Protein AF-A0A7S1T2Y1-F1 (afdb_monomer_lite)

InterPro domains:
  IPR000225 Armadillo [SM00185] (466-509)
  IPR000225 Armadillo [SM00185] (510-553)
  IPR000225 Armadillo [SM00185] (555-597)
  IPR000225 Armadillo [SM00185] (598-641)
  IPR000719 Protein kinase domain [PS50011] (125-411)
  IPR001245 Serine-threonine/tyrosine-protein kinase, catalytic domain [PF07714] (129-387)
  IPR001245 Serine-threonine/tyrosine-protein kinase, catalytic domain [PR00109] (194-207)
  IPR001245 Serine-threonine/tyrosine-protein kinase, catalytic domain [PR00109] (293-303)
  IPR001245 Serine-threonine/tyrosine-protein kinase, catalytic domain [PR00109] (312-334)
  IPR003613 U-box domain [PF04564] (29-94)
  IPR003613 U-box domain [PS51698] (27-100)
  IPR003613 U-box domain [SM00504] (31-93)
  IPR008266 Tyrosine-protein kinase, active site [PS00109] (242-254)
  IPR011009 Protein kinase-like domain superfamily [SSF56112] (128-387)
  IPR011989 Armadillo-like helical [G3DSA:1.25.10.10] (403-536)
  IPR011989 Armadillo-like helical [G3DSA:1.25.10.10] (537-622)
  IPR011989 Armadillo-like helical [G3DSA:1.25.10.10] (623-693)
  IPR013083 Zinc finger, RING/FYVE/PHD-type [G3DSA:3.30.40.10] (10-105)
  IPR016024 Armadillo-type fold [SSF48371] (449-686)
  IPR020635 Tyrosine-protein kinase, catalytic domain [SM00219] (127-390)

pLDDT: mean 81.07, std 18.89, range [24.22, 98.62]

Radius of gyration: 31.11 Å; chains: 1; bounding box: 86×70×79 Å

Foldseek 3Di:
DDDDDDDDDDPVVCVVVVVQPDPPPDDDPCLQAAPQNRDGAPFWKAAPVGDIHRLVRVVVVCVVQCADPPPRHGGDNVRIGTPVVSVVVVVVVVVVVVVLVVQLPDFWDEDEPVQWALCVQVVPPPVSQFVDDDPFKTWGWTDHVNAIKIKMFGPVLDDCRQVSSLCSSQLVQQAAWHWDGWYADPVRRIITITHDQPCAFQLSLLVVVCPPPVPQFADQLLLLLLLLSVLVSLLSCQSQQKFQQDDARNQKGARARDDSHDNVRGRIHGHDSVVMDRNVVQVPDPDDPDDPGPLLQFALCCLPRVDTHLLRVLSSSLVRSVCNGRSRDPRPCPDPQQPDSVSSNVCLNVVNDDGDQRVPHDPLSNVLSVLSSDNDSVSRDGSVVSSVSSVVVVVVVVVVVVVVVVDDDDDDDDDDDDDDDDDDDADLVCLLVDLDLLSLLVNLVVCVQDLSSLLSSLQSLLVNLQDPVSLVVCLVSVVLVSLLSSLVNPVLDLSSLLSSLSSLLSSLAVHVSSLVVCLVVVVLVSLLSSLVSPVLPLSSLLSSLSNLLSSLAVHVSSLVVCLVNVVLVSLLSSLVNPVLDLSSLLSSLSSLLSSLAVHVSSLVSCVVNVCLVSLLSSCVNPLLDPSSLLSSLSSLLSSLAPDQVSLVVCVVNVVLVSLVSSCVSPVPPVSSVVSSVSNLCSSLPPHPSSVVD

Structure (mmCIF, N/CA/C/O backbone):
data_AF-A0A7S1T2Y1-F1
#
_entry.id   AF-A0A7S1T2Y1-F1
#
loop_
_atom_site.group_PDB
_atom_site.id
_atom_site.type_symbol
_atom_site.label_atom_id
_atom_site.label_alt_id
_atom_site.label_comp_id
_atom_site.label_asym_id
_atom_site.label_entity_id
_atom_site.label_seq_id
_atom_site.pdbx_PDB_ins_code
_atom_site.Cartn_x
_atom_site.Cartn_y
_atom_site.Cartn_z
_atom_site.occupancy
_atom_site.B_iso_or_equiv
_atom_site.auth_seq_id
_atom_site.auth_comp_id
_atom_site.auth_asym_id
_atom_site.auth_atom_id
_atom_site.pdbx_PDB_model_num
ATOM 1 N N . GLY A 1 1 ? -12.856 41.011 20.600 1.00 42.00 1 GLY A N 1
ATOM 2 C CA . GLY A 1 1 ? -11.513 40.885 21.184 1.00 42.00 1 GLY A CA 1
ATOM 3 C C . GLY A 1 1 ? -11.630 40.889 22.686 1.00 42.00 1 GLY A C 1
ATOM 4 O O . GLY A 1 1 ? -11.811 41.956 23.247 1.00 42.00 1 GLY A O 1
ATOM 5 N N . ALA A 1 2 ? -11.597 39.702 23.285 1.00 26.59 2 ALA A N 1
ATOM 6 C CA . ALA A 1 2 ? -11.288 39.423 24.685 1.00 26.59 2 ALA A CA 1
ATOM 7 C C . ALA A 1 2 ? -11.217 37.891 24.783 1.00 26.59 2 ALA A C 1
ATOM 9 O O . ALA A 1 2 ? -12.236 37.224 24.634 1.00 26.59 2 ALA A O 1
ATOM 10 N N . PHE A 1 3 ? -10.008 37.344 24.908 1.00 28.73 3 PHE A N 1
ATOM 11 C CA . PHE A 1 3 ? -9.798 35.946 25.284 1.00 28.73 3 PHE A CA 1
ATOM 12 C C . PHE A 1 3 ? -10.229 35.795 26.748 1.00 28.73 3 PHE A C 1
ATOM 14 O O . PHE A 1 3 ? -9.741 36.543 27.597 1.00 28.73 3 PHE A O 1
ATOM 21 N N . LEU A 1 4 ? -11.133 34.858 27.038 1.00 27.53 4 LEU A N 1
ATOM 22 C CA . LEU A 1 4 ? -11.369 34.362 28.395 1.00 27.53 4 LEU A CA 1
ATOM 23 C C . LEU A 1 4 ? -10.607 33.039 28.590 1.00 27.53 4 LEU A C 1
ATOM 25 O O . LEU A 1 4 ? -10.386 32.322 27.612 1.00 27.53 4 LEU A O 1
ATOM 29 N N . PRO A 1 5 ? -10.130 32.757 29.814 1.00 30.06 5 PRO A N 1
ATOM 30 C CA . PRO A 1 5 ? -9.150 31.713 30.079 1.00 30.06 5 PRO A CA 1
ATOM 31 C C . PRO A 1 5 ? -9.809 30.332 30.156 1.00 30.06 5 PRO A C 1
ATOM 33 O O . PRO A 1 5 ? -10.885 30.183 30.727 1.00 30.06 5 PRO A O 1
ATOM 36 N N . VAL A 1 6 ? -9.125 29.324 29.613 1.00 29.23 6 VAL A N 1
ATOM 37 C CA . VAL A 1 6 ? -9.481 27.905 29.742 1.00 29.23 6 VAL A CA 1
ATOM 38 C C . VAL A 1 6 ? -9.412 27.522 31.222 1.00 29.23 6 VAL A C 1
ATOM 40 O O . VAL A 1 6 ? -8.332 27.539 31.815 1.00 29.23 6 VAL A O 1
ATOM 43 N N . THR A 1 7 ? -10.551 27.199 31.832 1.00 34.06 7 THR A N 1
ATOM 44 C CA . THR A 1 7 ? -10.609 26.641 33.187 1.00 34.06 7 THR A CA 1
ATOM 45 C C . THR A 1 7 ? -11.253 25.263 33.177 1.00 34.06 7 THR A C 1
ATOM 47 O O . THR A 1 7 ? -12.438 25.137 32.906 1.00 34.06 7 THR A O 1
ATOM 50 N N . ASP A 1 8 ? -10.428 24.300 33.589 1.00 31.48 8 ASP A N 1
ATOM 51 C CA . ASP A 1 8 ? -10.747 23.053 34.289 1.00 31.48 8 ASP A CA 1
ATOM 52 C C . ASP A 1 8 ? -11.484 21.943 33.510 1.00 31.48 8 ASP A C 1
ATOM 54 O O . ASP A 1 8 ? -12.694 21.751 33.603 1.00 31.48 8 ASP A O 1
ATOM 58 N N . MET A 1 9 ? -10.694 21.128 32.797 1.00 34.94 9 MET A N 1
ATOM 59 C CA . MET A 1 9 ? -11.128 19.831 32.274 1.00 34.94 9 MET A CA 1
ATOM 60 C C . MET A 1 9 ? -11.419 18.838 33.407 1.00 34.94 9 MET A C 1
ATOM 62 O O . MET A 1 9 ? -10.606 18.659 34.316 1.00 34.94 9 MET A O 1
ATOM 66 N N . SER A 1 10 ? -12.544 18.126 33.295 1.00 35.44 10 SER A N 1
ATOM 67 C CA . SER A 1 10 ? -13.012 17.146 34.281 1.00 35.44 10 SER A CA 1
ATOM 68 C C . SER A 1 10 ? -11.957 16.088 34.672 1.00 35.44 10 SER A C 1
ATOM 70 O O . SER A 1 10 ? -11.180 15.585 33.856 1.00 35.44 10 SER A O 1
ATOM 72 N N . LEU A 1 11 ? -11.970 15.707 35.955 1.00 33.12 11 LEU A N 1
ATOM 73 C CA . LEU A 1 11 ? -11.031 14.785 36.618 1.00 33.12 11 LEU A CA 1
ATOM 74 C C . LEU A 1 11 ? -10.842 13.418 35.926 1.00 33.12 11 LEU A C 1
ATOM 76 O O . LEU A 1 11 ? -9.809 12.782 36.126 1.00 33.12 11 LEU A O 1
ATOM 80 N N . GLN A 1 12 ? -11.789 12.953 35.102 1.00 34.56 12 GLN A N 1
ATOM 81 C CA . GLN A 1 12 ? -11.637 11.696 34.352 1.00 34.56 12 GLN A CA 1
ATOM 82 C C . GLN A 1 12 ? -10.667 11.821 33.163 1.00 34.56 12 GLN A C 1
ATOM 84 O O . GLN A 1 12 ? -9.975 10.853 32.853 1.00 34.56 12 GLN A O 1
ATOM 89 N N . HIS A 1 13 ? -10.541 13.004 32.551 1.00 38.00 13 HIS A N 1
ATOM 90 C CA . HIS A 1 13 ? -9.596 13.255 31.452 1.00 38.00 13 HIS A CA 1
ATOM 91 C C . HIS A 1 13 ? -8.171 13.545 31.940 1.00 38.00 13 HIS A C 1
ATOM 93 O O . HIS A 1 13 ? -7.203 13.165 31.277 1.00 38.00 13 HIS A O 1
ATOM 99 N N . GLN A 1 14 ? -8.015 14.126 33.134 1.00 35.06 14 GLN A N 1
ATOM 100 C CA . GLN A 1 14 ? -6.691 14.374 33.717 1.00 35.06 14 GLN A CA 1
ATOM 101 C C . GLN A 1 14 ? -5.922 13.075 34.007 1.00 35.06 14 GLN A C 1
ATOM 103 O O . GLN A 1 14 ? -4.705 13.046 33.862 1.00 35.06 14 GLN A O 1
ATOM 108 N N . VAL A 1 15 ? -6.601 11.974 34.347 1.00 33.41 15 VAL A N 1
ATOM 109 C CA . VAL A 1 15 ? -5.939 10.689 34.655 1.00 33.41 15 VAL A CA 1
ATOM 110 C C . VAL A 1 15 ? -5.387 9.995 33.401 1.00 33.41 15 VAL A C 1
ATOM 112 O O . VAL A 1 15 ? -4.376 9.297 33.484 1.00 33.41 15 VAL A O 1
ATOM 115 N N . VAL A 1 16 ? -5.998 10.211 32.230 1.00 35.62 16 VAL A N 1
ATOM 116 C CA . VAL A 1 16 ? -5.506 9.660 30.954 1.00 35.62 16 VAL A CA 1
ATOM 117 C C . VAL A 1 16 ? -4.343 10.497 30.410 1.00 35.62 16 VAL A C 1
ATOM 119 O O . VAL A 1 16 ? -3.344 9.928 29.977 1.00 35.62 16 VAL A O 1
ATOM 122 N N . MET A 1 17 ? -4.422 11.829 30.519 1.00 34.78 17 MET A N 1
ATOM 123 C CA . MET A 1 17 ? -3.380 12.755 30.045 1.00 34.78 17 MET A CA 1
ATOM 124 C C . MET A 1 17 ? -2.164 12.859 30.986 1.00 34.78 17 MET A C 1
ATOM 126 O O . MET A 1 17 ? -1.045 13.091 30.533 1.00 34.78 17 MET A O 1
ATOM 130 N N . ALA A 1 18 ? -2.330 12.647 32.297 1.00 33.00 18 ALA A N 1
ATOM 131 C CA . ALA A 1 18 ? -1.221 12.718 33.256 1.00 33.00 18 ALA A CA 1
ATOM 132 C C . ALA A 1 18 ? -0.211 11.560 33.122 1.00 33.00 18 ALA A C 1
ATOM 134 O O . ALA A 1 18 ? 0.926 11.686 33.576 1.00 33.00 18 ALA A O 1
ATOM 135 N N . ASN A 1 19 ? -0.588 10.453 32.472 1.00 33.41 19 ASN A N 1
ATOM 136 C CA . ASN A 1 19 ? 0.294 9.299 32.261 1.00 33.41 19 ASN A CA 1
ATOM 137 C C . ASN A 1 19 ? 1.077 9.334 30.935 1.00 33.41 19 ASN A C 1
ATOM 139 O O . ASN A 1 19 ? 1.924 8.467 30.723 1.00 33.41 19 ASN A O 1
ATOM 143 N N . SER A 1 20 ? 0.842 10.317 30.058 1.00 37.12 20 SER A N 1
ATOM 144 C CA . SER A 1 20 ? 1.481 10.415 28.733 1.00 37.12 20 SER A CA 1
ATOM 145 C C . SER A 1 20 ? 2.513 11.539 28.604 1.00 37.12 20 SER A C 1
ATOM 147 O O . SER A 1 20 ? 2.890 11.863 27.488 1.00 37.12 20 SER A O 1
ATOM 149 N N . GLY A 1 21 ? 2.980 12.111 29.721 1.00 33.06 21 GLY A N 1
ATOM 150 C CA . GLY A 1 21 ? 3.899 13.257 29.817 1.00 33.06 21 GLY A CA 1
ATOM 151 C C . GLY A 1 21 ? 4.803 13.558 28.609 1.00 33.06 21 GLY A C 1
ATOM 152 O O . GLY A 1 21 ? 5.977 13.196 28.604 1.00 33.06 21 GLY A O 1
ATOM 153 N N . SER A 1 22 ? 4.257 14.294 27.644 1.00 31.72 22 SER A N 1
ATOM 154 C CA . SER A 1 22 ? 4.906 15.113 26.613 1.00 31.72 22 SER A CA 1
ATOM 155 C C . SER A 1 22 ? 3.788 15.775 25.808 1.00 31.72 22 SER A C 1
ATOM 157 O O . SER A 1 22 ? 2.775 15.122 25.601 1.00 31.72 22 SER A O 1
ATOM 159 N N . ASP A 1 23 ? 3.956 17.029 25.392 1.00 31.92 23 ASP A N 1
ATOM 160 C CA . ASP A 1 23 ? 3.007 17.846 24.616 1.00 31.92 23 ASP A CA 1
ATOM 161 C C . ASP A 1 23 ? 2.259 17.059 23.510 1.00 31.92 23 ASP A C 1
ATOM 163 O O . ASP A 1 23 ? 2.739 16.929 22.384 1.00 31.92 23 ASP A O 1
ATOM 167 N N . VAL A 1 24 ? 1.082 16.507 23.842 1.00 39.06 24 VAL A N 1
ATOM 168 C CA . VAL A 1 24 ? 0.167 15.825 22.911 1.00 39.06 24 VAL A CA 1
ATOM 169 C C . VAL A 1 24 ? -0.851 16.850 22.426 1.00 39.06 24 VAL A C 1
ATOM 171 O O . VAL A 1 24 ? -2.004 16.844 22.845 1.00 39.06 24 VAL A O 1
ATOM 174 N N . ASP A 1 25 ? -0.410 17.766 21.575 1.00 34.88 25 ASP A N 1
ATOM 175 C CA . ASP A 1 25 ? -1.278 18.748 20.925 1.00 34.88 25 ASP A CA 1
ATOM 176 C C . ASP A 1 25 ? -1.272 18.428 19.422 1.00 34.88 25 ASP A C 1
ATOM 178 O O . ASP A 1 25 ? -0.445 18.970 18.698 1.00 34.88 25 ASP A O 1
ATOM 182 N N . ASP A 1 26 ? -2.061 17.423 18.988 1.00 43.72 26 ASP A N 1
ATOM 183 C CA . ASP A 1 26 ? -2.436 17.207 17.562 1.00 43.72 26 ASP A CA 1
ATOM 184 C C . ASP A 1 26 ? -3.277 15.936 17.238 1.00 43.72 26 ASP A C 1
ATOM 186 O O . ASP A 1 26 ? -3.512 15.661 16.062 1.00 43.72 26 ASP A O 1
ATOM 190 N N . ASP A 1 27 ? -3.756 15.134 18.202 1.00 57.34 27 ASP A N 1
ATOM 191 C CA . ASP A 1 27 ? -4.475 13.873 17.877 1.00 57.34 27 ASP A CA 1
ATOM 192 C C . ASP A 1 27 ? -6.013 13.964 17.880 1.00 57.34 27 ASP A C 1
ATOM 194 O O . ASP A 1 27 ? -6.690 13.033 17.431 1.00 57.34 27 ASP A O 1
ATOM 198 N N . LEU A 1 28 ? -6.594 15.068 18.358 1.00 62.06 28 LEU A N 1
ATOM 199 C CA . LEU A 1 28 ? -8.043 15.273 18.324 1.00 62.06 28 LEU A CA 1
ATOM 200 C C . LEU A 1 28 ? -8.450 16.010 17.040 1.00 62.06 28 LEU A C 1
ATOM 202 O O . LEU A 1 28 ? -8.027 17.150 16.838 1.00 62.06 28 LEU A O 1
ATOM 206 N N . PRO A 1 29 ? -9.289 15.409 16.171 1.00 74.50 29 PRO A N 1
ATOM 207 C CA . PRO A 1 29 ? -9.804 16.097 14.996 1.00 74.50 29 PRO A CA 1
ATOM 208 C C . PRO A 1 29 ? -10.474 17.417 15.385 1.00 74.50 29 PRO A C 1
ATOM 210 O O . PRO A 1 29 ? -11.352 17.435 16.246 1.00 74.50 29 PRO A O 1
ATOM 213 N N . ALA A 1 30 ? -10.129 18.512 14.700 1.00 74.50 30 ALA A N 1
ATOM 214 C CA . ALA A 1 30 ? -10.727 19.830 14.946 1.00 74.50 30 ALA A CA 1
ATOM 215 C C . ALA A 1 30 ? -12.271 19.812 14.875 1.00 74.50 30 ALA A C 1
ATOM 217 O O . ALA A 1 30 ? -12.941 20.597 15.537 1.00 74.50 30 ALA A O 1
ATOM 218 N N . SER A 1 31 ? -12.843 18.872 14.115 1.00 79.25 31 SER A N 1
ATOM 219 C CA . SER A 1 31 ? -14.287 18.645 14.002 1.00 79.25 31 SER A CA 1
ATOM 220 C C . SER A 1 31 ? -14.965 18.153 15.284 1.00 79.25 31 SER A C 1
ATOM 222 O O . SER A 1 31 ? -16.190 18.168 15.344 1.00 79.25 31 SER A O 1
ATOM 224 N N . PHE A 1 32 ? -14.212 17.676 16.279 1.00 87.06 32 PHE A N 1
ATOM 225 C CA . PHE A 1 32 ? -14.761 17.212 17.558 1.00 87.06 32 PHE A CA 1
ATOM 226 C C . PHE A 1 32 ? -14.968 18.347 18.557 1.00 87.06 32 PHE A C 1
ATOM 228 O O . PHE A 1 32 ? -15.603 18.130 19.586 1.00 87.06 32 PHE A O 1
ATOM 235 N N . PHE A 1 33 ? -14.456 19.541 18.259 1.00 85.81 33 PHE A N 1
ATOM 236 C CA . PHE A 1 33 ? -14.552 20.689 19.143 1.00 85.81 33 PHE A CA 1
ATOM 237 C C . PHE A 1 33 ? -15.800 21.517 18.850 1.00 85.81 33 PHE A C 1
ATOM 239 O O . PHE A 1 33 ? -16.107 21.855 17.704 1.00 85.81 33 PHE A O 1
ATOM 246 N N . CYS A 1 34 ? -16.499 21.890 19.917 1.00 86.88 34 CYS A N 1
ATOM 247 C CA . CYS A 1 34 ? -17.609 22.817 19.863 1.00 86.88 34 CYS A CA 1
ATOM 248 C C . CYS A 1 34 ? -17.112 24.224 19.524 1.00 86.88 34 CYS A C 1
ATOM 250 O O . CYS A 1 34 ? -16.282 24.763 20.257 1.00 86.88 34 CYS A O 1
ATOM 252 N N . PRO A 1 35 ? -17.665 24.888 18.497 1.00 82.31 35 PRO A N 1
ATOM 253 C CA . PRO A 1 35 ? -17.206 26.222 18.125 1.00 82.31 35 PRO A CA 1
ATOM 254 C C . PRO A 1 35 ? -17.512 27.327 19.145 1.00 82.31 35 PRO A C 1
ATOM 256 O O . PRO A 1 35 ? -16.925 28.401 19.057 1.00 82.31 35 PRO A O 1
ATOM 259 N N . ILE A 1 36 ? -18.445 27.097 20.079 1.00 83.31 36 ILE A N 1
ATOM 260 C CA . ILE A 1 36 ? -18.812 28.078 21.115 1.00 83.31 36 ILE A CA 1
ATOM 261 C C . ILE A 1 36 ? -17.862 27.978 22.311 1.00 83.31 36 ILE A C 1
ATOM 263 O O . ILE A 1 36 ? -17.337 28.993 22.758 1.00 83.31 36 ILE A O 1
ATOM 267 N N . VAL A 1 37 ? -17.649 26.763 22.829 1.00 84.31 37 VAL A N 1
ATOM 268 C CA . VAL A 1 37 ? -16.871 26.542 24.064 1.00 84.31 37 VAL A CA 1
ATOM 269 C C . VAL A 1 37 ? -15.419 26.137 23.809 1.00 84.31 37 VAL A C 1
ATOM 271 O O . VAL A 1 37 ? -14.599 26.250 24.709 1.00 84.31 37 VAL A O 1
ATOM 274 N N . GLY A 1 38 ? -15.074 25.696 22.596 1.00 79.12 38 GLY A N 1
ATOM 275 C CA . GLY A 1 38 ? -13.719 25.252 22.252 1.00 79.12 38 GLY A CA 1
ATOM 276 C C . GLY A 1 38 ? -13.314 23.919 22.887 1.00 79.12 38 GLY A C 1
ATOM 277 O O . GLY A 1 38 ? -12.139 23.574 22.869 1.00 79.12 38 GLY A O 1
ATOM 278 N N . GLU A 1 39 ? -14.272 23.171 23.435 1.00 84.25 39 GLU A N 1
ATOM 279 C CA . GLU A 1 39 ? -14.078 21.864 24.070 1.00 84.25 39 GLU A CA 1
ATOM 280 C C . GLU A 1 39 ? -14.683 20.740 23.223 1.00 84.25 39 GLU A C 1
ATOM 282 O O . GLU A 1 39 ? -15.527 20.988 22.359 1.00 84.25 39 GLU A O 1
ATOM 287 N N . VAL A 1 40 ? -14.263 19.497 23.469 1.00 82.25 40 VAL A N 1
ATOM 288 C CA . VAL A 1 40 ? -14.799 18.314 22.779 1.00 82.25 40 VAL A CA 1
ATOM 289 C C . VAL A 1 40 ? -16.287 18.143 23.088 1.00 82.25 40 VAL A C 1
ATOM 291 O O . VAL A 1 40 ? -16.701 18.260 24.241 1.00 82.25 40 VAL A O 1
ATOM 294 N N . PHE A 1 41 ? -17.095 17.839 22.071 1.00 87.38 41 PHE A N 1
ATOM 295 C CA . PHE A 1 41 ? -18.528 17.621 22.259 1.00 87.38 41 PHE A CA 1
ATOM 296 C C . PHE A 1 41 ? -18.819 16.471 23.230 1.00 87.38 41 PHE A C 1
ATOM 298 O O . PHE A 1 41 ? -18.376 15.342 23.026 1.00 87.38 41 PHE A O 1
ATOM 305 N N . THR A 1 42 ? -19.659 16.743 24.226 1.00 89.06 42 THR A N 1
ATOM 306 C CA . THR A 1 42 ? -20.198 15.745 25.158 1.00 89.06 42 THR A CA 1
ATOM 307 C C . THR A 1 42 ? -21.651 15.410 24.809 1.00 89.06 42 THR A C 1
ATOM 309 O O . THR A 1 42 ? -22.028 14.238 24.729 1.00 89.06 42 THR A O 1
ATOM 312 N N . ASP A 1 43 ? -22.475 16.422 24.522 1.00 91.81 43 ASP A N 1
ATOM 313 C CA . ASP A 1 43 ? -23.862 16.266 24.067 1.00 91.81 43 ASP A CA 1
ATOM 314 C C . ASP A 1 43 ? -24.098 17.099 22.794 1.00 91.81 43 ASP A C 1
ATOM 316 O O . ASP A 1 43 ? -24.809 18.108 22.813 1.00 91.81 43 ASP A O 1
ATOM 320 N N . PRO A 1 44 ? -23.507 16.687 21.652 1.00 95.31 44 PRO A N 1
ATOM 321 C CA . PRO A 1 44 ? -23.600 17.460 20.424 1.00 95.31 44 PRO A CA 1
ATOM 322 C C . PRO A 1 44 ? -25.036 17.501 19.892 1.00 95.31 44 PRO A C 1
ATOM 324 O O . PRO A 1 44 ? -25.726 16.476 19.798 1.00 95.31 44 PRO A O 1
ATOM 327 N N . VAL A 1 45 ? -25.459 18.687 19.468 1.00 94.38 45 VAL A N 1
ATOM 328 C CA . VAL A 1 45 ? -26.705 18.961 18.746 1.00 94.38 45 VAL A CA 1
ATOM 329 C C . VAL A 1 45 ? -26.392 19.656 17.432 1.00 94.38 45 VAL A C 1
ATOM 331 O O . VAL A 1 45 ? -25.443 20.425 17.346 1.00 94.38 45 VAL A O 1
ATOM 334 N N . ILE A 1 46 ? -27.175 19.379 16.399 1.00 94.00 46 ILE A N 1
ATOM 335 C CA . ILE A 1 46 ? -27.067 20.003 15.085 1.00 94.00 46 ILE A CA 1
ATOM 336 C C . ILE A 1 46 ? -28.262 20.928 14.871 1.00 94.00 46 ILE A C 1
ATOM 338 O O . ILE A 1 46 ? -29.402 20.559 15.168 1.00 94.00 46 ILE A O 1
ATOM 342 N N . ALA A 1 47 ? -27.987 22.134 14.388 1.00 91.56 47 ALA A N 1
ATOM 343 C CA . ALA A 1 47 ? -29.007 23.096 13.993 1.00 91.56 47 ALA A CA 1
ATOM 344 C C . ALA A 1 47 ? -29.358 22.936 12.496 1.00 91.56 47 ALA A C 1
ATOM 346 O O . ALA A 1 47 ? -28.608 22.295 11.751 1.00 91.56 47 ALA A O 1
ATOM 347 N N . PRO A 1 48 ? -30.478 23.512 12.015 1.00 87.31 48 PRO A N 1
ATOM 348 C CA . PRO A 1 48 ? -30.890 23.414 10.609 1.00 87.31 48 PRO A CA 1
ATOM 349 C C . PRO A 1 48 ? -29.902 24.043 9.619 1.00 87.31 48 PRO A C 1
ATOM 351 O O . PRO A 1 48 ? -29.927 23.717 8.435 1.00 87.31 48 PRO A O 1
ATOM 354 N N . ASP A 1 49 ? -29.024 24.925 10.101 1.00 84.81 49 ASP A N 1
ATOM 355 C CA . ASP A 1 49 ? -27.929 25.526 9.335 1.00 84.81 49 ASP A CA 1
ATOM 356 C C . ASP A 1 49 ? -26.763 24.551 9.062 1.00 84.81 49 ASP A C 1
ATOM 358 O O . ASP A 1 49 ? -25.829 24.889 8.336 1.00 84.81 49 ASP A O 1
ATOM 362 N N . GLY A 1 50 ? -26.823 23.332 9.611 1.00 84.00 50 GLY A N 1
ATOM 363 C CA . GLY A 1 50 ? -25.837 22.273 9.411 1.00 84.00 50 GLY A CA 1
ATOM 364 C C . GLY A 1 50 ? -24.661 22.308 10.388 1.00 84.00 50 GLY A C 1
ATOM 365 O O . GLY A 1 50 ? -23.807 21.420 10.333 1.00 84.00 50 GLY A O 1
ATOM 366 N N . TYR A 1 51 ? -24.608 23.280 11.303 1.00 88.88 51 TYR A N 1
ATOM 367 C CA . TYR A 1 51 ? -23.547 23.377 12.302 1.00 88.88 51 TYR A CA 1
ATOM 368 C C . TYR A 1 51 ? -23.879 22.576 13.561 1.00 88.88 51 TYR A C 1
ATOM 370 O O . TYR A 1 51 ? -25.025 22.498 14.006 1.00 88.88 51 TYR A O 1
ATOM 378 N N . THR A 1 52 ? -22.843 21.967 14.142 1.00 92.56 52 THR A N 1
ATOM 379 C CA . THR A 1 52 ? -22.943 21.211 15.395 1.00 92.56 52 THR A CA 1
ATOM 380 C C . THR A 1 52 ? -22.423 22.047 16.556 1.00 92.56 52 THR A C 1
ATOM 382 O O . THR A 1 52 ? -21.370 22.675 16.457 1.00 92.56 52 THR A O 1
ATOM 385 N N . TYR A 1 53 ? -23.158 22.026 17.660 1.00 92.69 53 TYR A N 1
ATOM 386 C CA . TYR A 1 53 ? -22.871 22.768 18.878 1.00 92.69 53 TYR A CA 1
ATOM 387 C C . TYR A 1 53 ? -23.030 21.865 20.101 1.00 92.69 53 TYR A C 1
ATOM 389 O O . TYR A 1 53 ? -23.726 20.853 20.060 1.00 92.69 53 TYR A O 1
ATOM 397 N N . GLU A 1 54 ? -22.393 22.242 21.203 1.00 95.50 54 GLU A N 1
ATOM 398 C CA . GLU A 1 54 ? -22.634 21.621 22.503 1.00 95.50 54 GLU A CA 1
ATOM 399 C C . GLU A 1 54 ? -23.996 22.088 23.023 1.00 95.50 54 GLU A C 1
ATOM 401 O O . GLU A 1 54 ? -24.276 23.292 23.001 1.00 95.50 54 GLU A O 1
ATOM 406 N N . ARG A 1 55 ? -24.848 21.157 23.475 1.00 92.44 55 ARG A N 1
ATOM 407 C CA . ARG A 1 55 ? -26.243 21.458 23.825 1.00 92.44 55 ARG A CA 1
ATOM 408 C C . ARG A 1 55 ? -26.343 22.576 24.855 1.00 92.44 55 ARG A C 1
ATOM 410 O O . ARG A 1 55 ? -27.143 23.489 24.675 1.00 92.44 55 ARG A O 1
ATOM 417 N N . SER A 1 56 ? -25.561 22.512 25.928 1.00 93.12 56 SER A N 1
ATOM 418 C CA . SER A 1 56 ? -25.602 23.527 26.989 1.00 93.12 56 SER A CA 1
ATOM 419 C C . SER A 1 56 ? -25.270 24.922 26.449 1.00 93.12 56 SER A C 1
ATOM 421 O O . SER A 1 56 ? -26.001 25.875 26.710 1.00 93.12 56 SER A O 1
ATOM 423 N N . ALA A 1 57 ? -24.227 25.015 25.624 1.00 91.88 57 ALA A N 1
ATOM 424 C CA . ALA A 1 57 ? -23.720 26.270 25.084 1.00 91.88 57 ALA A CA 1
ATOM 425 C C . ALA A 1 57 ? -24.676 26.923 24.072 1.00 91.88 57 ALA A C 1
ATOM 427 O O . ALA A 1 57 ? -24.899 28.133 24.111 1.00 91.88 57 ALA A O 1
ATOM 428 N N . ILE A 1 58 ? -25.275 26.137 23.170 1.00 92.62 58 ILE A N 1
ATOM 429 C CA . ILE A 1 58 ? -26.196 26.688 22.165 1.00 92.62 58 ILE A CA 1
ATOM 430 C C . ILE A 1 58 ? -27.536 27.110 22.776 1.00 92.62 58 ILE A C 1
ATOM 432 O O . ILE A 1 58 ? -28.124 28.090 22.327 1.00 92.62 58 ILE A O 1
ATOM 436 N N . LEU A 1 59 ? -28.008 26.430 23.827 1.00 92.88 59 LEU A N 1
ATOM 437 C CA . LEU A 1 59 ? -29.230 26.826 24.532 1.00 92.88 59 LEU A CA 1
ATOM 438 C C . LEU A 1 59 ? -29.068 28.182 25.232 1.00 92.88 59 LEU A C 1
ATOM 440 O O . LEU A 1 59 ? -29.974 29.013 25.174 1.00 92.88 59 LEU A O 1
ATOM 444 N N . GLU A 1 60 ? -27.908 28.436 25.839 1.00 92.81 60 GLU A N 1
ATOM 445 C CA . GLU A 1 60 ? -27.584 29.738 26.436 1.00 92.81 60 GLU A CA 1
ATOM 446 C C . GLU A 1 60 ? -27.469 30.842 25.369 1.00 92.81 60 GLU A C 1
ATOM 448 O O . GLU A 1 60 ? -27.991 31.953 25.533 1.00 92.81 60 GLU A O 1
ATOM 453 N N . TRP A 1 61 ? -26.857 30.523 24.226 1.00 92.12 61 TRP A N 1
ATOM 454 C CA . TRP A 1 61 ? -26.753 31.446 23.098 1.00 92.12 61 TRP A CA 1
ATOM 455 C C . TRP A 1 61 ? -28.123 31.815 22.512 1.00 92.12 61 TRP A C 1
ATOM 457 O O . TRP A 1 61 ? -28.403 32.992 22.278 1.00 92.12 61 TRP A O 1
ATOM 467 N N . ILE A 1 62 ? -29.005 30.834 22.304 1.00 92.50 62 ILE A N 1
ATOM 468 C CA . ILE A 1 62 ? -30.372 31.069 21.818 1.00 92.50 62 ILE A CA 1
ATOM 469 C C . ILE A 1 62 ? -31.165 31.890 22.840 1.00 92.50 62 ILE A C 1
ATOM 471 O O . ILE A 1 62 ? -31.857 32.830 22.454 1.00 92.50 62 ILE A O 1
ATOM 475 N N . GLY A 1 63 ? -31.023 31.602 24.138 1.00 88.62 63 GLY A N 1
ATOM 476 C CA . GLY A 1 63 ? -31.702 32.349 25.201 1.00 88.62 63 GLY A CA 1
ATOM 477 C C . GLY A 1 63 ? -31.323 33.834 25.269 1.00 88.62 63 GLY A C 1
ATOM 478 O O . GLY A 1 63 ? -32.137 34.648 25.701 1.00 88.62 63 GLY A O 1
ATOM 479 N N . SER A 1 64 ? -30.118 34.199 24.821 1.00 88.75 64 SER A N 1
ATOM 480 C CA . SER A 1 64 ? -29.633 35.587 24.821 1.00 88.75 64 SER A CA 1
ATOM 481 C C . SER A 1 64 ? -29.804 36.307 23.481 1.00 88.75 64 SER A C 1
ATOM 483 O O . SER A 1 64 ? -30.083 37.506 23.467 1.00 88.75 64 SER A O 1
ATOM 485 N N . SER A 1 65 ? -29.642 35.606 22.357 1.00 88.75 65 SER A N 1
ATOM 486 C CA . SER A 1 65 ? -29.589 36.219 21.022 1.00 88.75 65 SER A CA 1
ATOM 487 C C . SER A 1 65 ? -30.741 35.832 20.092 1.00 88.75 65 SER A C 1
ATOM 489 O O . SER A 1 65 ? -31.000 36.554 19.132 1.00 88.75 65 SER A O 1
ATOM 491 N N . GLY A 1 66 ? -31.409 34.697 20.334 1.00 88.81 66 GLY A N 1
ATOM 492 C CA . GLY A 1 66 ? -32.456 34.150 19.464 1.00 88.81 66 GLY A CA 1
ATOM 493 C C . GLY A 1 66 ? -31.997 33.781 18.046 1.00 88.81 66 GLY A C 1
ATOM 494 O O . GLY A 1 66 ? -32.835 33.686 17.149 1.00 88.81 66 GLY A O 1
ATOM 495 N N . THR A 1 67 ? -30.688 33.633 17.806 1.00 90.31 67 THR A N 1
ATOM 496 C CA . THR A 1 67 ? -30.121 33.434 16.459 1.00 90.31 67 THR A CA 1
ATOM 497 C C . THR A 1 67 ? -29.003 32.392 16.422 1.00 90.31 67 THR A C 1
ATOM 499 O O . THR A 1 67 ? -28.419 32.057 17.452 1.00 90.31 67 THR A O 1
ATOM 502 N N . SER A 1 68 ? -28.677 31.893 15.226 1.00 88.38 68 SER A N 1
ATOM 503 C CA . SER A 1 68 ? -27.506 31.042 14.980 1.00 88.38 68 SER A CA 1
ATOM 504 C C . SER A 1 68 ? -26.195 31.803 15.254 1.00 88.38 68 SER A C 1
ATOM 506 O O . SER A 1 68 ? -26.025 32.915 14.742 1.00 88.38 68 SER A O 1
ATOM 508 N N . PRO A 1 69 ? -25.226 31.217 15.988 1.00 86.06 69 PRO A N 1
ATOM 509 C CA . PRO A 1 69 ? -23.906 31.816 16.203 1.00 86.06 69 PRO A CA 1
ATOM 510 C C . PRO A 1 69 ? -23.134 32.128 14.914 1.00 86.06 69 PRO A C 1
ATOM 512 O O . PRO A 1 69 ? -22.351 33.080 14.883 1.00 86.06 69 PRO A O 1
ATOM 515 N N . PHE A 1 70 ? -23.345 31.340 13.854 1.00 83.31 70 PHE A N 1
ATOM 516 C CA . PHE A 1 70 ? -22.615 31.472 12.592 1.00 83.31 70 PHE A CA 1
ATOM 517 C C . PHE A 1 70 ? -23.388 32.255 11.539 1.00 83.31 70 PHE A C 1
ATOM 519 O O . PHE A 1 70 ? -22.849 33.213 10.981 1.00 83.31 70 PHE A O 1
ATOM 526 N N . THR A 1 71 ? -24.633 31.866 11.254 1.00 83.69 71 THR A N 1
ATOM 527 C CA . THR A 1 71 ? -25.395 32.485 10.156 1.00 83.69 71 THR A CA 1
ATOM 528 C C . THR A 1 71 ? -26.140 33.739 10.596 1.00 83.69 71 THR A C 1
ATOM 530 O O . THR A 1 71 ? -26.440 34.591 9.763 1.00 83.69 71 THR A O 1
ATOM 533 N N . ARG A 1 72 ? -26.371 33.898 11.910 1.00 86.56 72 ARG A N 1
ATOM 534 C CA . ARG A 1 72 ? -27.201 34.951 12.523 1.00 86.56 72 ARG A CA 1
ATOM 535 C C . ARG A 1 72 ? -28.678 34.904 12.125 1.00 86.56 72 ARG A C 1
ATOM 537 O O . ARG A 1 72 ? -29.412 35.844 12.426 1.00 86.56 72 ARG A O 1
ATOM 544 N N . ASP A 1 73 ? -29.120 33.820 11.497 1.00 87.12 73 ASP A N 1
ATOM 545 C CA . ASP A 1 73 ? -30.536 33.597 11.212 1.00 87.12 73 ASP A CA 1
ATOM 546 C C . ASP A 1 73 ? -31.303 33.252 12.499 1.00 87.12 73 ASP A C 1
ATOM 548 O O . ASP A 1 73 ? -30.689 32.758 13.451 1.00 87.12 73 ASP A O 1
ATOM 552 N N . PRO A 1 74 ? -32.627 33.489 12.562 1.00 89.75 74 PRO A N 1
ATOM 553 C CA . PRO A 1 74 ? -33.448 33.082 13.699 1.00 89.75 74 PRO A CA 1
ATOM 554 C C . PRO A 1 74 ? -33.308 31.582 13.976 1.00 89.75 74 PRO A C 1
ATOM 556 O O . PRO A 1 74 ? -33.455 30.771 13.063 1.00 89.75 74 PRO A O 1
ATOM 559 N N . LEU A 1 75 ? -33.037 31.225 15.231 1.00 90.62 75 LEU A N 1
ATOM 560 C CA . LEU A 1 75 ? -32.857 29.838 15.655 1.00 90.62 75 LEU A CA 1
ATOM 561 C C . LEU A 1 75 ? -33.572 29.612 16.987 1.00 90.62 75 LEU A C 1
ATOM 563 O O . LEU A 1 75 ? -33.249 30.259 17.984 1.00 90.62 75 LEU A O 1
ATOM 567 N N . GLY A 1 76 ? -34.546 28.706 16.995 1.00 89.19 76 GLY A N 1
ATOM 568 C CA . GLY A 1 76 ? -35.276 28.288 18.183 1.00 89.19 76 GLY A CA 1
ATOM 569 C C . GLY A 1 76 ? -34.670 27.050 18.840 1.00 89.19 76 GLY A C 1
ATOM 570 O O . GLY A 1 76 ? -33.927 26.281 18.234 1.00 89.19 76 GLY A O 1
ATOM 571 N N . VAL A 1 77 ? -35.025 26.826 20.106 1.00 89.62 77 VAL A N 1
ATOM 572 C CA . VAL A 1 77 ? -34.614 25.621 20.849 1.00 89.62 77 VAL A CA 1
ATOM 573 C C . VAL A 1 77 ? -35.170 24.349 20.201 1.00 89.62 77 VAL A C 1
ATOM 575 O O . VAL A 1 77 ? -34.472 23.338 20.138 1.00 89.62 77 VAL A O 1
ATOM 578 N N . ASP A 1 78 ? -36.397 24.417 19.681 1.00 90.19 78 ASP A N 1
ATOM 579 C CA . ASP A 1 78 ? -37.090 23.287 19.050 1.00 90.19 78 ASP A CA 1
ATOM 580 C C . ASP A 1 78 ? -36.487 22.890 17.691 1.00 90.19 78 ASP A C 1
ATOM 582 O O . ASP A 1 78 ? -36.750 21.797 17.193 1.00 90.19 78 ASP A O 1
ATOM 586 N N . ASP A 1 79 ? -35.637 23.745 17.117 1.00 88.31 79 ASP A N 1
ATOM 587 C CA . ASP A 1 79 ? -34.957 23.496 15.844 1.00 88.31 79 ASP A CA 1
ATOM 588 C C . ASP A 1 79 ? -33.696 22.622 16.007 1.00 88.31 79 ASP A C 1
ATOM 590 O O . ASP A 1 79 ? -33.115 22.159 15.023 1.00 88.31 79 ASP A O 1
ATOM 594 N N . LEU A 1 80 ? -33.251 22.382 17.247 1.00 92.38 80 LEU A N 1
ATOM 595 C CA . LEU A 1 80 ? -32.033 21.631 17.545 1.00 92.38 80 LEU A CA 1
ATOM 596 C C . LEU A 1 80 ? -32.287 20.122 17.596 1.00 92.38 80 LEU A C 1
ATOM 598 O O . LEU A 1 80 ? -33.008 19.607 18.454 1.00 92.38 80 LEU A O 1
ATOM 602 N N . CYS A 1 81 ? -31.587 19.378 16.745 1.00 93.62 81 CYS A N 1
ATOM 603 C CA . CYS A 1 81 ? -31.634 17.919 16.728 1.00 93.62 81 CYS A CA 1
ATOM 604 C C . CYS A 1 81 ? -30.402 17.317 17.429 1.00 93.62 81 CYS A C 1
ATOM 606 O O . CYS A 1 81 ? -29.291 17.797 17.225 1.00 93.62 81 CYS A O 1
ATOM 608 N N . PRO A 1 82 ? -30.519 16.236 18.225 1.00 94.06 82 PRO A N 1
ATOM 609 C CA . PRO A 1 82 ? -29.346 15.524 18.740 1.00 94.06 82 PRO A CA 1
ATOM 610 C C . PRO A 1 82 ? -28.457 14.997 17.602 1.00 94.06 82 PRO A C 1
ATOM 612 O O . PRO A 1 82 ? -28.926 14.241 16.750 1.00 94.06 82 PRO A O 1
ATOM 615 N N . ASN A 1 83 ? -27.164 15.323 17.614 1.00 92.94 83 ASN A N 1
ATOM 616 C CA . ASN A 1 83 ? -26.209 14.825 16.626 1.00 92.94 83 ASN A CA 1
ATOM 617 C C . ASN A 1 83 ? -25.578 13.511 17.112 1.00 92.94 83 ASN A C 1
ATOM 619 O O . ASN A 1 83 ? -24.441 13.463 17.586 1.00 92.94 83 ASN A O 1
ATOM 623 N N . LYS A 1 84 ? -26.350 12.424 17.008 1.00 89.88 84 LYS A N 1
ATOM 624 C CA . LYS A 1 84 ? -25.899 11.082 17.413 1.00 89.88 84 LYS A CA 1
ATOM 625 C C . LYS A 1 84 ? -24.663 10.624 16.636 1.00 89.88 84 LYS A C 1
ATOM 627 O O . LYS A 1 84 ? -23.772 10.049 17.237 1.00 89.88 84 LYS A O 1
ATOM 632 N N . ALA A 1 85 ? -24.564 10.961 15.349 1.00 82.69 85 ALA A N 1
ATOM 633 C CA . ALA A 1 85 ? -23.418 10.593 14.520 1.00 82.69 85 ALA A CA 1
ATOM 634 C C . ALA A 1 85 ? -22.100 11.179 15.053 1.00 82.69 85 ALA A C 1
ATOM 636 O O . ALA A 1 85 ? -21.108 10.460 15.148 1.00 82.69 85 ALA A O 1
ATOM 637 N N . MET A 1 86 ? -22.090 12.458 15.449 1.00 87.75 86 MET A N 1
ATOM 638 C CA . MET A 1 86 ? -20.907 13.080 16.056 1.00 87.75 86 MET A CA 1
ATOM 639 C C . MET A 1 86 ? -20.544 12.409 17.386 1.00 87.75 86 MET A C 1
ATOM 641 O O . MET A 1 86 ? -19.381 12.091 17.616 1.00 87.75 86 MET A O 1
ATOM 645 N N . ARG A 1 87 ? -21.542 12.131 18.234 1.00 87.56 87 ARG A N 1
ATOM 646 C CA . ARG A 1 87 ? -21.336 11.448 19.520 1.00 87.56 87 ARG A CA 1
ATOM 647 C C . ARG A 1 87 ? -20.742 10.052 19.348 1.00 87.56 87 ARG A C 1
ATOM 649 O O . ARG A 1 87 ? -19.751 9.736 19.995 1.00 87.56 87 ARG A O 1
ATOM 656 N N . ASP A 1 88 ? -21.315 9.251 18.455 1.00 81.69 88 ASP A N 1
ATOM 657 C CA . ASP A 1 88 ? -20.852 7.889 18.187 1.00 81.69 88 ASP A CA 1
ATOM 658 C C . ASP A 1 88 ? -19.421 7.908 17.622 1.00 81.69 88 ASP A C 1
ATOM 660 O O . ASP A 1 88 ? -18.577 7.126 18.052 1.00 81.69 88 ASP A O 1
ATOM 664 N N . THR A 1 89 ? -19.109 8.869 16.742 1.00 79.19 89 THR A N 1
ATOM 665 C CA . THR A 1 89 ? -17.759 9.046 16.173 1.00 79.19 89 THR A CA 1
ATOM 666 C C . THR A 1 89 ? -16.717 9.370 17.253 1.00 79.19 89 THR A C 1
ATOM 668 O O . THR A 1 89 ? -15.624 8.799 17.247 1.00 79.19 89 THR A O 1
ATOM 671 N N . ILE A 1 90 ? -17.049 10.251 18.204 1.00 80.88 90 ILE A N 1
ATOM 672 C CA . ILE A 1 90 ? -16.176 10.585 19.342 1.00 80.88 90 ILE A CA 1
ATOM 673 C C . ILE A 1 90 ? -15.979 9.355 20.238 1.00 80.88 90 ILE A C 1
ATOM 675 O O . ILE A 1 90 ? -14.844 8.991 20.542 1.00 80.88 90 ILE A O 1
ATOM 679 N N . SER A 1 91 ? -17.057 8.644 20.586 1.00 79.00 91 SER A N 1
ATOM 680 C CA . SER A 1 91 ? -16.983 7.433 21.415 1.00 79.00 91 SER A CA 1
ATOM 681 C C . SER A 1 91 ? -16.184 6.295 20.762 1.00 79.00 91 SER A C 1
ATOM 683 O O . SER A 1 91 ? -15.433 5.587 21.436 1.00 79.00 91 SER A O 1
ATOM 685 N N . GLU A 1 92 ? -16.303 6.102 19.446 1.00 71.81 92 GLU A N 1
ATOM 686 C CA . GLU A 1 92 ? -15.500 5.122 18.705 1.00 71.81 92 GLU A CA 1
ATOM 687 C C . GLU A 1 92 ? -14.006 5.464 18.730 1.00 71.81 92 GLU A C 1
ATOM 689 O O . GLU A 1 92 ? -13.168 4.568 18.909 1.00 71.81 92 GLU A O 1
ATOM 694 N N . TRP A 1 93 ? -13.678 6.751 18.585 1.00 77.56 93 TRP A N 1
ATOM 695 C CA . TRP A 1 93 ? -12.313 7.262 18.667 1.00 77.56 93 TRP A CA 1
ATOM 696 C C . TRP A 1 93 ? -11.720 7.053 20.070 1.00 77.56 93 TRP A C 1
ATOM 698 O O . TRP A 1 93 ? -10.633 6.481 20.196 1.00 77.56 93 TRP A O 1
ATOM 708 N N . GLU A 1 94 ? -12.464 7.386 21.128 1.00 72.94 94 GLU A N 1
ATOM 709 C CA . GLU A 1 94 ? -12.062 7.159 22.525 1.00 72.94 94 GLU A CA 1
ATOM 710 C C . GLU A 1 94 ? -11.833 5.670 22.816 1.00 72.94 94 GLU A C 1
ATOM 712 O O . GLU A 1 94 ? -10.814 5.277 23.393 1.00 72.94 94 GLU A O 1
ATOM 717 N N . ALA A 1 95 ? -12.736 4.803 22.353 1.00 65.31 95 ALA A N 1
ATOM 718 C CA . ALA A 1 95 ? -12.597 3.361 22.514 1.00 65.31 95 ALA A CA 1
ATOM 719 C C . ALA A 1 95 ? -11.378 2.806 21.752 1.00 65.31 95 ALA A C 1
ATOM 721 O O . ALA A 1 95 ? -10.725 1.864 22.214 1.00 65.31 95 ALA A O 1
ATOM 722 N N . ALA A 1 96 ? -11.045 3.365 20.584 1.00 54.22 96 ALA A N 1
ATOM 723 C CA . ALA A 1 96 ? -9.846 2.998 19.832 1.00 54.22 96 ALA A CA 1
ATOM 724 C C . ALA A 1 96 ? -8.560 3.423 20.555 1.00 54.22 96 ALA A C 1
ATOM 726 O O . ALA A 1 96 ? -7.603 2.640 20.607 1.00 54.22 96 ALA A O 1
ATOM 727 N N . LEU A 1 97 ? -8.555 4.612 21.157 1.00 59.88 97 LEU A N 1
ATOM 728 C CA . LEU A 1 97 ? -7.457 5.104 21.983 1.00 59.88 97 LEU A CA 1
ATOM 729 C C . LEU A 1 97 ? -7.268 4.231 23.235 1.00 59.88 97 LEU A C 1
ATOM 731 O O . LEU A 1 97 ? -6.151 3.802 23.528 1.00 59.88 97 LEU A O 1
ATOM 735 N N . ALA A 1 98 ? -8.358 3.854 23.907 1.00 53.09 98 ALA A N 1
ATOM 736 C CA . ALA A 1 98 ? -8.328 2.961 25.065 1.00 53.09 98 ALA A CA 1
ATOM 737 C C . ALA A 1 98 ? -7.790 1.560 24.716 1.00 53.0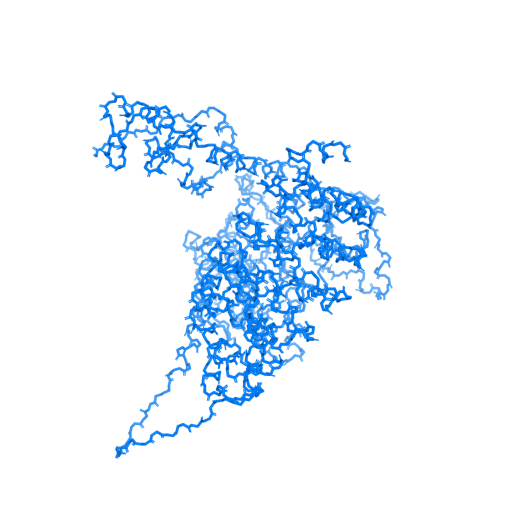9 98 ALA A C 1
ATOM 739 O O . ALA A 1 98 ? -6.967 1.005 25.447 1.00 53.09 98 ALA A O 1
ATOM 740 N N . ARG A 1 99 ? -8.187 0.991 23.566 1.00 57.28 99 ARG A N 1
ATOM 741 C CA . ARG A 1 99 ? -7.632 -0.284 23.067 1.00 57.28 99 ARG A CA 1
ATOM 742 C C . ARG A 1 99 ? -6.129 -0.188 22.802 1.00 57.28 99 ARG A C 1
ATOM 744 O O . ARG A 1 99 ? -5.395 -1.116 23.139 1.00 57.28 99 ARG A O 1
ATOM 751 N N . ARG A 1 100 ? -5.662 0.928 22.233 1.00 53.16 100 ARG A N 1
ATOM 752 C CA . ARG A 1 100 ? -4.230 1.195 22.017 1.00 53.16 100 ARG A CA 1
ATOM 753 C C . ARG A 1 100 ? -3.470 1.294 23.342 1.00 53.16 100 ARG A C 1
ATOM 755 O O . ARG A 1 100 ? -2.454 0.622 23.500 1.00 53.16 100 ARG A O 1
ATOM 762 N N . ALA A 1 101 ? -4.000 2.033 24.314 1.00 51.16 101 ALA A N 1
ATOM 763 C CA . ALA A 1 101 ? -3.414 2.156 25.649 1.00 51.16 101 ALA A CA 1
ATOM 764 C C . ALA A 1 101 ? -3.339 0.808 26.394 1.00 51.16 101 ALA A C 1
ATOM 766 O O . ALA A 1 101 ? -2.339 0.508 27.046 1.00 51.16 101 ALA A O 1
ATOM 767 N N . ALA A 1 102 ? -4.354 -0.050 26.249 1.00 56.00 102 ALA A N 1
ATOM 768 C CA . ALA A 1 102 ? -4.366 -1.381 26.857 1.00 56.00 102 ALA A CA 1
ATOM 769 C C . ALA A 1 102 ? -3.263 -2.305 26.303 1.00 56.00 102 ALA A C 1
ATOM 771 O O . ALA A 1 102 ? -2.652 -3.059 27.061 1.00 56.00 102 ALA A O 1
ATOM 772 N N . VAL A 1 103 ? -2.964 -2.230 25.000 1.00 53.84 103 VAL A N 1
ATOM 773 C CA . VAL A 1 103 ? -1.863 -2.995 24.385 1.00 53.84 103 VAL A CA 1
ATOM 774 C C . VAL A 1 103 ? -0.508 -2.508 24.901 1.00 53.84 103 VAL A C 1
ATOM 776 O O . VAL A 1 103 ? 0.335 -3.338 25.245 1.00 53.84 103 VAL A O 1
ATOM 779 N N . LEU A 1 104 ? -0.322 -1.190 25.036 1.00 51.59 104 LEU A N 1
ATOM 780 C CA . LEU A 1 104 ? 0.927 -0.586 25.521 1.00 51.59 104 LEU A CA 1
ATOM 781 C C . LEU A 1 104 ? 1.294 -1.010 26.956 1.00 51.59 104 LEU A C 1
ATOM 783 O O . LEU A 1 104 ? 2.480 -1.118 27.264 1.00 51.59 104 LEU A O 1
ATOM 787 N N . ASN A 1 105 ? 0.295 -1.309 27.793 1.00 57.59 105 ASN A N 1
ATOM 788 C CA . ASN A 1 105 ? 0.460 -1.706 29.198 1.00 57.59 105 ASN A CA 1
ATOM 789 C C . ASN A 1 105 ? 0.489 -3.229 29.434 1.00 57.59 105 ASN A C 1
ATOM 791 O O . ASN A 1 105 ? 0.561 -3.678 30.578 1.00 57.59 105 ASN A O 1
ATOM 795 N N . SER A 1 106 ? 0.407 -4.042 28.379 1.00 67.94 106 SER A N 1
ATOM 796 C CA . SER A 1 106 ? 0.361 -5.503 28.504 1.00 67.94 106 SER A CA 1
ATOM 797 C C . SER A 1 106 ? 1.756 -6.140 28.470 1.00 67.94 106 SER A C 1
ATOM 799 O O . SER A 1 106 ? 2.654 -5.671 27.771 1.00 67.94 106 SER A O 1
ATOM 801 N N . ALA A 1 107 ? 1.947 -7.224 29.229 1.00 74.19 107 ALA A N 1
ATOM 802 C CA . ALA A 1 107 ? 3.208 -7.964 29.251 1.00 74.19 107 ALA A CA 1
ATOM 803 C C . ALA A 1 107 ? 3.523 -8.604 27.878 1.00 74.19 107 ALA A C 1
ATOM 805 O O . ALA A 1 107 ? 2.589 -9.004 27.171 1.00 74.19 107 ALA A O 1
ATOM 806 N N . PRO A 1 108 ? 4.814 -8.762 27.513 1.00 80.75 108 PRO A N 1
ATOM 807 C CA . PRO A 1 108 ? 5.203 -9.412 26.268 1.00 80.75 108 PRO A CA 1
ATOM 808 C C . PRO A 1 108 ? 4.621 -10.821 26.154 1.00 80.75 108 PRO A C 1
ATOM 810 O O . PRO A 1 108 ? 4.604 -11.589 27.121 1.00 80.75 108 PRO A O 1
ATOM 813 N N . LYS A 1 109 ? 4.176 -11.186 24.948 1.00 85.12 109 LYS A N 1
ATOM 814 C CA . LYS A 1 109 ? 3.701 -12.547 24.658 1.00 85.12 109 LYS A CA 1
ATOM 815 C C . LYS A 1 109 ? 4.784 -13.582 24.974 1.00 85.12 109 LYS A C 1
ATOM 817 O O . LYS A 1 109 ? 5.966 -13.337 24.746 1.00 85.12 109 LYS A O 1
ATOM 822 N N . ARG A 1 110 ? 4.375 -14.757 25.458 1.00 90.00 110 ARG A N 1
ATOM 823 C CA . ARG A 1 110 ? 5.257 -15.906 25.715 1.00 90.00 110 ARG A CA 1
ATOM 824 C C . ARG A 1 110 ? 5.039 -16.979 24.645 1.00 90.00 110 ARG A C 1
ATOM 826 O O . ARG A 1 110 ? 3.899 -17.273 24.288 1.00 90.00 110 ARG A O 1
ATOM 833 N N . VAL A 1 111 ? 6.128 -17.563 24.158 1.00 92.88 111 VAL A N 1
ATOM 834 C CA . VAL A 1 111 ? 6.165 -18.720 23.256 1.00 92.88 111 VAL A CA 1
ATOM 835 C C . VAL A 1 111 ? 6.756 -19.886 24.043 1.00 92.88 111 VAL A C 1
ATOM 837 O O . VAL A 1 111 ? 7.750 -19.716 24.746 1.00 92.88 111 VAL A O 1
ATOM 840 N N . ARG A 1 112 ? 6.137 -21.067 23.960 1.00 92.69 112 ARG A N 1
ATOM 841 C CA . ARG A 1 112 ? 6.693 -22.269 24.593 1.00 92.69 112 ARG A CA 1
ATOM 842 C C . ARG A 1 112 ? 7.890 -22.740 23.781 1.00 92.69 112 ARG A C 1
ATOM 844 O O . ARG A 1 112 ? 7.798 -22.807 22.557 1.00 92.69 112 ARG A O 1
ATOM 851 N N . TRP A 1 113 ? 8.996 -23.056 24.445 1.00 92.56 113 TRP A N 1
ATOM 852 C CA . TRP A 1 113 ? 10.220 -23.474 23.762 1.00 92.56 113 TRP A CA 1
ATOM 853 C C . TRP A 1 113 ? 10.018 -24.750 22.945 1.00 92.56 113 TRP A C 1
ATOM 855 O O . TRP A 1 113 ? 10.555 -24.881 21.854 1.00 92.56 113 TRP A O 1
ATOM 865 N N . GLU A 1 114 ? 9.170 -25.655 23.429 1.00 90.38 114 GLU A N 1
ATOM 866 C CA . GLU A 1 114 ? 8.847 -26.922 22.774 1.00 90.38 114 GLU A CA 1
ATOM 867 C C . GLU A 1 114 ? 8.055 -26.742 21.469 1.00 90.38 114 GLU A C 1
ATOM 869 O O . GLU A 1 114 ? 8.012 -27.659 20.654 1.00 90.38 114 GLU A O 1
ATOM 874 N N . ASP A 1 115 ? 7.435 -25.573 21.257 1.00 92.69 115 ASP A N 1
ATOM 875 C CA . ASP A 1 115 ? 6.730 -25.248 20.012 1.00 92.69 115 ASP A CA 1
ATOM 876 C C . ASP A 1 115 ? 7.697 -24.769 18.901 1.00 92.69 115 ASP A C 1
ATOM 878 O O . ASP A 1 115 ? 7.257 -24.563 17.765 1.00 92.69 115 ASP A O 1
ATOM 882 N N . LEU A 1 116 ? 8.988 -24.563 19.212 1.00 90.75 116 LEU A N 1
ATOM 883 C CA . LEU A 1 116 ? 10.025 -24.150 18.262 1.00 90.75 116 LEU A CA 1
ATOM 884 C C . LEU A 1 116 ? 10.742 -25.372 17.675 1.00 90.75 116 LEU A C 1
ATOM 886 O O . LEU A 1 116 ? 11.485 -26.077 18.359 1.00 90.75 116 LEU A O 1
ATOM 890 N N . ASP A 1 117 ? 10.571 -25.587 16.374 1.00 89.56 117 ASP A N 1
ATOM 891 C CA . ASP A 1 117 ? 11.229 -26.664 15.643 1.00 89.56 117 ASP A CA 1
ATOM 892 C C . ASP A 1 117 ? 12.520 -26.180 14.958 1.00 89.56 117 ASP A C 1
ATOM 894 O O . ASP A 1 117 ? 12.498 -25.510 13.922 1.00 89.56 117 ASP A O 1
ATOM 898 N N . PHE A 1 118 ? 13.665 -26.562 15.530 1.00 84.31 118 PHE A N 1
ATOM 899 C CA . PHE A 1 118 ? 15.008 -26.317 14.985 1.00 84.31 118 PHE A CA 1
ATOM 900 C C . PHE A 1 118 ? 15.493 -27.437 14.040 1.00 84.31 118 PHE A C 1
ATOM 902 O O . PHE A 1 118 ? 16.650 -27.447 13.615 1.00 84.31 118 PHE A O 1
ATOM 909 N N . SER A 1 119 ? 14.658 -28.432 13.729 1.00 71.62 119 SER A N 1
ATOM 910 C CA . SER A 1 119 ? 14.986 -29.491 12.768 1.00 71.62 119 SER A CA 1
ATOM 911 C C . SER A 1 119 ? 14.707 -29.067 11.324 1.00 71.62 119 SER A C 1
ATOM 913 O O . SER A 1 119 ? 15.417 -29.512 10.422 1.00 71.62 119 SER A O 1
ATOM 915 N N . ALA A 1 120 ? 13.787 -28.123 11.095 1.00 57.16 120 ALA A N 1
ATOM 916 C CA . ALA A 1 120 ? 13.541 -27.512 9.783 1.00 57.16 120 ALA A CA 1
ATOM 917 C C . ALA A 1 120 ? 14.805 -26.871 9.162 1.00 57.16 120 ALA A C 1
ATOM 919 O O . ALA A 1 120 ? 14.938 -26.794 7.940 1.00 57.16 120 ALA A O 1
ATOM 920 N N . SER A 1 121 ? 15.778 -26.479 9.991 1.00 53.88 121 SER A N 1
ATOM 921 C CA . SER A 1 121 ? 17.084 -25.961 9.570 1.00 53.88 121 SER A CA 1
ATOM 922 C C . SER A 1 121 ? 18.120 -27.048 9.224 1.00 53.88 121 SER A C 1
ATOM 924 O O . SER A 1 121 ? 19.262 -26.710 8.940 1.00 53.88 121 SER A O 1
ATOM 926 N N . SER A 1 122 ? 17.755 -28.341 9.217 1.00 46.12 122 SER A N 1
ATOM 927 C CA . SER A 1 122 ? 18.641 -29.466 8.841 1.00 46.12 122 SER A CA 1
ATOM 928 C C . SER A 1 122 ? 18.704 -29.765 7.335 1.00 46.12 122 SER A C 1
ATOM 930 O O . SER A 1 122 ? 19.670 -30.370 6.876 1.00 46.12 122 SER A O 1
ATOM 932 N N . SER A 1 123 ? 17.725 -29.295 6.553 1.00 46.47 123 SER A N 1
ATOM 933 C CA . SER A 1 123 ? 17.659 -29.432 5.081 1.00 46.47 123 SER A CA 1
ATOM 934 C C . SER A 1 123 ? 18.726 -28.611 4.334 1.00 46.47 123 SER A C 1
ATOM 936 O O . SER A 1 123 ? 18.889 -28.715 3.123 1.00 46.47 123 SER A O 1
ATOM 938 N N . TYR A 1 124 ? 19.430 -27.769 5.080 1.00 44.16 124 TYR A N 1
ATOM 939 C CA . TYR A 1 124 ? 20.376 -26.746 4.677 1.00 44.16 124 TYR A CA 1
ATOM 940 C C . TYR A 1 124 ? 21.578 -26.961 5.608 1.00 44.16 124 TYR A C 1
ATOM 942 O O . TYR A 1 124 ? 21.387 -27.057 6.816 1.00 44.16 124 TYR A O 1
ATOM 950 N N . GLY A 1 125 ? 22.784 -27.199 5.082 1.00 39.28 125 GLY A N 1
ATOM 951 C CA . GLY A 1 125 ? 23.906 -27.784 5.842 1.00 39.28 125 GLY A CA 1
ATOM 952 C C . GLY A 1 125 ? 24.280 -27.053 7.153 1.00 39.28 125 GLY A C 1
ATOM 953 O O . GLY A 1 125 ? 23.799 -25.958 7.426 1.00 39.28 125 GLY A O 1
ATOM 954 N N . PRO A 1 126 ? 25.203 -27.587 7.978 1.00 43.38 126 PRO A N 1
ATOM 955 C CA . PRO A 1 126 ? 25.505 -27.080 9.330 1.00 43.38 126 PRO A CA 1
ATOM 956 C C . PRO A 1 126 ? 25.862 -25.581 9.440 1.00 43.38 126 PRO A C 1
ATOM 958 O O . PRO A 1 126 ? 25.739 -25.013 10.523 1.00 43.38 126 PRO A O 1
ATOM 961 N N . ARG A 1 127 ? 26.249 -24.918 8.338 1.00 39.94 127 ARG A N 1
ATOM 962 C CA . ARG A 1 127 ? 26.481 -23.463 8.256 1.00 39.94 127 ARG A CA 1
ATOM 963 C C . ARG A 1 127 ? 25.205 -22.604 8.165 1.00 39.94 127 ARG A C 1
ATOM 965 O O . ARG A 1 127 ? 25.298 -21.413 8.406 1.00 39.94 127 ARG A O 1
ATOM 972 N N . GLN A 1 128 ? 24.034 -23.177 7.870 1.00 48.81 128 GLN A N 1
ATOM 973 C CA . GLN A 1 128 ? 22.749 -22.463 7.721 1.00 48.81 128 GLN A CA 1
ATOM 974 C C . GLN A 1 128 ? 21.838 -22.545 8.967 1.00 48.81 128 GLN A C 1
ATOM 976 O O . GLN A 1 128 ? 20.729 -22.013 8.960 1.00 48.81 128 GLN A O 1
ATOM 981 N N . ARG A 1 129 ? 22.303 -23.173 10.060 1.00 53.19 129 ARG A N 1
ATOM 982 C CA . ARG A 1 129 ? 21.605 -23.191 11.364 1.00 53.19 129 ARG A CA 1
ATOM 983 C C . ARG A 1 129 ? 21.732 -21.877 12.141 1.00 53.19 129 ARG A C 1
ATOM 985 O O . ARG A 1 129 ? 20.792 -21.475 12.823 1.00 53.19 129 ARG A O 1
ATOM 992 N N . ILE A 1 130 ? 22.887 -21.219 12.038 1.00 56.66 130 ILE A N 1
ATOM 993 C CA . ILE A 1 130 ? 23.143 -19.890 12.602 1.00 56.66 130 ILE A CA 1
ATOM 994 C C . ILE A 1 130 ? 23.033 -18.909 11.442 1.00 56.66 130 ILE A C 1
ATOM 996 O O . ILE A 1 130 ? 23.840 -18.967 10.521 1.00 56.66 130 ILE A O 1
ATOM 1000 N N . VAL A 1 131 ? 22.016 -18.051 11.469 1.00 62.44 131 VAL A N 1
ATOM 1001 C CA . VAL A 1 131 ? 21.734 -17.125 10.358 1.00 62.44 131 VAL A CA 1
ATOM 1002 C C . VAL A 1 131 ? 22.498 -15.816 10.515 1.00 62.44 131 VAL A C 1
ATOM 1004 O O . VAL A 1 131 ? 22.858 -15.184 9.530 1.00 62.44 131 VAL A O 1
ATOM 1007 N N . GLY A 1 132 ? 22.812 -15.439 11.752 1.00 58.16 132 GLY A N 1
ATOM 1008 C CA . GLY A 1 132 ? 23.629 -14.274 12.050 1.00 58.16 132 GLY A CA 1
ATOM 1009 C C . GLY A 1 132 ? 24.379 -14.470 13.358 1.00 58.16 132 GLY A C 1
ATOM 1010 O O . GLY A 1 132 ? 23.823 -14.952 14.350 1.00 58.16 132 GLY A O 1
ATOM 1011 N N . MET A 1 133 ? 25.657 -14.104 13.350 1.00 52.69 133 MET A N 1
ATOM 1012 C CA . MET A 1 133 ? 26.517 -14.116 14.524 1.00 52.69 133 MET A CA 1
ATOM 1013 C C . MET A 1 133 ? 27.162 -12.731 14.665 1.00 52.69 133 MET A C 1
ATOM 1015 O O . MET A 1 133 ? 28.233 -12.485 14.122 1.00 52.69 133 MET A O 1
ATOM 1019 N N . GLY A 1 134 ? 26.492 -11.826 15.383 1.00 53.41 134 GLY A N 1
ATOM 1020 C CA . GLY A 1 134 ? 27.018 -10.496 15.707 1.00 53.41 134 GLY A CA 1
ATOM 1021 C C . GLY A 1 134 ? 27.836 -10.491 17.003 1.00 53.41 134 GLY A C 1
ATOM 1022 O O . GLY A 1 134 ? 27.933 -11.512 17.698 1.00 53.41 134 GLY A O 1
ATOM 1023 N N . GLY A 1 135 ? 28.398 -9.330 17.355 1.00 52.06 135 GLY A N 1
ATOM 1024 C CA . GLY A 1 135 ? 29.157 -9.134 18.601 1.00 52.06 135 GLY A CA 1
ATOM 1025 C C . GLY A 1 135 ? 28.332 -9.359 19.877 1.00 52.06 135 GLY A C 1
ATOM 1026 O O . GLY A 1 135 ? 28.874 -9.825 20.874 1.00 52.06 135 GLY A O 1
ATOM 1027 N N . PHE A 1 136 ? 27.015 -9.122 19.823 1.00 59.09 136 PHE A N 1
ATOM 1028 C CA . PHE A 1 136 ? 26.134 -9.114 21.003 1.00 59.09 136 PHE A CA 1
ATOM 1029 C C . PHE A 1 136 ? 25.047 -10.197 20.996 1.00 59.09 136 PHE A C 1
ATOM 1031 O O . PHE A 1 136 ? 24.631 -10.663 22.059 1.00 59.09 136 PHE A O 1
ATOM 1038 N N . LYS A 1 137 ? 24.612 -10.641 19.809 1.00 70.50 137 LYS A N 1
ATOM 1039 C CA . LYS A 1 137 ? 23.492 -11.577 19.644 1.00 70.50 137 LYS A CA 1
ATOM 1040 C C . LYS A 1 137 ? 23.851 -12.772 18.777 1.00 70.50 137 LYS A C 1
ATOM 1042 O O . LYS A 1 137 ? 24.623 -12.667 17.820 1.00 70.50 137 LYS A O 1
ATOM 1047 N N . GLN A 1 138 ? 23.258 -13.909 19.119 1.00 77.00 138 GLN A N 1
ATOM 1048 C CA . GLN A 1 138 ? 23.248 -15.105 18.287 1.00 77.00 138 GLN A CA 1
ATOM 1049 C C . GLN A 1 138 ? 21.835 -15.305 17.746 1.00 77.00 138 GLN A C 1
ATOM 1051 O O . GLN A 1 138 ? 20.884 -15.270 18.521 1.00 77.00 138 GLN A O 1
ATOM 1056 N N . VAL A 1 139 ? 21.703 -15.514 16.433 1.00 84.69 139 VAL A N 1
ATOM 1057 C CA . VAL A 1 139 ? 20.403 -15.705 15.776 1.00 84.69 139 VAL A CA 1
ATOM 1058 C C . VAL A 1 139 ? 20.350 -17.066 15.094 1.00 84.69 139 VAL A C 1
ATOM 1060 O O . VAL A 1 139 ? 21.228 -17.421 14.301 1.00 84.69 139 VAL A O 1
ATOM 1063 N N . GLN A 1 140 ? 19.298 -17.821 15.385 1.00 87.44 140 GLN A N 1
ATOM 1064 C CA . GLN A 1 140 ? 19.020 -19.130 14.805 1.00 87.44 140 GLN A CA 1
ATOM 1065 C C . GLN A 1 140 ? 17.667 -19.117 14.094 1.00 87.44 140 GLN A C 1
ATOM 1067 O O . GLN A 1 140 ? 16.742 -18.430 14.519 1.00 87.44 140 GLN A O 1
ATOM 1072 N N . ARG A 1 141 ? 17.535 -19.893 13.016 1.00 88.06 141 ARG A N 1
ATOM 1073 C CA . ARG A 1 141 ? 16.242 -20.107 12.351 1.00 88.06 141 ARG A CA 1
ATOM 1074 C C . ARG A 1 141 ? 15.524 -21.304 12.969 1.00 88.06 141 ARG A C 1
ATOM 1076 O O . ARG A 1 141 ? 16.127 -22.368 13.126 1.00 88.06 141 ARG A O 1
ATOM 1083 N N . ALA A 1 142 ? 14.234 -21.140 13.235 1.00 90.81 142 ALA A N 1
ATOM 1084 C CA . ALA A 1 142 ? 13.333 -22.204 13.669 1.00 90.81 142 ALA A CA 1
ATOM 1085 C C . ALA A 1 142 ? 11.988 -22.113 12.932 1.00 90.81 142 ALA A C 1
ATOM 1087 O O . ALA A 1 142 ? 11.714 -21.129 12.243 1.00 90.81 142 ALA A O 1
ATOM 1088 N N . SER A 1 143 ? 11.142 -23.132 13.088 1.00 90.88 143 SER A N 1
ATOM 1089 C CA . SER A 1 143 ? 9.738 -23.087 12.679 1.00 90.88 143 SER A CA 1
ATOM 1090 C C . SER A 1 143 ? 8.825 -23.006 13.901 1.00 90.88 143 SER A C 1
ATOM 1092 O O . SER A 1 143 ? 8.975 -23.779 14.842 1.00 90.88 143 SER A O 1
ATOM 1094 N N . LEU A 1 144 ? 7.859 -22.088 13.883 1.00 91.31 144 LEU A N 1
ATOM 1095 C CA . LEU A 1 144 ? 6.805 -21.970 14.889 1.00 91.31 144 LEU A CA 1
ATOM 1096 C C . LEU A 1 144 ? 5.457 -22.209 14.209 1.00 91.31 144 LEU A C 1
ATOM 1098 O O . LEU A 1 144 ? 4.966 -21.350 13.478 1.00 91.31 144 LEU A O 1
ATOM 1102 N N . LYS A 1 145 ? 4.844 -23.378 14.437 1.00 89.25 145 LYS A N 1
ATOM 1103 C CA . LYS A 1 145 ? 3.562 -23.774 13.810 1.00 89.25 145 LYS A CA 1
ATOM 1104 C C . LYS A 1 145 ? 3.567 -23.645 12.272 1.00 89.25 145 LYS A C 1
ATOM 1106 O O . LYS A 1 145 ? 2.577 -23.222 11.681 1.00 89.25 145 LYS A O 1
ATOM 1111 N N . GLY A 1 146 ? 4.688 -23.985 11.630 1.00 83.44 146 GLY A N 1
ATOM 1112 C CA . GLY A 1 146 ? 4.863 -23.897 10.176 1.00 83.44 146 GLY A CA 1
ATOM 1113 C C . GLY A 1 146 ? 5.306 -22.524 9.654 1.00 83.44 146 GLY A C 1
ATOM 1114 O O . GLY A 1 146 ? 5.522 -22.385 8.455 1.00 83.44 146 GLY A O 1
ATOM 1115 N N . LEU A 1 147 ? 5.470 -21.518 10.521 1.00 88.06 147 LEU A N 1
ATOM 1116 C CA . LEU A 1 147 ? 6.022 -20.209 10.159 1.00 88.06 147 LEU A CA 1
ATOM 1117 C C . LEU A 1 147 ? 7.532 -20.180 10.393 1.00 88.06 147 LEU A C 1
ATOM 1119 O O . LEU A 1 147 ? 7.988 -20.584 11.460 1.00 88.06 147 LEU A O 1
ATOM 1123 N N . ASP A 1 148 ? 8.297 -19.656 9.437 1.00 89.00 148 ASP A N 1
ATOM 1124 C CA . ASP A 1 148 ? 9.725 -19.390 9.631 1.00 89.00 148 ASP A CA 1
ATOM 1125 C C . ASP A 1 148 ? 9.932 -18.233 10.620 1.00 89.00 148 ASP A C 1
ATOM 1127 O O . ASP A 1 148 ? 9.420 -17.122 10.432 1.00 89.00 148 ASP A O 1
ATOM 1131 N N . VAL A 1 149 ? 10.712 -18.490 11.670 1.00 91.56 149 VAL A N 1
ATOM 1132 C CA . VAL A 1 149 ? 11.031 -17.521 12.724 1.00 91.56 149 VAL A CA 1
ATOM 1133 C C . VAL A 1 149 ? 12.534 -17.422 12.967 1.00 91.56 149 VAL A C 1
ATOM 1135 O O . VAL A 1 149 ? 13.288 -18.376 12.761 1.00 91.56 149 VAL A O 1
ATOM 1138 N N . ALA A 1 150 ? 12.965 -16.247 13.416 1.00 90.88 150 ALA A N 1
ATOM 1139 C CA . ALA A 1 150 ? 14.286 -16.014 13.971 1.00 90.88 150 ALA A CA 1
ATOM 1140 C C . ALA A 1 150 ? 14.197 -16.074 15.502 1.00 90.88 150 ALA A C 1
ATOM 1142 O O . ALA A 1 150 ? 13.343 -15.427 16.108 1.00 90.88 150 ALA A O 1
ATOM 1143 N N . VAL A 1 151 ? 15.071 -16.866 16.116 1.00 90.88 151 VAL A N 1
ATOM 1144 C CA . VAL A 1 151 ? 15.212 -17.011 17.566 1.00 90.88 151 VAL A CA 1
ATOM 1145 C C . VAL A 1 151 ? 16.553 -16.408 17.954 1.00 90.88 151 VAL A C 1
ATOM 1147 O O . VAL A 1 151 ? 17.589 -16.872 17.469 1.00 90.88 151 VAL A O 1
ATOM 1150 N N . SER A 1 152 ? 16.546 -15.357 18.773 1.00 88.38 152 SER A N 1
ATOM 1151 C CA . SER A 1 152 ? 17.769 -14.653 19.162 1.00 88.38 152 SER A CA 1
ATOM 1152 C C . SER A 1 152 ? 17.930 -14.496 20.668 1.00 88.38 152 SER A C 1
ATOM 1154 O O . SER A 1 152 ? 16.959 -14.292 21.391 1.00 88.38 152 SER A O 1
ATOM 1156 N N . SER A 1 153 ? 19.174 -14.561 21.139 1.00 83.62 153 SER A N 1
ATOM 1157 C CA . SER A 1 153 ? 19.543 -14.352 22.543 1.00 83.62 153 SER A CA 1
ATOM 1158 C C . SER A 1 153 ? 20.769 -13.452 22.680 1.00 83.62 153 SER A C 1
ATOM 1160 O O . SER A 1 153 ? 21.600 -13.351 21.768 1.00 83.62 153 SER A O 1
ATOM 1162 N N . CYS A 1 154 ? 20.884 -12.796 23.836 1.00 73.56 154 CYS A N 1
ATOM 1163 C CA . CYS A 1 154 ? 22.063 -12.021 24.212 1.00 73.56 154 CYS A CA 1
ATOM 1164 C C . CYS A 1 154 ? 23.180 -12.960 24.686 1.00 73.56 154 CYS A C 1
ATOM 1166 O O . CYS A 1 154 ? 22.964 -13.792 25.569 1.00 73.56 154 CYS A O 1
ATOM 1168 N N . ARG A 1 155 ? 24.400 -12.803 24.154 1.00 65.75 155 ARG A N 1
ATOM 1169 C CA . ARG A 1 155 ? 25.540 -13.681 24.495 1.00 65.75 155 ARG A CA 1
ATOM 1170 C C . ARG A 1 155 ? 25.942 -13.638 25.971 1.00 65.75 155 ARG A C 1
ATOM 1172 O O . ARG A 1 155 ? 26.441 -14.631 26.488 1.00 65.75 155 ARG A O 1
ATOM 1179 N N . ASN A 1 156 ? 25.721 -12.506 26.635 1.00 64.38 156 ASN A N 1
ATOM 1180 C CA . ASN A 1 156 ? 26.161 -12.275 28.013 1.00 64.38 156 ASN A CA 1
ATOM 1181 C C . ASN A 1 156 ? 25.082 -12.616 29.057 1.00 64.38 156 ASN A C 1
ATOM 1183 O O . ASN A 1 156 ? 25.251 -12.302 30.231 1.00 64.38 156 ASN A O 1
ATOM 1187 N N . GLY A 1 157 ? 23.959 -13.218 28.642 1.00 58.97 157 GLY A N 1
ATOM 1188 C CA . GLY A 1 157 ? 22.831 -13.500 29.538 1.00 58.97 157 GLY A CA 1
ATOM 1189 C C . GLY A 1 157 ? 22.045 -12.254 29.962 1.00 58.97 157 GLY A C 1
ATOM 1190 O O . GLY A 1 157 ? 21.269 -12.314 30.913 1.00 58.97 157 GLY A O 1
ATOM 1191 N N . GLU A 1 158 ? 22.237 -11.124 29.273 1.00 65.62 158 GLU A N 1
ATOM 1192 C CA . GLU A 1 158 ? 21.434 -9.920 29.482 1.00 65.62 158 GLU A CA 1
ATOM 1193 C C . GLU A 1 158 ? 19.964 -10.176 29.136 1.00 65.62 158 GLU A C 1
ATOM 1195 O O . GLU A 1 158 ? 19.637 -10.890 28.185 1.00 65.62 158 GLU A O 1
ATOM 1200 N N . SER A 1 159 ? 19.071 -9.582 29.928 1.00 67.88 159 SER A N 1
ATOM 1201 C CA . SER A 1 159 ? 17.630 -9.736 29.750 1.00 67.88 159 SER A CA 1
ATOM 1202 C C . SER A 1 159 ? 17.163 -9.089 28.447 1.00 67.88 159 SER A C 1
ATOM 1204 O O . SER A 1 159 ? 17.375 -7.900 28.214 1.00 67.88 159 SER A O 1
ATOM 1206 N N . VAL A 1 160 ? 16.443 -9.862 27.635 1.00 78.88 160 VAL A N 1
ATOM 1207 C CA . VAL A 1 160 ? 15.776 -9.392 26.412 1.00 78.88 160 VAL A CA 1
ATOM 1208 C C . VAL A 1 160 ? 14.388 -8.795 26.688 1.00 78.88 160 VAL A C 1
ATOM 1210 O O . VAL A 1 160 ? 13.672 -8.441 25.755 1.00 78.88 160 VAL A O 1
ATOM 1213 N N . GLU A 1 161 ? 13.968 -8.663 27.953 1.00 76.50 161 GLU A N 1
ATOM 1214 C CA . GLU A 1 161 ? 12.614 -8.196 28.292 1.00 76.50 161 GLU A CA 1
ATOM 1215 C C . GLU A 1 161 ? 12.354 -6.741 27.896 1.00 76.50 161 GLU A C 1
ATOM 1217 O O . GLU A 1 161 ? 11.236 -6.404 27.502 1.00 76.50 161 GLU A O 1
ATOM 1222 N N . VAL A 1 162 ? 13.377 -5.883 27.951 1.00 72.06 162 VAL A N 1
ATOM 1223 C CA . VAL A 1 162 ? 13.252 -4.478 27.531 1.00 72.06 162 VAL A CA 1
ATOM 1224 C C . VAL A 1 162 ? 12.981 -4.397 26.028 1.00 72.06 162 VAL A C 1
ATOM 1226 O O . VAL A 1 162 ? 12.027 -3.742 25.601 1.00 72.06 162 VAL A O 1
ATOM 1229 N N . GLU A 1 163 ? 13.774 -5.117 25.236 1.00 79.31 163 GLU A N 1
ATOM 1230 C CA . GLU A 1 163 ? 13.625 -5.218 23.784 1.00 79.31 163 GLU A CA 1
ATOM 1231 C C . GLU A 1 163 ? 12.297 -5.880 23.394 1.00 79.31 163 GLU A C 1
ATOM 1233 O O . GLU A 1 163 ? 11.568 -5.360 22.548 1.00 79.31 163 GLU A O 1
ATOM 1238 N N . ALA A 1 164 ? 11.911 -6.959 24.077 1.00 83.31 164 ALA A N 1
ATOM 1239 C CA . ALA A 1 164 ? 10.609 -7.591 23.900 1.00 83.31 164 ALA A CA 1
ATOM 1240 C C . ALA A 1 164 ? 9.454 -6.637 24.218 1.00 83.31 164 ALA A C 1
ATOM 1242 O O . ALA A 1 164 ? 8.433 -6.670 23.540 1.00 83.31 164 ALA A O 1
ATOM 1243 N N . GLY A 1 165 ? 9.603 -5.769 25.222 1.00 79.06 165 GLY A N 1
ATOM 1244 C CA . GLY A 1 165 ? 8.623 -4.738 25.547 1.00 79.06 165 GLY A CA 1
ATOM 1245 C C . GLY A 1 165 ? 8.449 -3.727 24.414 1.00 79.06 165 GLY A C 1
ATOM 1246 O O . GLY A 1 165 ? 7.318 -3.399 24.061 1.00 79.06 165 GLY A O 1
ATOM 1247 N N . VAL A 1 166 ? 9.546 -3.263 23.807 1.00 77.88 166 VAL A N 1
ATOM 1248 C CA . VAL A 1 166 ? 9.501 -2.381 22.624 1.00 77.88 166 VAL A CA 1
ATOM 1249 C C . VAL A 1 166 ? 8.800 -3.084 21.459 1.00 77.88 166 VAL A C 1
ATOM 1251 O O . VAL A 1 166 ? 7.835 -2.557 20.904 1.00 77.88 166 VAL A O 1
ATOM 1254 N N . MET A 1 167 ? 9.229 -4.304 21.138 1.00 81.81 167 MET A N 1
ATOM 1255 C CA . MET A 1 167 ? 8.668 -5.092 20.043 1.00 81.81 167 MET A CA 1
ATOM 1256 C C . MET A 1 167 ? 7.203 -5.489 20.267 1.00 81.81 167 MET A C 1
ATOM 1258 O O . MET A 1 167 ? 6.425 -5.555 19.320 1.00 81.81 167 MET A O 1
ATOM 1262 N N . HIS A 1 168 ? 6.786 -5.734 21.506 1.00 82.06 168 HIS A N 1
ATOM 1263 C CA . HIS A 1 168 ? 5.394 -6.042 21.839 1.00 82.06 168 HIS A CA 1
ATOM 1264 C C . HIS A 1 168 ? 4.474 -4.840 21.609 1.00 82.06 168 HIS A C 1
ATOM 1266 O O . HIS A 1 168 ? 3.365 -5.006 21.104 1.00 82.06 168 HIS A O 1
ATOM 1272 N N . ARG A 1 169 ? 4.955 -3.628 21.917 1.00 74.38 169 ARG A N 1
ATOM 1273 C CA . ARG A 1 169 ? 4.216 -2.377 21.691 1.00 74.38 169 ARG A CA 1
ATOM 1274 C C . ARG A 1 169 ? 4.126 -1.996 20.211 1.00 74.38 169 ARG A C 1
ATOM 1276 O O . ARG A 1 169 ? 3.104 -1.458 19.797 1.00 74.38 169 ARG A O 1
ATOM 1283 N N . LEU A 1 170 ? 5.176 -2.265 19.429 1.00 77.06 170 LEU A N 1
ATOM 1284 C CA . LEU A 1 170 ? 5.341 -1.715 18.074 1.00 77.06 170 LEU A CA 1
ATOM 1285 C C . LEU A 1 170 ? 5.361 -2.753 16.939 1.00 77.06 170 LEU A C 1
ATOM 1287 O O . LEU A 1 170 ? 5.255 -2.387 15.772 1.00 77.06 170 LEU A O 1
ATOM 1291 N N . GLY A 1 171 ? 5.440 -4.050 17.240 1.00 67.94 171 GLY A N 1
ATOM 1292 C CA . GLY A 1 171 ? 5.649 -5.135 16.267 1.00 67.94 171 GLY A CA 1
ATOM 1293 C C . GLY A 1 171 ? 4.465 -5.456 15.344 1.00 67.94 171 GLY A C 1
ATOM 1294 O O . GLY A 1 171 ? 4.487 -6.469 14.638 1.00 67.94 171 GLY A O 1
ATOM 1295 N N . CYS A 1 172 ? 3.404 -4.643 15.364 1.00 73.31 172 CYS A N 1
ATOM 1296 C CA . CYS A 1 172 ? 2.345 -4.651 14.352 1.00 73.31 172 CYS A CA 1
ATOM 1297 C C . CYS A 1 172 ? 2.584 -3.643 13.215 1.00 73.31 172 CYS A C 1
ATOM 1299 O O . CYS A 1 172 ? 1.876 -3.711 12.212 1.00 73.31 172 CYS A O 1
ATOM 1301 N N . HIS A 1 173 ? 3.563 -2.741 13.347 1.00 82.19 173 HIS A N 1
ATOM 1302 C CA . HIS A 1 173 ? 3.917 -1.786 12.301 1.00 82.19 173 HIS A CA 1
ATOM 1303 C C . HIS A 1 173 ? 4.559 -2.506 11.097 1.00 82.19 173 HIS A C 1
ATOM 1305 O O . HIS A 1 173 ? 5.411 -3.372 11.300 1.00 82.19 173 HIS A O 1
ATOM 1311 N N . PRO A 1 174 ? 4.207 -2.158 9.843 1.00 84.88 174 PRO A N 1
ATOM 1312 C CA . PRO A 1 174 ? 4.683 -2.866 8.646 1.00 84.88 174 PRO A CA 1
ATOM 1313 C C . PRO A 1 174 ? 6.208 -2.840 8.461 1.00 84.88 174 PRO A C 1
ATOM 1315 O O . PRO A 1 174 ? 6.764 -3.785 7.903 1.00 84.88 174 PRO A O 1
ATOM 1318 N N . HIS A 1 175 ? 6.877 -1.800 8.969 1.00 92.19 175 HIS A N 1
ATOM 1319 C CA . HIS A 1 175 ? 8.325 -1.576 8.839 1.00 92.19 175 HIS A CA 1
ATOM 1320 C C . HIS A 1 175 ? 9.116 -1.817 10.139 1.00 92.19 175 HIS A C 1
ATOM 1322 O O . HIS A 1 175 ? 10.263 -1.399 10.258 1.00 92.19 175 HIS A O 1
ATOM 1328 N N . ILE A 1 176 ? 8.521 -2.491 11.125 1.00 91.12 176 ILE A N 1
ATOM 1329 C CA . ILE A 1 176 ? 9.205 -2.949 12.344 1.00 91.12 176 ILE A CA 1
ATOM 1330 C C . ILE A 1 176 ? 9.146 -4.470 12.362 1.00 91.12 176 ILE A C 1
ATOM 1332 O O . ILE A 1 176 ? 8.104 -5.049 12.050 1.00 91.12 176 ILE A O 1
ATOM 1336 N N . VAL A 1 177 ? 10.255 -5.123 12.714 1.00 90.06 177 VAL A N 1
ATOM 1337 C CA . VAL A 1 177 ? 10.322 -6.584 12.716 1.00 90.06 177 VAL A CA 1
ATOM 1338 C C . VAL A 1 177 ? 9.199 -7.178 13.566 1.00 90.06 177 VAL A C 1
ATOM 1340 O O . VAL A 1 177 ? 8.989 -6.824 14.731 1.00 90.06 177 VAL A O 1
ATOM 1343 N N . ARG A 1 178 ? 8.436 -8.091 12.962 1.00 87.44 178 ARG A N 1
ATOM 1344 C CA . ARG A 1 178 ? 7.286 -8.693 13.632 1.00 87.44 178 ARG A CA 1
ATOM 1345 C C . ARG A 1 178 ? 7.744 -9.588 14.779 1.00 87.44 178 ARG A C 1
ATOM 1347 O O . ARG A 1 178 ? 8.563 -10.482 14.588 1.00 87.44 178 ARG A O 1
ATOM 1354 N N . PHE A 1 179 ? 7.143 -9.386 15.945 1.00 89.81 179 PHE A N 1
ATOM 1355 C CA . PHE A 1 179 ? 7.443 -10.121 17.169 1.00 89.81 179 PHE A CA 1
ATOM 1356 C C . PHE A 1 179 ? 6.344 -11.120 17.520 1.00 89.81 179 PHE A C 1
ATOM 1358 O O . PHE A 1 179 ? 5.154 -10.789 17.529 1.00 89.81 179 PHE A O 1
ATOM 1365 N N . TYR A 1 180 ? 6.750 -12.354 17.809 1.00 89.44 180 TYR A N 1
ATOM 1366 C CA . TYR A 1 180 ? 5.854 -13.447 18.181 1.00 89.44 180 TYR A CA 1
ATOM 1367 C C . TYR A 1 180 ? 5.829 -13.691 19.690 1.00 89.44 180 TYR A C 1
ATOM 1369 O O . TYR A 1 180 ? 4.778 -14.060 20.220 1.00 89.44 180 TYR A O 1
ATOM 1377 N N . GLY A 1 181 ? 6.938 -13.439 20.389 1.00 90.75 181 GLY A N 1
ATOM 1378 C CA . GLY A 1 181 ? 7.009 -13.513 21.845 1.00 90.75 181 GLY A CA 1
ATOM 1379 C C . GLY A 1 181 ? 8.403 -13.837 22.380 1.00 90.75 181 GLY A C 1
ATOM 1380 O O . GLY A 1 181 ? 9.366 -13.963 21.628 1.00 90.75 181 GLY A O 1
ATOM 1381 N N . LEU A 1 182 ? 8.488 -13.980 23.700 1.00 92.31 182 LEU A N 1
ATOM 1382 C CA . LEU A 1 182 ? 9.656 -14.476 24.422 1.00 92.31 182 LEU A CA 1
ATOM 1383 C C . LEU A 1 182 ? 9.550 -15.983 24.643 1.00 92.31 182 LEU A C 1
ATOM 1385 O O . LEU A 1 182 ? 8.517 -16.452 25.122 1.00 92.31 182 LEU A O 1
ATOM 1389 N N . ALA A 1 183 ? 10.626 -16.712 24.372 1.00 92.88 183 ALA A N 1
ATOM 1390 C CA . ALA A 1 183 ? 10.773 -18.122 24.719 1.00 92.88 183 ALA A CA 1
ATOM 1391 C C . ALA A 1 183 ? 11.911 -18.301 25.732 1.00 92.88 183 ALA A C 1
ATOM 1393 O O . ALA A 1 183 ? 12.872 -17.539 25.717 1.00 92.88 183 ALA A O 1
ATOM 1394 N N . SER A 1 184 ? 11.810 -19.295 26.610 1.00 92.12 184 SER A N 1
ATOM 1395 C CA . SER A 1 184 ? 12.879 -19.650 27.549 1.00 92.12 184 SER A CA 1
ATOM 1396 C C . SER A 1 184 ? 13.354 -21.057 27.248 1.00 92.12 184 SER A C 1
ATOM 1398 O O . SER A 1 184 ? 12.537 -21.973 27.254 1.00 92.12 184 SER A O 1
ATOM 1400 N N . ASP A 1 185 ? 14.644 -21.226 26.976 1.00 89.62 185 ASP A N 1
ATOM 1401 C CA . ASP A 1 185 ? 15.202 -22.551 26.713 1.00 89.62 185 ASP A CA 1
ATOM 1402 C C . ASP A 1 185 ? 15.284 -23.411 27.992 1.00 89.62 185 ASP A C 1
ATOM 1404 O O . ASP A 1 185 ? 15.058 -22.907 29.098 1.00 89.62 185 ASP A O 1
ATOM 1408 N N . PRO A 1 186 ? 15.613 -24.715 27.891 1.00 89.31 186 PRO A N 1
ATOM 1409 C CA . PRO A 1 186 ? 15.716 -25.594 29.056 1.00 89.31 186 PRO A CA 1
ATOM 1410 C C . PRO A 1 186 ? 16.785 -25.174 30.075 1.00 89.31 186 PRO A C 1
ATOM 1412 O O . PRO A 1 186 ? 16.780 -25.677 31.196 1.00 89.31 186 PRO A O 1
ATOM 1415 N N . GLN A 1 187 ? 17.710 -24.285 29.700 1.00 86.88 187 GLN A N 1
ATOM 1416 C CA . GLN A 1 187 ? 18.730 -23.720 30.586 1.00 86.88 187 GLN A CA 1
ATOM 1417 C C . GLN A 1 187 ? 18.250 -22.423 31.264 1.00 86.88 187 GLN A C 1
ATOM 1419 O O . GLN A 1 187 ? 18.957 -21.874 32.106 1.00 86.88 187 GLN A O 1
ATOM 1424 N N . GLY A 1 188 ? 17.042 -21.950 30.939 1.00 85.38 188 GLY A N 1
ATOM 1425 C CA . GLY A 1 188 ? 16.435 -20.740 31.486 1.00 85.38 188 GLY A CA 1
ATOM 1426 C C . GLY A 1 188 ? 16.847 -19.454 30.770 1.00 85.38 188 GLY A C 1
ATOM 1427 O O . GLY A 1 188 ? 16.457 -18.372 31.211 1.00 85.38 188 GLY A O 1
ATOM 1428 N N . VAL A 1 189 ? 17.601 -19.536 29.669 1.00 86.44 189 VAL A N 1
ATOM 1429 C CA . VAL A 1 189 ? 17.996 -18.355 28.890 1.00 86.44 189 VAL A CA 1
ATOM 1430 C C . VAL A 1 189 ? 16.785 -17.856 28.108 1.00 86.44 189 VAL A C 1
ATOM 1432 O O . VAL A 1 189 ? 16.057 -18.644 27.505 1.00 86.44 189 VAL A O 1
ATOM 1435 N N . GLN A 1 190 ? 16.539 -16.544 28.137 1.00 88.62 190 GLN A N 1
ATOM 1436 C CA . GLN A 1 190 ? 15.450 -15.924 27.386 1.00 88.62 190 GLN A CA 1
ATOM 1437 C C . GLN A 1 190 ? 15.871 -15.612 25.945 1.00 88.62 190 GLN A C 1
ATOM 1439 O O . GLN A 1 190 ? 16.955 -15.086 25.692 1.00 88.62 190 GLN A O 1
ATOM 1444 N N . HIS A 1 191 ? 14.964 -15.890 25.013 1.00 90.50 191 HIS A N 1
ATOM 1445 C CA . HIS A 1 191 ? 15.124 -15.693 23.579 1.00 90.50 191 HIS A CA 1
ATOM 1446 C C . HIS A 1 191 ? 13.969 -14.861 23.021 1.00 90.50 191 HIS A C 1
ATOM 1448 O O . HIS A 1 191 ? 12.808 -15.054 23.396 1.00 90.50 191 HIS A O 1
ATOM 1454 N N . LEU A 1 192 ? 14.273 -13.965 22.087 1.00 90.81 192 LEU A N 1
ATOM 1455 C CA . LEU A 1 192 ? 13.293 -13.252 21.272 1.00 90.81 192 LEU A CA 1
ATOM 1456 C C . LEU A 1 192 ? 12.899 -14.124 20.086 1.00 90.81 192 LEU A C 1
ATOM 1458 O O . LEU A 1 192 ? 13.765 -14.652 19.392 1.00 90.81 192 LEU A O 1
ATOM 1462 N N . VAL A 1 193 ? 11.598 -14.237 19.828 1.00 92.25 193 VAL A N 1
ATOM 1463 C CA . VAL A 1 193 ? 11.062 -14.925 18.650 1.00 92.25 193 VAL A CA 1
ATOM 1464 C C . VAL A 1 193 ? 10.451 -13.889 17.711 1.00 92.25 193 VAL A C 1
ATOM 1466 O O . VAL A 1 193 ? 9.417 -13.288 18.020 1.00 92.25 193 VAL A O 1
ATOM 1469 N N . THR A 1 194 ? 11.079 -13.679 16.558 1.00 91.25 194 THR A N 1
ATOM 1470 C CA . THR A 1 194 ? 10.678 -12.688 15.547 1.00 91.25 194 THR A CA 1
ATOM 1471 C C . THR A 1 194 ? 10.476 -13.322 14.171 1.00 91.25 194 THR A C 1
ATOM 1473 O O . THR A 1 194 ? 10.776 -14.495 13.950 1.00 91.25 194 THR A O 1
ATOM 1476 N N . ALA A 1 195 ? 9.909 -12.568 13.228 1.00 89.12 195 ALA A N 1
ATOM 1477 C CA . ALA A 1 195 ? 9.821 -12.987 11.834 1.00 89.12 195 ALA A CA 1
ATOM 1478 C C . ALA A 1 195 ? 11.206 -13.189 11.219 1.00 89.12 195 ALA A C 1
ATOM 1480 O O . ALA A 1 195 ? 12.111 -12.377 11.397 1.00 89.12 195 ALA A O 1
ATOM 1481 N N . PHE A 1 196 ? 11.347 -14.285 10.474 1.00 87.00 196 PHE A N 1
ATOM 1482 C CA . PHE A 1 196 ? 12.563 -14.582 9.740 1.00 87.00 196 PHE A CA 1
ATOM 1483 C C . PHE A 1 196 ? 12.636 -13.765 8.442 1.00 87.00 196 PHE A C 1
ATOM 1485 O O . PHE A 1 196 ? 11.785 -13.912 7.564 1.00 87.00 196 PHE A O 1
ATOM 1492 N N . ALA A 1 197 ? 13.670 -12.936 8.294 1.00 87.44 197 ALA A N 1
ATOM 1493 C CA . ALA A 1 197 ? 13.947 -12.219 7.053 1.00 87.44 197 ALA A CA 1
ATOM 1494 C C . ALA A 1 197 ? 14.841 -13.066 6.140 1.00 87.44 197 ALA A C 1
ATOM 1496 O O . ALA A 1 197 ? 16.048 -13.174 6.349 1.00 87.44 197 ALA A O 1
ATOM 1497 N N . ARG A 1 198 ? 14.242 -13.681 5.115 1.00 82.94 198 ARG A N 1
ATOM 1498 C CA . ARG A 1 198 ? 14.929 -14.639 4.228 1.00 82.94 198 ARG A CA 1
ATOM 1499 C C . ARG A 1 198 ? 16.104 -14.061 3.429 1.00 82.94 198 ARG A C 1
ATOM 1501 O O . ARG A 1 198 ? 16.953 -14.841 3.021 1.00 82.94 198 ARG A O 1
ATOM 1508 N N . TYR A 1 199 ? 16.117 -12.750 3.177 1.00 83.81 199 TYR A N 1
ATOM 1509 C CA . TYR A 1 199 ? 17.188 -12.063 2.443 1.00 83.81 199 TYR A CA 1
ATOM 1510 C C . TYR A 1 199 ? 18.228 -11.435 3.381 1.00 83.81 199 TYR A C 1
ATOM 1512 O O . TYR A 1 199 ? 19.194 -10.855 2.915 1.00 83.81 199 TYR A O 1
ATOM 1520 N N . GLY A 1 200 ? 18.054 -11.562 4.700 1.00 88.38 200 GLY A N 1
ATOM 1521 C CA . GLY A 1 200 ? 18.992 -11.017 5.674 1.00 88.38 200 GLY A CA 1
ATOM 1522 C C . GLY A 1 200 ? 18.897 -9.500 5.842 1.00 88.38 200 GLY A C 1
ATOM 1523 O O . GLY A 1 200 ? 17.840 -8.892 5.642 1.00 88.38 200 GLY A O 1
ATOM 1524 N N . SER A 1 201 ? 20.001 -8.917 6.302 1.00 90.38 201 SER A N 1
ATOM 1525 C CA . SER A 1 201 ? 20.166 -7.488 6.552 1.00 90.38 201 SER A CA 1
ATOM 1526 C C . SER A 1 201 ? 20.532 -6.725 5.276 1.00 90.38 201 SER A C 1
ATOM 1528 O O . SER A 1 201 ? 21.087 -7.282 4.330 1.00 90.38 201 SER A O 1
ATOM 1530 N N . LEU A 1 202 ? 20.190 -5.439 5.244 1.00 94.44 202 LEU A N 1
ATOM 1531 C CA . LEU A 1 202 ? 20.335 -4.574 4.081 1.00 94.44 202 LEU A CA 1
ATOM 1532 C C . LEU A 1 202 ? 21.799 -4.425 3.665 1.00 94.44 202 LEU A C 1
ATOM 1534 O O . LEU A 1 202 ? 22.071 -4.389 2.475 1.00 94.44 202 LEU A O 1
ATOM 1538 N N . ASP A 1 203 ? 22.733 -4.393 4.612 1.00 91.62 203 ASP A N 1
ATOM 1539 C CA . ASP A 1 203 ? 24.169 -4.359 4.320 1.00 91.62 203 ASP A CA 1
ATOM 1540 C C . ASP A 1 203 ? 24.647 -5.567 3.506 1.00 91.62 203 ASP A C 1
ATOM 1542 O O . ASP A 1 203 ? 25.324 -5.390 2.496 1.00 91.62 203 ASP A O 1
ATOM 1546 N N . ASN A 1 204 ? 24.229 -6.777 3.882 1.00 88.69 204 ASN A N 1
ATOM 1547 C CA . ASN A 1 204 ? 24.550 -7.991 3.136 1.00 88.69 204 ASN A CA 1
ATOM 1548 C C . ASN A 1 204 ? 23.919 -7.966 1.738 1.00 88.69 204 ASN A C 1
ATOM 1550 O O . ASN A 1 204 ? 24.601 -8.252 0.760 1.00 88.69 204 ASN A O 1
ATOM 1554 N N . VAL A 1 205 ? 22.649 -7.560 1.626 1.00 90.25 205 VAL A N 1
ATOM 1555 C CA . VAL A 1 205 ? 21.961 -7.469 0.326 1.00 90.25 205 VAL A CA 1
ATOM 1556 C C . VAL A 1 205 ? 22.631 -6.445 -0.596 1.00 90.25 205 VAL A C 1
ATOM 1558 O O . VAL A 1 205 ? 22.776 -6.694 -1.789 1.00 90.25 205 VAL A O 1
ATOM 1561 N N . LEU A 1 206 ? 23.051 -5.290 -0.073 1.00 90.62 206 LEU A N 1
ATOM 1562 C CA . LEU A 1 206 ? 23.748 -4.276 -0.870 1.00 90.62 206 LEU A CA 1
ATOM 1563 C C . LEU A 1 206 ? 25.155 -4.729 -1.275 1.00 90.62 206 LEU A C 1
ATOM 1565 O O . LEU A 1 206 ? 25.568 -4.449 -2.399 1.00 90.62 206 LEU A O 1
ATOM 1569 N N . ALA A 1 207 ? 25.863 -5.456 -0.408 1.00 86.25 207 ALA A N 1
ATOM 1570 C CA . ALA A 1 207 ? 27.151 -6.055 -0.746 1.00 86.25 207 ALA A CA 1
ATOM 1571 C C . ALA A 1 207 ? 27.019 -7.106 -1.864 1.00 86.25 207 ALA A C 1
ATOM 1573 O O . ALA A 1 207 ? 27.778 -7.060 -2.828 1.00 86.25 207 ALA A O 1
ATOM 1574 N N . GLU A 1 208 ? 26.016 -7.989 -1.791 1.00 86.25 208 GLU A N 1
ATOM 1575 C CA . GLU A 1 208 ? 25.732 -8.991 -2.833 1.00 86.25 208 GLU A CA 1
ATOM 1576 C C . GLU A 1 208 ? 25.420 -8.333 -4.191 1.00 86.25 208 GLU A C 1
ATOM 1578 O O . GLU A 1 208 ? 25.986 -8.715 -5.215 1.00 86.25 208 GLU A O 1
ATOM 1583 N N . LEU A 1 209 ? 24.592 -7.281 -4.208 1.00 85.75 209 LEU A N 1
ATOM 1584 C CA . LEU A 1 209 ? 24.261 -6.539 -5.434 1.00 85.75 209 LEU A CA 1
ATOM 1585 C C . LEU A 1 209 ? 25.480 -5.858 -6.078 1.00 85.75 209 LEU A C 1
ATOM 1587 O O . LEU A 1 209 ? 25.543 -5.729 -7.304 1.00 85.75 209 LEU A O 1
ATOM 1591 N N . LEU A 1 210 ? 26.443 -5.415 -5.265 1.00 82.31 210 LEU A N 1
ATOM 1592 C CA . LEU A 1 210 ? 27.685 -4.820 -5.754 1.00 82.31 210 LEU A CA 1
ATOM 1593 C C . LEU A 1 210 ? 28.585 -5.865 -6.442 1.00 82.31 210 LEU A C 1
ATOM 1595 O O . LEU A 1 210 ? 29.287 -5.525 -7.397 1.00 82.31 210 LEU A O 1
ATOM 1599 N N . GLU A 1 211 ? 28.550 -7.120 -5.983 1.00 78.50 211 GLU A N 1
ATOM 1600 C CA . GLU A 1 211 ? 29.335 -8.234 -6.531 1.00 78.50 211 GLU A CA 1
ATOM 1601 C C . GLU A 1 211 ? 28.717 -8.857 -7.799 1.00 78.50 211 GLU A C 1
ATOM 1603 O O . GLU A 1 211 ? 29.459 -9.163 -8.735 1.00 78.50 211 GLU A O 1
ATOM 1608 N N . GLU A 1 212 ? 27.391 -9.047 -7.855 1.00 67.25 212 GLU A N 1
ATOM 1609 C CA . GLU A 1 212 ? 26.723 -9.809 -8.931 1.00 67.25 212 GLU A CA 1
ATOM 1610 C C . GLU A 1 212 ? 26.526 -9.025 -10.242 1.00 67.25 212 GLU A C 1
ATOM 1612 O O . GLU A 1 212 ? 26.789 -9.561 -11.321 1.00 67.25 212 GLU A O 1
ATOM 1617 N N . ASP A 1 213 ? 26.093 -7.762 -10.176 1.00 59.19 213 ASP A N 1
ATOM 1618 C CA . ASP A 1 213 ? 25.672 -6.999 -11.365 1.00 59.19 213 ASP A CA 1
ATOM 1619 C C . ASP A 1 213 ? 26.680 -5.919 -11.798 1.00 59.19 213 ASP A C 1
ATOM 1621 O O . ASP A 1 213 ? 26.514 -5.279 -12.841 1.00 59.19 213 ASP A O 1
ATOM 1625 N N . GLY A 1 214 ? 27.715 -5.654 -10.989 1.00 56.78 214 GLY A N 1
ATOM 1626 C CA . GLY A 1 214 ? 28.638 -4.532 -11.199 1.00 56.78 214 GLY A CA 1
ATOM 1627 C C . GLY A 1 214 ? 27.939 -3.164 -11.245 1.00 56.78 214 GLY A C 1
ATOM 1628 O O . GLY A 1 214 ? 28.526 -2.190 -11.721 1.00 56.78 214 GLY A O 1
ATOM 1629 N N . VAL A 1 215 ? 26.682 -3.085 -10.790 1.00 56.41 215 VAL A N 1
ATOM 1630 C CA . VAL A 1 215 ? 25.880 -1.863 -10.728 1.00 56.41 215 VAL A CA 1
ATOM 1631 C C . VAL A 1 215 ? 26.374 -1.067 -9.525 1.00 56.41 215 VAL A C 1
ATOM 1633 O O . VAL A 1 215 ? 26.142 -1.470 -8.387 1.00 56.41 215 VAL A O 1
ATOM 1636 N N . PRO A 1 216 ? 27.052 0.074 -9.732 1.00 64.06 216 PRO A N 1
ATOM 1637 C CA . PRO A 1 216 ? 27.736 0.749 -8.638 1.00 64.06 216 PRO A CA 1
ATOM 1638 C C . PRO A 1 216 ? 26.776 1.478 -7.692 1.00 64.06 216 PRO A C 1
ATOM 1640 O O . PRO A 1 216 ? 27.227 1.939 -6.653 1.00 64.06 216 PRO A O 1
ATOM 1643 N N . ASN A 1 217 ? 25.491 1.630 -8.052 1.00 75.06 217 ASN A N 1
ATOM 1644 C CA . ASN A 1 217 ? 24.531 2.469 -7.336 1.00 75.06 217 ASN A CA 1
ATOM 1645 C C . ASN A 1 217 ? 23.077 2.000 -7.498 1.00 75.06 217 ASN A C 1
ATOM 1647 O O . ASN A 1 217 ? 22.643 1.661 -8.600 1.00 75.06 217 ASN A O 1
ATOM 1651 N N . LEU A 1 218 ? 22.287 2.121 -6.429 1.00 88.56 218 LEU A N 1
ATOM 1652 C CA . LEU A 1 218 ? 20.825 2.027 -6.493 1.00 88.56 218 LEU A CA 1
ATOM 1653 C C . LEU A 1 218 ? 20.221 3.234 -7.220 1.00 88.56 218 LEU A C 1
ATOM 1655 O O . LEU A 1 218 ? 20.675 4.369 -7.040 1.00 88.56 218 LEU A O 1
ATOM 1659 N N . ALA A 1 219 ? 19.127 3.023 -7.953 1.00 88.94 219 ALA A N 1
ATOM 1660 C CA . ALA A 1 219 ? 18.352 4.118 -8.524 1.00 88.94 219 ALA A CA 1
ATOM 1661 C C . ALA A 1 219 ? 17.859 5.082 -7.418 1.00 88.94 219 ALA A C 1
ATOM 1663 O O . ALA A 1 219 ? 17.453 4.621 -6.346 1.00 88.94 219 ALA A O 1
ATOM 1664 N N . PRO A 1 220 ? 17.807 6.409 -7.656 1.00 88.94 220 PRO A N 1
ATOM 1665 C CA . PRO A 1 220 ? 17.421 7.385 -6.630 1.00 88.94 220 PRO A CA 1
ATOM 1666 C C . PRO A 1 220 ? 16.067 7.104 -5.963 1.00 88.94 220 PRO A C 1
ATOM 1668 O O . PRO A 1 220 ? 15.905 7.309 -4.762 1.00 88.94 220 PRO A O 1
ATOM 1671 N N . LEU A 1 221 ? 15.098 6.584 -6.724 1.00 89.12 221 LEU A N 1
ATOM 1672 C CA . LEU A 1 221 ? 13.784 6.214 -6.195 1.00 89.12 221 LEU A CA 1
ATOM 1673 C C . LEU A 1 221 ? 13.833 4.978 -5.284 1.00 89.12 221 LEU A C 1
ATOM 1675 O O . LEU A 1 221 ? 13.063 4.910 -4.332 1.00 89.12 221 LEU A O 1
ATOM 1679 N N . VAL A 1 222 ? 14.749 4.032 -5.524 1.00 92.56 222 VAL A N 1
ATOM 1680 C CA . VAL A 1 222 ? 14.969 2.876 -4.636 1.00 92.56 222 VAL A CA 1
ATOM 1681 C C . VAL A 1 222 ? 15.580 3.341 -3.314 1.00 92.56 222 VAL A C 1
ATOM 1683 O O . VAL A 1 222 ? 15.094 2.959 -2.250 1.00 92.56 222 VAL A O 1
ATOM 1686 N N . GLN A 1 223 ? 16.576 4.236 -3.363 1.00 94.00 223 GLN A N 1
ATOM 1687 C CA . GLN A 1 223 ? 17.155 4.847 -2.158 1.00 94.00 223 GLN A CA 1
ATOM 1688 C C . GLN A 1 223 ? 16.081 5.585 -1.340 1.00 94.00 223 GLN A C 1
ATOM 1690 O O . GLN A 1 223 ? 16.005 5.425 -0.124 1.00 94.00 223 GLN A O 1
ATOM 1695 N N . LEU A 1 224 ? 15.203 6.346 -2.004 1.00 93.62 224 LEU A N 1
ATOM 1696 C CA . LEU A 1 224 ? 14.095 7.046 -1.346 1.00 93.62 224 LEU A CA 1
ATOM 1697 C C . LEU A 1 224 ? 13.044 6.107 -0.763 1.00 93.62 224 LEU A C 1
ATOM 1699 O O . LEU A 1 224 ? 12.564 6.368 0.335 1.00 93.62 224 LEU A O 1
ATOM 1703 N N . ALA A 1 225 ? 12.703 5.018 -1.449 1.00 94.81 225 ALA A N 1
ATOM 1704 C CA . ALA A 1 225 ? 11.765 4.034 -0.924 1.00 94.81 225 ALA A CA 1
ATOM 1705 C C . ALA A 1 225 ? 12.307 3.371 0.357 1.00 94.81 225 ALA A C 1
ATOM 1707 O O . ALA A 1 225 ? 11.559 3.201 1.320 1.00 94.81 225 ALA A O 1
ATOM 1708 N N . ILE A 1 226 ? 13.615 3.077 0.419 1.00 96.94 226 ILE A N 1
ATOM 1709 C CA . ILE A 1 226 ? 14.272 2.613 1.655 1.00 96.94 226 ILE A CA 1
ATOM 1710 C C . ILE A 1 226 ? 14.174 3.698 2.738 1.00 96.94 226 ILE A C 1
ATOM 1712 O O . ILE A 1 226 ? 13.735 3.413 3.854 1.00 96.94 226 ILE A O 1
ATOM 1716 N N . ALA A 1 227 ? 14.515 4.948 2.400 1.00 97.38 227 ALA A N 1
ATOM 1717 C CA . ALA A 1 227 ? 14.464 6.084 3.321 1.00 97.38 227 ALA A CA 1
ATOM 1718 C C . ALA A 1 227 ? 13.072 6.277 3.937 1.00 97.38 227 ALA A C 1
ATOM 1720 O O . ALA A 1 227 ? 12.951 6.474 5.144 1.00 97.38 227 ALA A O 1
ATOM 1721 N N . GLN A 1 228 ? 12.022 6.203 3.117 1.00 96.44 228 GLN A N 1
ATOM 1722 C CA . GLN A 1 228 ? 10.634 6.380 3.536 1.00 96.44 228 GLN A CA 1
ATOM 1723 C C . GLN A 1 228 ? 10.191 5.276 4.497 1.00 96.44 228 GLN A C 1
ATOM 1725 O O . GLN A 1 228 ? 9.711 5.588 5.584 1.00 96.44 228 GLN A O 1
ATOM 1730 N N . GLN A 1 229 ? 10.420 4.005 4.153 1.00 96.75 229 GLN A N 1
ATOM 1731 C CA . GLN A 1 229 ? 10.017 2.876 5.001 1.00 96.75 229 GLN A CA 1
ATOM 1732 C C . GLN A 1 229 ? 10.739 2.885 6.359 1.00 96.75 229 GLN A C 1
ATOM 1734 O O . GLN A 1 229 ? 10.118 2.656 7.400 1.00 96.75 229 GLN A O 1
ATOM 1739 N N . VAL A 1 230 ? 12.037 3.217 6.376 1.00 98.06 230 VAL A N 1
ATOM 1740 C CA . VAL A 1 230 ? 12.797 3.389 7.626 1.00 98.06 230 VAL A CA 1
ATOM 1741 C C . VAL A 1 230 ? 12.289 4.599 8.416 1.00 98.06 230 VAL A C 1
ATOM 1743 O O . VAL A 1 230 ? 12.093 4.501 9.626 1.00 98.06 230 VAL A O 1
ATOM 1746 N N . CYS A 1 231 ? 12.042 5.734 7.756 1.00 97.44 231 CYS A N 1
ATOM 1747 C CA . CYS A 1 231 ? 11.538 6.945 8.404 1.00 97.44 231 CYS A CA 1
ATOM 1748 C C . CYS A 1 231 ? 10.164 6.718 9.052 1.00 97.44 231 CYS A C 1
ATOM 1750 O O . CYS A 1 231 ? 9.932 7.194 10.159 1.00 97.44 231 CYS A O 1
ATOM 1752 N N . GLU A 1 232 ? 9.269 5.968 8.406 1.00 91.56 232 GLU A N 1
ATOM 1753 C CA . GLU A 1 232 ? 7.956 5.607 8.955 1.00 91.56 232 GLU A CA 1
ATOM 1754 C C . GLU A 1 232 ? 8.080 4.745 10.217 1.00 91.56 232 GLU A C 1
ATOM 1756 O O . GLU A 1 232 ? 7.441 5.031 11.232 1.00 91.56 232 GLU A O 1
ATOM 1761 N N . ALA A 1 233 ? 8.952 3.732 10.198 1.00 93.81 233 ALA A N 1
ATOM 1762 C CA . ALA A 1 233 ? 9.232 2.924 11.383 1.00 93.81 233 ALA A CA 1
ATOM 1763 C C . ALA A 1 233 ? 9.821 3.759 12.528 1.00 93.81 233 ALA A C 1
ATOM 1765 O O . ALA A 1 233 ? 9.371 3.651 13.669 1.00 93.81 233 ALA A O 1
ATOM 1766 N N . MET A 1 234 ? 10.792 4.625 12.233 1.00 95.25 234 MET A N 1
ATOM 1767 C CA . MET A 1 234 ? 11.421 5.482 13.239 1.00 95.25 234 MET A CA 1
ATOM 1768 C C . MET A 1 234 ? 10.476 6.555 13.787 1.00 95.25 234 MET A C 1
ATOM 1770 O O . MET A 1 234 ? 10.529 6.863 14.978 1.00 95.25 234 MET A O 1
ATOM 1774 N N . GLN A 1 235 ? 9.557 7.068 12.964 1.00 90.38 235 GLN A N 1
ATOM 1775 C CA . GLN A 1 235 ? 8.478 7.936 13.427 1.00 90.38 235 GLN A CA 1
ATOM 1776 C C . GLN A 1 235 ? 7.579 7.197 14.429 1.00 90.38 235 GLN A C 1
ATOM 1778 O O . GLN A 1 235 ? 7.236 7.761 15.465 1.00 90.38 235 GLN A O 1
ATOM 1783 N N . ALA A 1 236 ? 7.234 5.931 14.166 1.00 84.25 236 ALA A N 1
ATOM 1784 C CA . ALA A 1 236 ? 6.441 5.121 15.091 1.00 84.25 236 ALA A CA 1
ATOM 1785 C C . ALA A 1 236 ? 7.175 4.846 16.419 1.00 84.25 236 ALA A C 1
ATOM 1787 O O . ALA A 1 236 ? 6.555 4.887 17.482 1.00 84.25 236 ALA A O 1
ATOM 1788 N N . LEU A 1 237 ? 8.494 4.612 16.378 1.00 85.62 237 LEU A N 1
ATOM 1789 C CA . LEU A 1 237 ? 9.327 4.496 17.582 1.00 85.62 237 LEU A CA 1
ATOM 1790 C C . LEU A 1 237 ? 9.326 5.790 18.398 1.00 85.62 237 LEU A C 1
ATOM 1792 O O . LEU A 1 237 ? 9.058 5.759 19.601 1.00 85.62 237 LEU A O 1
ATOM 1796 N N . SER A 1 238 ? 9.596 6.914 17.733 1.00 83.94 238 SER A N 1
ATOM 1797 C CA . SER A 1 238 ? 9.627 8.241 18.345 1.00 83.94 238 SER A CA 1
ATOM 1798 C C . SER A 1 238 ? 8.287 8.594 18.990 1.00 83.94 238 SER A C 1
ATOM 1800 O O . SER A 1 238 ? 8.264 8.993 20.152 1.00 83.94 238 SER A O 1
ATOM 1802 N N . PHE A 1 239 ? 7.175 8.348 18.290 1.00 78.31 239 PHE A N 1
ATOM 1803 C CA . PHE A 1 239 ? 5.823 8.565 18.810 1.00 78.31 239 PHE A CA 1
ATOM 1804 C C . PHE A 1 239 ? 5.538 7.728 20.066 1.00 78.31 239 PHE A C 1
ATOM 1806 O O . PHE A 1 239 ? 4.851 8.172 20.979 1.00 78.31 239 PHE A O 1
ATOM 1813 N N . ALA A 1 240 ? 6.111 6.527 20.155 1.00 74.50 240 ALA A N 1
ATOM 1814 C CA . ALA A 1 240 ? 6.021 5.682 21.343 1.00 74.50 240 ALA A CA 1
ATOM 1815 C C . ALA A 1 240 ? 7.071 6.004 22.424 1.00 74.50 240 ALA A C 1
ATOM 1817 O O . ALA A 1 240 ? 7.236 5.226 23.370 1.00 74.50 240 ALA A O 1
ATOM 1818 N N . GLY A 1 241 ? 7.810 7.110 22.287 1.00 73.94 241 GLY A N 1
ATOM 1819 C CA . GLY A 1 241 ? 8.848 7.534 23.225 1.00 73.94 241 GLY A CA 1
ATOM 1820 C C . GLY A 1 241 ? 10.042 6.578 23.293 1.00 73.94 241 GLY A C 1
ATOM 1821 O O . GLY A 1 241 ? 10.696 6.487 24.336 1.00 73.94 241 GLY A O 1
ATOM 1822 N N . VAL A 1 242 ? 10.311 5.820 22.227 1.00 80.50 242 VAL A N 1
ATOM 1823 C CA . VAL A 1 242 ? 11.431 4.875 22.132 1.00 80.50 242 VAL A CA 1
ATOM 1824 C C . VAL A 1 242 ? 12.541 5.486 21.286 1.00 80.50 242 VAL A C 1
ATOM 1826 O O . VAL A 1 242 ? 12.304 5.921 20.164 1.00 80.50 242 VAL A O 1
ATOM 1829 N N . VAL A 1 243 ? 13.768 5.468 21.810 1.00 84.44 243 VAL A N 1
ATOM 1830 C CA . VAL A 1 243 ? 14.975 5.839 21.054 1.00 84.44 243 VAL A CA 1
ATOM 1831 C C . VAL A 1 243 ? 15.732 4.566 20.692 1.00 84.44 243 VAL A C 1
ATOM 1833 O O . VAL A 1 243 ? 16.025 3.767 21.586 1.00 84.44 243 VAL A O 1
ATOM 1836 N N . HIS A 1 244 ? 16.028 4.376 19.405 1.00 90.19 244 HIS A N 1
ATOM 1837 C CA . HIS A 1 244 ? 16.629 3.166 18.844 1.00 90.19 244 HIS A CA 1
ATOM 1838 C C . HIS A 1 244 ? 18.086 2.992 19.281 1.00 90.19 244 HIS A C 1
ATOM 1840 O O . HIS A 1 244 ? 18.445 1.931 19.791 1.00 90.19 244 HIS A O 1
ATOM 1846 N N . ARG A 1 245 ? 18.902 4.053 19.144 1.00 90.00 245 ARG A N 1
ATOM 1847 C CA . ARG A 1 245 ? 20.328 4.159 19.540 1.00 90.00 245 ARG A CA 1
ATOM 1848 C C . ARG A 1 245 ? 21.332 3.370 18.689 1.00 90.00 245 ARG A C 1
ATOM 1850 O O . ARG A 1 245 ? 22.523 3.652 18.782 1.00 90.00 245 ARG A O 1
ATOM 1857 N N . ASP A 1 246 ? 20.867 2.454 17.840 1.00 88.94 246 ASP A N 1
ATOM 1858 C CA . ASP A 1 246 ? 21.716 1.680 16.915 1.00 88.94 246 ASP A CA 1
ATOM 1859 C C . ASP A 1 246 ? 21.135 1.570 15.490 1.00 88.94 246 ASP A C 1
ATOM 1861 O O . ASP A 1 246 ? 21.034 0.489 14.920 1.00 88.94 246 ASP A O 1
ATOM 1865 N N . LEU A 1 247 ? 20.639 2.670 14.919 1.00 95.31 247 LEU A N 1
ATOM 1866 C CA . LEU A 1 247 ? 20.101 2.646 13.553 1.00 95.31 247 LEU A CA 1
ATOM 1867 C C . LEU A 1 247 ? 21.250 2.614 12.523 1.00 95.31 247 LEU A C 1
ATOM 1869 O O . LEU A 1 247 ? 22.055 3.541 12.475 1.00 95.31 247 LEU A O 1
ATOM 1873 N N . ALA A 1 248 ? 21.316 1.554 11.713 1.00 94.25 248 ALA A N 1
ATOM 1874 C CA . ALA A 1 248 ? 22.326 1.332 10.668 1.00 94.25 248 ALA A CA 1
ATOM 1875 C C . ALA A 1 248 ? 21.856 0.254 9.673 1.00 94.25 248 ALA A C 1
ATOM 1877 O O . ALA A 1 248 ? 20.923 -0.489 9.987 1.00 94.25 248 ALA A O 1
ATOM 1878 N N . ALA A 1 249 ? 22.502 0.119 8.507 1.00 94.38 249 ALA A N 1
ATOM 1879 C CA . ALA A 1 249 ? 22.071 -0.815 7.454 1.00 94.38 249 ALA A CA 1
ATOM 1880 C C . ALA A 1 249 ? 22.031 -2.281 7.930 1.00 94.38 249 ALA A C 1
ATOM 1882 O O . ALA A 1 249 ? 21.088 -3.009 7.624 1.00 94.38 249 ALA A O 1
ATOM 1883 N N . ARG A 1 250 ? 22.981 -2.680 8.787 1.00 91.56 250 ARG A N 1
ATOM 1884 C CA . ARG A 1 250 ? 23.012 -3.998 9.458 1.00 91.56 250 ARG A CA 1
ATOM 1885 C C . ARG A 1 250 ? 21.764 -4.325 10.291 1.00 91.56 250 ARG A C 1
ATOM 1887 O O . ARG A 1 250 ? 21.464 -5.493 10.513 1.00 91.56 250 ARG A O 1
ATOM 1894 N N . ASN A 1 251 ? 21.037 -3.298 10.739 1.00 93.00 251 ASN A N 1
ATOM 1895 C CA . ASN A 1 251 ? 19.840 -3.405 11.581 1.00 93.00 251 ASN A CA 1
ATOM 1896 C C . ASN A 1 251 ? 18.545 -3.123 10.791 1.00 93.00 251 ASN A C 1
ATOM 1898 O O . ASN A 1 251 ? 17.478 -2.909 11.370 1.00 93.00 251 ASN A O 1
ATOM 1902 N N . VAL A 1 252 ? 18.624 -3.133 9.457 1.00 95.75 252 VAL A N 1
ATOM 1903 C CA . VAL A 1 252 ? 17.479 -3.063 8.544 1.00 95.75 252 VAL A CA 1
ATOM 1904 C C . VAL A 1 252 ? 17.382 -4.396 7.808 1.00 95.75 252 VAL A C 1
ATOM 1906 O O . VAL A 1 252 ? 18.299 -4.783 7.100 1.00 95.75 252 VAL A O 1
ATOM 1909 N N . LEU A 1 253 ? 16.281 -5.121 7.969 1.00 93.69 253 LEU A N 1
ATOM 1910 C CA . LEU A 1 253 ? 16.032 -6.418 7.340 1.00 93.69 253 LEU A CA 1
ATOM 1911 C C . LEU A 1 253 ? 15.301 -6.263 6.009 1.00 93.69 253 LEU A C 1
ATOM 1913 O O . LEU A 1 253 ? 14.399 -5.434 5.893 1.00 93.69 253 LEU A O 1
ATOM 1917 N N . VAL A 1 254 ? 15.623 -7.119 5.040 1.00 92.31 254 VAL A N 1
ATOM 1918 C CA . VAL A 1 254 ? 15.011 -7.147 3.706 1.00 92.31 254 VAL A CA 1
ATOM 1919 C C . VAL A 1 254 ? 14.043 -8.334 3.592 1.00 92.31 254 VAL A C 1
ATOM 1921 O O . VAL A 1 254 ? 14.401 -9.493 3.819 1.00 92.31 254 VAL A O 1
ATOM 1924 N N . LEU A 1 255 ? 12.781 -8.058 3.249 1.00 87.06 255 LEU A N 1
ATOM 1925 C CA . LEU A 1 255 ? 11.711 -9.069 3.232 1.00 87.06 255 LEU A CA 1
ATOM 1926 C C . LEU A 1 255 ? 11.475 -9.710 1.858 1.00 87.06 255 LEU A C 1
ATOM 1928 O O . LEU A 1 255 ? 11.004 -10.846 1.768 1.00 87.06 255 LEU A O 1
ATOM 1932 N N . ARG A 1 256 ? 11.771 -8.978 0.784 1.00 87.12 256 ARG A N 1
ATOM 1933 C CA . ARG A 1 256 ? 11.587 -9.386 -0.618 1.00 87.12 256 ARG A CA 1
ATOM 1934 C C . ARG A 1 256 ? 12.869 -9.109 -1.396 1.00 87.12 256 ARG A C 1
ATOM 1936 O O . ARG A 1 256 ? 13.673 -8.306 -0.948 1.00 87.12 256 ARG A O 1
ATOM 1943 N N . GLN A 1 257 ? 13.055 -9.760 -2.544 1.00 86.81 257 GLN A N 1
ATOM 1944 C CA . GLN A 1 257 ? 14.238 -9.529 -3.374 1.00 86.81 257 GLN A CA 1
ATOM 1945 C C . GLN A 1 257 ? 14.313 -8.052 -3.755 1.00 86.81 257 GLN A C 1
ATOM 1947 O O . GLN A 1 257 ? 13.387 -7.542 -4.387 1.00 86.81 257 GLN A O 1
ATOM 1952 N N . LEU A 1 258 ? 15.388 -7.383 -3.345 1.00 89.12 258 LEU A N 1
ATOM 1953 C CA . LEU A 1 258 ? 15.622 -5.985 -3.673 1.00 89.12 258 LEU A CA 1
ATOM 1954 C C . LEU A 1 258 ? 16.090 -5.892 -5.127 1.00 89.12 258 LEU A C 1
ATOM 1956 O O . LEU A 1 258 ? 17.082 -6.511 -5.499 1.00 89.12 258 LEU A O 1
ATOM 1960 N N . SER A 1 259 ? 15.382 -5.113 -5.940 1.00 89.81 259 SER A N 1
ATOM 1961 C CA . SER A 1 259 ? 15.818 -4.743 -7.284 1.00 89.81 259 SER A CA 1
ATOM 1962 C C . SER A 1 259 ? 16.502 -3.372 -7.230 1.00 89.81 259 SER A C 1
ATOM 1964 O O . SER A 1 259 ? 15.890 -2.418 -6.740 1.00 89.81 259 SER A O 1
ATOM 1966 N N . PRO A 1 260 ? 17.725 -3.218 -7.778 1.00 87.19 260 PRO A N 1
ATOM 1967 C CA . PRO A 1 260 ? 18.444 -1.940 -7.785 1.00 87.19 260 PRO A CA 1
ATOM 1968 C C . PRO A 1 260 ? 17.726 -0.794 -8.510 1.00 87.19 260 PRO A C 1
ATOM 1970 O O . PRO A 1 260 ? 18.088 0.369 -8.328 1.00 87.19 260 PRO A O 1
ATOM 1973 N N . SER A 1 261 ? 16.729 -1.104 -9.347 1.00 84.81 261 SER A N 1
ATOM 1974 C CA . SER A 1 261 ? 16.051 -0.137 -10.222 1.00 84.81 261 SER A CA 1
ATOM 1975 C C . SER A 1 261 ? 14.546 0.010 -9.977 1.00 84.81 261 SER A C 1
ATOM 1977 O O . SER A 1 261 ? 13.952 0.980 -10.448 1.00 84.81 261 SER A O 1
ATOM 1979 N N . GLU A 1 262 ? 13.926 -0.893 -9.211 1.00 83.56 262 GLU A N 1
ATOM 1980 C CA . GLU A 1 262 ? 12.476 -0.902 -8.987 1.00 83.56 262 GLU A CA 1
ATOM 1981 C C . GLU A 1 262 ? 12.140 -0.524 -7.535 1.00 83.56 262 GLU A C 1
ATOM 1983 O O . GLU A 1 262 ? 12.318 -1.351 -6.635 1.00 83.56 262 GLU A O 1
ATOM 1988 N N . PRO A 1 263 ? 11.618 0.687 -7.260 1.00 82.44 263 PRO A N 1
ATOM 1989 C CA . PRO A 1 263 ? 11.309 1.120 -5.892 1.00 82.44 263 PRO A CA 1
ATOM 1990 C C . PRO A 1 263 ? 10.253 0.239 -5.206 1.00 82.44 263 PRO A C 1
ATOM 1992 O O . PRO A 1 263 ? 10.322 0.031 -3.999 1.00 82.44 263 PRO A O 1
ATOM 1995 N N . ASP A 1 264 ? 9.333 -0.360 -5.966 1.00 79.62 264 ASP A N 1
ATOM 1996 C CA . ASP A 1 264 ? 8.280 -1.247 -5.444 1.00 79.62 264 ASP A CA 1
ATOM 1997 C C . ASP A 1 264 ? 8.810 -2.586 -4.909 1.00 79.62 264 ASP A C 1
ATOM 1999 O O . ASP A 1 264 ? 8.116 -3.281 -4.153 1.00 79.62 264 ASP A O 1
ATOM 2003 N N . SER A 1 265 ? 10.035 -2.958 -5.295 1.00 87.00 265 SER A N 1
ATOM 2004 C CA . SER A 1 265 ? 10.720 -4.134 -4.756 1.00 87.00 265 SER A CA 1
ATOM 2005 C C . SER A 1 265 ? 11.136 -3.928 -3.294 1.00 87.00 265 SER A C 1
ATOM 2007 O O . SER A 1 265 ? 11.215 -4.897 -2.534 1.00 87.00 265 SER A O 1
ATOM 2009 N N . VAL A 1 266 ? 11.316 -2.669 -2.866 1.00 92.19 266 VAL A N 1
ATOM 2010 C CA . VAL A 1 266 ? 11.749 -2.321 -1.512 1.00 92.19 266 VAL A CA 1
ATOM 2011 C C . VAL A 1 266 ? 10.704 -2.775 -0.501 1.00 92.19 266 VAL A C 1
ATOM 2013 O O . VAL A 1 266 ? 9.527 -2.413 -0.545 1.00 92.19 266 VAL A O 1
ATOM 2016 N N . SER A 1 267 ? 11.142 -3.594 0.443 1.00 93.69 267 SER A N 1
ATOM 2017 C CA . SER A 1 267 ? 10.339 -4.018 1.580 1.00 93.69 267 SER A CA 1
ATOM 2018 C C . SER A 1 267 ? 11.280 -4.281 2.739 1.00 93.69 267 SER A C 1
ATOM 2020 O O . SER A 1 267 ? 11.925 -5.331 2.788 1.00 93.69 267 SER A O 1
ATOM 2022 N N . VAL A 1 268 ? 11.393 -3.289 3.620 1.00 95.62 268 VAL A N 1
ATOM 2023 C CA . VAL A 1 268 ? 12.352 -3.293 4.721 1.00 95.62 268 VAL A CA 1
ATOM 2024 C C . VAL A 1 268 ? 11.676 -3.185 6.082 1.00 95.62 268 VAL A C 1
ATOM 2026 O O . VAL A 1 268 ? 10.596 -2.600 6.218 1.00 95.62 268 VAL A O 1
ATOM 2029 N N . GLN A 1 269 ? 12.319 -3.767 7.092 1.00 93.94 269 GLN A N 1
ATOM 2030 C CA . GLN A 1 269 ? 11.903 -3.697 8.491 1.00 93.94 269 GLN A CA 1
ATOM 2031 C C . GLN A 1 269 ? 13.086 -3.379 9.398 1.00 93.94 269 GLN A C 1
ATOM 2033 O O . GLN A 1 269 ? 14.133 -4.002 9.282 1.00 93.94 269 GLN A O 1
ATOM 2038 N N . ILE A 1 270 ? 12.909 -2.461 10.345 1.00 94.25 270 ILE A N 1
ATOM 2039 C CA . ILE A 1 270 ? 13.909 -2.191 11.382 1.00 94.25 270 ILE A CA 1
ATOM 2040 C C . ILE A 1 270 ? 13.889 -3.322 12.413 1.00 94.25 270 ILE A C 1
ATOM 2042 O O . ILE A 1 270 ? 12.816 -3.768 12.843 1.00 94.25 270 ILE A O 1
ATOM 2046 N N . CYS A 1 271 ? 15.073 -3.774 12.814 1.00 87.69 271 CYS A N 1
ATOM 2047 C CA . CYS A 1 271 ? 15.273 -4.753 13.872 1.00 87.69 271 CYS A CA 1
ATOM 2048 C C . CYS A 1 271 ? 16.331 -4.287 14.883 1.00 87.69 271 CYS A C 1
ATOM 2050 O O . CYS A 1 271 ? 16.927 -3.231 14.730 1.00 87.69 271 CYS A O 1
ATOM 2052 N N . ASP A 1 272 ? 16.587 -5.138 15.878 1.00 77.38 272 ASP A N 1
ATOM 2053 C CA . ASP A 1 272 ? 17.614 -4.963 16.911 1.00 77.38 272 ASP A CA 1
ATOM 2054 C C . ASP A 1 272 ? 17.397 -3.749 17.834 1.00 77.38 272 ASP A C 1
ATOM 2056 O O . ASP A 1 272 ? 18.074 -2.726 17.761 1.00 77.38 272 ASP A O 1
ATOM 2060 N N . PHE A 1 273 ? 16.470 -3.909 18.787 1.00 71.44 273 PHE A N 1
ATOM 2061 C CA . PHE A 1 273 ? 16.201 -2.905 19.825 1.00 71.44 273 PHE A CA 1
ATOM 2062 C C . PHE A 1 273 ? 17.016 -3.163 21.101 1.00 71.44 273 PHE A C 1
ATOM 2064 O O . PHE A 1 273 ? 16.640 -2.700 22.180 1.00 71.44 273 PHE A O 1
ATOM 2071 N N . GLY A 1 274 ? 18.121 -3.915 21.004 1.00 60.88 274 GLY A N 1
ATOM 2072 C CA . GLY A 1 274 ? 18.924 -4.334 22.160 1.00 60.88 274 GLY A CA 1
ATOM 2073 C C . GLY A 1 274 ? 19.524 -3.163 22.944 1.00 60.88 274 GLY A C 1
ATOM 2074 O O . GLY A 1 274 ? 19.733 -3.261 24.150 1.00 60.88 274 GLY A O 1
ATOM 2075 N N . LEU A 1 275 ? 19.734 -2.022 22.281 1.00 57.12 275 LEU A N 1
ATOM 2076 C CA . LEU A 1 275 ? 20.205 -0.782 22.907 1.00 57.12 275 LEU A CA 1
ATOM 2077 C C . LEU A 1 275 ? 19.090 0.246 23.139 1.00 57.12 275 LEU A C 1
ATOM 2079 O O . LEU A 1 275 ? 19.356 1.302 23.729 1.00 57.12 275 LEU A O 1
ATOM 2083 N N . SER A 1 276 ? 17.854 -0.047 22.721 1.00 59.62 276 SER A N 1
ATOM 2084 C CA . SER A 1 276 ? 16.737 0.892 22.782 1.00 59.62 276 SER A CA 1
ATOM 2085 C C . SER A 1 276 ? 16.217 1.082 24.204 1.00 59.62 276 SER A C 1
ATOM 2087 O O . SER A 1 276 ? 16.112 0.139 24.988 1.00 59.62 276 SER A O 1
ATOM 2089 N N . LYS A 1 277 ? 15.861 2.322 24.556 1.00 58.25 277 LYS A N 1
ATOM 2090 C CA . LYS A 1 277 ? 15.338 2.664 25.890 1.00 58.25 277 LYS A CA 1
ATOM 2091 C C . LYS A 1 277 ? 14.154 3.632 25.793 1.00 58.25 277 LYS A C 1
ATOM 2093 O O . LYS A 1 277 ? 14.170 4.503 24.919 1.00 58.25 277 LYS A O 1
ATOM 2098 N N . PRO A 1 278 ? 13.148 3.528 26.688 1.00 51.91 278 PRO A N 1
ATOM 2099 C CA . PRO A 1 278 ? 12.123 4.558 26.809 1.00 51.91 278 PRO A CA 1
ATOM 2100 C C . PRO A 1 278 ? 12.748 5.897 27.211 1.00 51.91 278 PRO A C 1
ATOM 2102 O O . PRO A 1 278 ? 13.633 5.949 28.070 1.00 51.91 278 PRO A O 1
ATOM 2105 N N . GLN A 1 279 ? 12.265 6.991 26.632 1.00 43.41 279 GLN A N 1
ATOM 2106 C CA . GLN A 1 279 ? 12.840 8.326 26.800 1.00 43.41 279 GLN A CA 1
ATOM 2107 C C . GLN A 1 279 ? 12.860 8.799 28.265 1.00 43.41 279 GLN A C 1
ATOM 2109 O O . GLN A 1 279 ? 13.806 9.460 28.694 1.00 43.41 279 GLN A O 1
ATOM 2114 N N . TYR A 1 280 ? 11.874 8.404 29.076 1.00 44.88 280 TYR A N 1
ATOM 2115 C CA . TYR A 1 280 ? 11.802 8.774 30.496 1.00 44.88 280 TYR A CA 1
ATOM 2116 C C . TYR A 1 280 ? 12.843 8.058 31.378 1.00 44.88 280 TYR A C 1
ATOM 2118 O O . TYR A 1 280 ? 13.271 8.619 32.388 1.00 44.88 280 TYR A O 1
ATOM 2126 N N . TYR A 1 281 ? 13.331 6.875 30.978 1.00 43.16 281 TYR A N 1
ATOM 2127 C CA . TYR A 1 281 ? 14.418 6.167 31.674 1.00 43.16 281 TYR A CA 1
ATOM 2128 C C . TYR A 1 281 ? 15.783 6.863 31.516 1.00 43.16 281 TYR A C 1
ATOM 2130 O O . TYR A 1 281 ? 16.747 6.499 32.186 1.00 43.16 281 TYR A O 1
ATOM 2138 N N . MET A 1 282 ? 15.885 7.882 30.656 1.00 47.19 282 MET A N 1
ATOM 2139 C CA . MET A 1 282 ? 17.151 8.551 30.338 1.00 47.19 282 MET A CA 1
ATOM 2140 C C . MET A 1 282 ? 17.531 9.667 31.314 1.00 47.19 282 MET A C 1
ATOM 2142 O O . MET A 1 282 ? 18.680 10.101 31.329 1.00 47.19 282 MET A O 1
ATOM 2146 N N . ARG A 1 283 ? 16.599 10.116 32.169 1.00 42.66 283 ARG A N 1
ATOM 2147 C CA . ARG A 1 283 ? 16.892 11.121 33.208 1.00 42.66 283 ARG A CA 1
ATOM 2148 C C . ARG A 1 283 ? 17.675 10.553 34.399 1.00 42.66 283 ARG A C 1
ATOM 2150 O O . ARG A 1 283 ? 18.249 11.339 35.143 1.00 42.66 283 ARG A O 1
ATOM 2157 N N . SER A 1 284 ? 17.719 9.228 34.581 1.00 38.75 284 SER A N 1
ATOM 2158 C CA . SER A 1 284 ? 18.254 8.593 35.796 1.00 38.75 284 SER A CA 1
ATOM 2159 C C . SER A 1 284 ? 19.603 7.878 35.644 1.00 38.75 284 SER A C 1
ATOM 2161 O O . SER A 1 284 ? 20.178 7.501 36.660 1.00 38.75 284 SER A O 1
ATOM 2163 N N . GLN A 1 285 ? 20.151 7.711 34.432 1.00 44.66 285 GLN A N 1
ATOM 2164 C CA . GLN A 1 285 ? 21.441 7.028 34.229 1.00 44.66 285 GLN A CA 1
ATOM 2165 C C . GLN A 1 285 ? 22.432 7.853 33.398 1.00 44.66 285 GLN A C 1
ATOM 2167 O O . GLN A 1 285 ? 22.582 7.681 32.188 1.00 44.66 285 GLN A O 1
ATOM 2172 N N . GLN A 1 286 ? 23.158 8.736 34.083 1.00 41.03 286 GLN A N 1
ATOM 2173 C CA . GLN A 1 286 ? 24.454 9.235 33.626 1.00 41.03 286 GLN A CA 1
ATOM 2174 C C . GLN A 1 286 ? 25.530 8.234 34.066 1.00 41.03 286 GLN A C 1
ATOM 2176 O O . GLN A 1 286 ? 26.042 8.335 35.174 1.00 41.03 286 GLN A O 1
ATOM 2181 N N . GLY A 1 287 ? 25.857 7.250 33.227 1.00 41.66 287 GLY A N 1
ATOM 2182 C CA . GLY A 1 287 ? 27.031 6.401 33.455 1.00 41.66 287 GLY A CA 1
ATOM 2183 C C . GLY A 1 287 ? 26.793 4.910 33.253 1.00 41.66 287 GLY A C 1
ATOM 2184 O O . GLY A 1 287 ? 26.416 4.202 34.176 1.00 41.66 287 GLY A O 1
ATOM 2185 N N . ALA A 1 288 ? 27.118 4.431 32.058 1.00 39.06 288 ALA A N 1
ATOM 2186 C CA . ALA A 1 288 ? 27.658 3.091 31.865 1.00 39.06 288 ALA A CA 1
ATOM 2187 C C . ALA A 1 288 ? 28.719 3.211 30.764 1.00 39.06 288 ALA A C 1
ATOM 2189 O O . ALA A 1 288 ? 28.426 3.160 29.573 1.00 39.06 288 ALA A O 1
ATOM 2190 N N . ALA A 1 289 ? 29.946 3.522 31.181 1.00 37.62 289 ALA A N 1
ATOM 2191 C CA . ALA A 1 289 ? 31.126 3.481 30.332 1.00 37.62 289 ALA A CA 1
ATOM 2192 C C . ALA A 1 289 ? 31.573 2.014 30.260 1.00 37.62 289 ALA A C 1
ATOM 2194 O O . ALA A 1 289 ? 32.111 1.496 31.236 1.00 37.62 289 ALA A O 1
ATOM 2195 N N . GLY A 1 290 ? 31.282 1.330 29.154 1.00 43.34 290 GLY A N 1
ATOM 2196 C CA . GLY A 1 290 ? 31.630 -0.086 28.999 1.00 43.34 290 GLY A CA 1
ATOM 2197 C C . GLY A 1 290 ? 31.137 -0.748 27.712 1.00 43.34 290 GLY A C 1
ATOM 2198 O O . GLY A 1 290 ? 31.766 -1.698 27.259 1.00 43.34 290 GLY A O 1
ATOM 2199 N N . ASP A 1 291 ? 30.077 -0.231 27.088 1.00 50.78 291 ASP A N 1
ATOM 2200 C CA . ASP A 1 291 ? 29.526 -0.834 25.870 1.00 50.78 291 ASP A CA 1
ATOM 2201 C C . ASP A 1 291 ? 30.340 -0.416 24.634 1.00 50.78 291 ASP A C 1
ATOM 2203 O O . ASP A 1 291 ? 30.682 0.760 24.476 1.00 50.78 291 ASP A O 1
ATOM 2207 N N . CYS A 1 292 ? 30.646 -1.356 23.730 1.00 59.91 292 CYS A N 1
ATOM 2208 C CA . CYS A 1 292 ? 31.194 -1.038 22.407 1.00 59.91 292 CYS A CA 1
ATOM 2209 C C . CYS A 1 292 ? 30.107 -0.338 21.574 1.00 59.91 292 CYS A C 1
ATOM 2211 O O . CYS A 1 292 ? 29.393 -0.971 20.799 1.00 59.91 292 CYS A O 1
ATOM 2213 N N . LEU A 1 293 ? 29.939 0.965 21.798 1.00 73.50 293 LEU A N 1
ATOM 2214 C CA . LEU A 1 293 ? 28.943 1.786 21.123 1.00 73.50 293 LEU A CA 1
ATOM 2215 C C . LEU A 1 293 ? 29.324 2.013 19.647 1.00 73.50 293 LEU A C 1
ATOM 2217 O O . LEU A 1 293 ? 30.509 2.138 19.327 1.00 73.50 293 LEU A O 1
ATOM 2221 N N . PRO A 1 294 ? 28.340 2.128 18.739 1.00 86.19 294 PRO A N 1
ATOM 2222 C CA . PRO A 1 294 ? 28.566 2.306 17.307 1.00 86.19 294 PRO A CA 1
ATOM 2223 C C . PRO A 1 294 ? 28.953 3.761 16.983 1.00 86.19 294 PRO A C 1
ATOM 2225 O O . PRO A 1 294 ? 28.194 4.483 16.341 1.00 86.19 294 PRO A O 1
ATOM 2228 N N . VAL A 1 295 ? 30.137 4.212 17.417 1.00 87.88 295 VAL A N 1
ATOM 2229 C CA . VAL A 1 295 ? 30.581 5.627 17.393 1.00 87.88 295 VAL A CA 1
ATOM 2230 C C . VAL A 1 295 ? 30.357 6.325 16.046 1.00 87.88 295 VAL A C 1
ATOM 2232 O O . VAL A 1 295 ? 29.951 7.484 16.013 1.00 87.88 295 VAL A O 1
ATOM 2235 N N . ARG A 1 296 ? 30.548 5.620 14.925 1.00 91.06 296 ARG A N 1
ATOM 2236 C CA . ARG A 1 296 ? 30.356 6.157 13.563 1.00 91.06 296 ARG A CA 1
ATOM 2237 C C . ARG A 1 296 ? 28.899 6.525 13.240 1.00 91.06 296 ARG A C 1
ATOM 2239 O O . ARG A 1 296 ? 28.643 7.307 12.339 1.00 91.06 296 ARG A O 1
ATOM 2246 N N . TYR A 1 297 ? 27.931 6.018 13.985 1.00 94.31 297 TYR A N 1
ATOM 2247 C CA . TYR A 1 297 ? 26.506 6.284 13.767 1.00 94.31 297 TYR A CA 1
ATOM 2248 C C . TYR A 1 297 ? 25.946 7.285 14.777 1.00 94.31 297 TYR A C 1
ATOM 2250 O O . TYR A 1 297 ? 24.812 7.737 14.646 1.00 94.31 297 TYR A O 1
ATOM 2258 N N . MET A 1 298 ? 26.731 7.642 15.795 1.00 94.00 298 MET A N 1
ATOM 2259 C CA . MET A 1 298 ? 26.259 8.424 16.928 1.00 94.00 298 MET A CA 1
ATOM 2260 C C . MET A 1 298 ? 26.336 9.929 16.673 1.00 94.00 298 MET A C 1
ATOM 2262 O O . MET A 1 298 ? 27.291 10.446 16.094 1.00 94.00 298 MET A O 1
ATOM 2266 N N . ALA A 1 299 ? 25.337 10.640 17.191 1.00 95.50 299 ALA A N 1
ATOM 2267 C CA . ALA A 1 299 ? 25.322 12.093 17.213 1.00 95.50 299 ALA A CA 1
ATOM 2268 C C . ALA A 1 299 ? 26.343 12.670 18.218 1.00 95.50 299 ALA A C 1
ATOM 2270 O O . ALA A 1 299 ? 26.599 12.042 19.251 1.00 95.50 299 ALA A O 1
ATOM 2271 N N . PRO A 1 300 ? 26.857 13.897 17.999 1.00 94.56 300 PRO A N 1
ATOM 2272 C CA . PRO A 1 300 ? 27.803 14.561 18.900 1.00 94.56 300 PRO A CA 1
ATOM 2273 C C . PRO A 1 300 ? 27.384 14.538 20.377 1.00 94.56 300 PRO A C 1
ATOM 2275 O O . PRO A 1 300 ? 28.165 14.182 21.255 1.00 94.56 300 PRO A O 1
ATOM 2278 N N . GLU A 1 301 ? 26.123 14.862 20.670 1.00 93.31 301 GLU A N 1
ATOM 2279 C CA . GLU A 1 301 ? 25.604 14.900 22.038 1.00 93.31 301 GLU A CA 1
ATOM 2280 C C . GLU A 1 301 ? 25.450 13.513 22.682 1.00 93.31 301 GLU A C 1
ATOM 2282 O O . GLU A 1 301 ? 25.539 13.396 23.910 1.00 93.31 301 GLU A O 1
ATOM 2287 N N . ALA A 1 302 ? 25.260 12.469 21.871 1.00 91.19 302 ALA A N 1
ATOM 2288 C CA . ALA A 1 302 ? 25.229 11.085 22.329 1.00 91.19 302 ALA A CA 1
ATOM 2289 C C . ALA A 1 302 ? 26.644 10.592 22.664 1.00 91.19 302 ALA A C 1
ATOM 2291 O O . ALA A 1 302 ? 26.826 9.926 23.680 1.00 91.19 302 ALA A O 1
ATOM 2292 N N . ILE A 1 303 ? 27.647 10.984 21.869 1.00 88.56 303 ILE A N 1
ATOM 2293 C CA . ILE A 1 303 ? 29.058 10.644 22.100 1.00 88.56 303 ILE A CA 1
ATOM 2294 C C . ILE A 1 303 ? 29.617 11.376 23.329 1.00 88.56 303 ILE A C 1
ATOM 2296 O O . ILE A 1 303 ? 30.200 10.753 24.210 1.00 88.56 303 ILE A O 1
ATOM 2300 N N . GLU A 1 304 ? 29.450 12.699 23.408 1.00 86.44 304 GLU A N 1
ATOM 2301 C CA . GLU A 1 304 ? 30.091 13.516 24.452 1.00 86.44 304 GLU A CA 1
ATOM 2302 C C . GLU A 1 304 ? 29.392 13.435 25.806 1.00 86.44 304 GLU A C 1
ATOM 2304 O O . GLU A 1 304 ? 30.032 13.518 26.854 1.00 86.44 304 GLU A O 1
ATOM 2309 N N . ARG A 1 305 ? 28.056 13.386 25.791 1.00 82.25 305 ARG A N 1
ATOM 2310 C CA . ARG A 1 305 ? 27.233 13.627 26.986 1.00 82.25 305 ARG A CA 1
ATOM 2311 C C . ARG A 1 305 ? 26.255 12.498 27.269 1.00 82.25 305 ARG A C 1
ATOM 2313 O O . ARG A 1 305 ? 25.432 12.649 28.171 1.00 82.25 305 ARG A O 1
ATOM 2320 N N . ASN A 1 306 ? 26.310 11.406 26.501 1.00 82.81 306 ASN A N 1
ATOM 2321 C CA . ASN A 1 306 ? 25.371 10.289 26.593 1.00 82.81 306 ASN A CA 1
ATOM 2322 C C . ASN A 1 306 ? 23.899 10.758 26.537 1.00 82.81 306 ASN A C 1
ATOM 2324 O O . ASN A 1 306 ? 23.034 10.209 27.219 1.00 82.81 306 ASN A O 1
ATOM 2328 N N . ARG A 1 307 ? 23.616 11.825 25.769 1.00 84.50 307 ARG A N 1
ATOM 2329 C CA . ARG A 1 307 ? 22.266 12.374 25.590 1.00 84.50 307 ARG A CA 1
ATOM 2330 C C . ARG A 1 307 ? 21.641 11.774 24.343 1.00 84.50 307 ARG A C 1
ATOM 2332 O O . ARG A 1 307 ? 22.075 12.069 23.237 1.00 84.50 307 ARG A O 1
ATOM 2339 N N . TRP A 1 308 ? 20.600 10.977 24.534 1.00 84.94 308 TRP A N 1
ATOM 2340 C CA . TRP A 1 308 ? 19.889 10.314 23.447 1.00 84.94 308 TRP A CA 1
ATOM 2341 C C . TRP A 1 308 ? 18.472 10.856 23.337 1.00 84.94 308 TRP A C 1
ATOM 2343 O O . TRP A 1 308 ? 17.824 11.174 24.335 1.00 84.94 308 TRP A O 1
ATOM 2353 N N . SER A 1 309 ? 18.000 10.987 22.109 1.00 86.75 309 SER A N 1
ATOM 2354 C CA . SER A 1 309 ? 16.674 11.492 21.772 1.00 86.75 309 SER A CA 1
ATOM 2355 C C . SER A 1 309 ? 16.309 11.057 20.355 1.00 86.75 309 SER A C 1
ATOM 2357 O O . SER A 1 309 ? 17.156 10.546 19.623 1.00 86.75 309 SER A O 1
ATOM 2359 N N . GLU A 1 310 ? 15.087 11.350 19.922 1.00 91.81 310 GLU A N 1
ATOM 2360 C CA . GLU A 1 310 ? 14.726 11.270 18.504 1.00 91.81 310 GLU A CA 1
ATOM 2361 C C . GLU A 1 310 ? 15.771 11.963 17.609 1.00 91.81 310 GLU A C 1
ATOM 2363 O O . GLU A 1 310 ? 16.189 11.421 16.593 1.00 91.81 310 GLU A O 1
ATOM 2368 N N . LYS A 1 311 ? 16.288 13.128 18.024 1.00 95.94 311 LYS A N 1
ATOM 2369 C CA . LYS A 1 311 ? 17.263 13.895 17.238 1.00 95.94 311 LYS A CA 1
ATOM 2370 C C . LYS A 1 311 ? 18.626 13.204 17.113 1.00 95.94 311 LYS A C 1
ATOM 2372 O O . LYS A 1 311 ? 19.341 13.469 16.146 1.00 95.94 311 LYS A O 1
ATOM 2377 N N . SER A 1 312 ? 19.002 12.327 18.049 1.00 95.31 312 SER A N 1
ATOM 2378 C CA . SER A 1 312 ? 20.210 11.502 17.899 1.00 95.31 312 SER A CA 1
ATOM 2379 C C . SER A 1 312 ? 19.982 10.323 16.951 1.00 95.31 312 SER A C 1
ATOM 2381 O O . SER A 1 312 ? 20.895 9.959 16.219 1.00 95.31 312 SER A O 1
ATOM 2383 N N . ASP A 1 313 ? 18.767 9.770 16.903 1.00 97.12 313 ASP A N 1
ATOM 2384 C CA . ASP A 1 313 ? 18.401 8.757 15.904 1.00 97.12 313 ASP A CA 1
ATOM 2385 C C . ASP A 1 313 ? 18.262 9.364 14.499 1.00 97.12 313 ASP A C 1
ATOM 2387 O O . ASP A 1 313 ? 18.608 8.719 13.516 1.00 97.12 313 ASP A O 1
ATOM 2391 N N . VAL A 1 314 ? 17.830 10.624 14.386 1.00 98.38 314 VAL A N 1
ATOM 2392 C CA . VAL A 1 314 ? 17.818 11.373 13.117 1.00 98.38 314 VAL A CA 1
ATOM 2393 C C . VAL A 1 314 ? 19.230 11.513 12.541 1.00 98.38 314 VAL A C 1
ATOM 2395 O O . VAL A 1 314 ? 19.425 11.353 11.338 1.00 98.38 314 VAL A O 1
ATOM 2398 N N . TRP A 1 315 ? 20.240 11.739 13.387 1.00 98.31 315 TRP A N 1
ATOM 2399 C CA . TRP A 1 315 ? 21.637 11.718 12.946 1.00 98.31 315 TRP A CA 1
ATOM 2400 C C . TRP A 1 315 ? 22.022 10.349 12.367 1.00 98.31 315 TRP A C 1
ATOM 2402 O O . TRP A 1 315 ? 22.570 10.278 11.264 1.00 98.31 315 TRP A O 1
ATOM 2412 N N . ALA A 1 316 ? 21.697 9.271 13.088 1.00 97.94 316 ALA A N 1
ATOM 2413 C CA . ALA A 1 316 ? 21.961 7.900 12.656 1.00 97.94 316 ALA A CA 1
ATOM 2414 C C . ALA A 1 316 ? 21.222 7.556 11.350 1.00 97.94 316 ALA A C 1
ATOM 2416 O O . ALA A 1 316 ? 21.806 6.938 10.466 1.00 97.94 316 ALA A O 1
ATOM 2417 N N . PHE A 1 317 ? 19.992 8.048 11.169 1.00 98.56 317 PHE A N 1
ATOM 2418 C CA . PHE A 1 317 ? 19.238 7.941 9.918 1.00 98.56 317 PHE A CA 1
ATOM 2419 C C . PHE A 1 317 ? 19.990 8.579 8.743 1.00 98.56 317 PHE A C 1
ATOM 2421 O O . PHE A 1 317 ? 20.078 7.982 7.673 1.00 98.56 317 PHE A O 1
ATOM 2428 N N . GLY A 1 318 ? 20.590 9.758 8.939 1.00 98.06 318 GLY A N 1
ATOM 2429 C CA . GLY A 1 318 ? 21.446 10.376 7.924 1.00 98.06 318 GLY A CA 1
ATOM 2430 C C . GLY A 1 318 ? 22.630 9.483 7.537 1.00 98.06 318 GLY A C 1
ATOM 2431 O O . GLY A 1 318 ? 22.894 9.302 6.351 1.00 98.06 318 GLY A O 1
ATOM 2432 N N . VAL A 1 319 ? 23.313 8.885 8.526 1.00 97.56 319 VAL A N 1
ATOM 2433 C CA . VAL A 1 319 ? 24.443 7.962 8.287 1.00 97.56 319 VAL A CA 1
ATOM 2434 C C . VAL A 1 319 ? 23.986 6.698 7.552 1.00 97.56 319 VAL A C 1
ATOM 2436 O O . VAL A 1 319 ? 24.622 6.316 6.577 1.00 97.56 319 VAL A O 1
ATOM 2439 N N . LEU A 1 320 ? 22.856 6.104 7.942 1.00 97.69 320 LEU A N 1
ATOM 2440 C CA . LEU A 1 320 ? 22.245 4.972 7.239 1.00 97.69 320 LEU A CA 1
ATOM 2441 C C . LEU A 1 320 ? 21.959 5.306 5.770 1.00 97.69 320 LEU A C 1
ATOM 2443 O O . LEU A 1 320 ? 22.270 4.520 4.881 1.00 97.69 320 LEU A O 1
ATOM 2447 N N . MET A 1 321 ? 21.386 6.478 5.486 1.00 97.56 321 MET A N 1
ATOM 2448 C CA . MET A 1 321 ? 21.114 6.873 4.102 1.00 97.56 321 MET A CA 1
ATOM 2449 C C . MET A 1 321 ? 22.395 7.084 3.290 1.00 97.56 321 MET A C 1
ATOM 2451 O O . MET A 1 321 ? 22.400 6.848 2.081 1.00 97.56 321 MET A O 1
ATOM 2455 N N . TRP A 1 322 ? 23.491 7.464 3.947 1.00 95.81 322 TRP A N 1
ATOM 2456 C CA . TRP A 1 322 ? 24.812 7.491 3.331 1.00 95.81 322 TRP A CA 1
ATOM 2457 C C . TRP A 1 322 ? 25.346 6.080 3.041 1.00 95.81 322 TRP A C 1
ATOM 2459 O O . TRP A 1 322 ? 25.896 5.865 1.963 1.00 95.81 322 TRP A O 1
ATOM 2469 N N . GLU A 1 323 ? 25.140 5.103 3.934 1.00 95.06 323 GLU A N 1
ATOM 2470 C CA . GLU A 1 323 ? 25.453 3.690 3.652 1.00 95.06 323 GLU A CA 1
ATOM 2471 C C . GLU A 1 323 ? 24.677 3.195 2.425 1.00 95.06 323 GLU A C 1
ATOM 2473 O O . GLU A 1 323 ? 25.271 2.662 1.493 1.00 95.06 323 GLU A O 1
ATOM 2478 N N . VAL A 1 324 ? 23.364 3.439 2.374 1.00 95.06 324 VAL A N 1
ATOM 2479 C CA . VAL A 1 324 ? 22.505 3.043 1.243 1.00 95.06 324 VAL A CA 1
ATOM 2480 C C . VAL A 1 324 ? 23.010 3.631 -0.075 1.00 95.06 324 VAL A C 1
ATOM 2482 O O . VAL A 1 324 ? 23.091 2.930 -1.081 1.00 95.06 324 VAL A O 1
ATOM 2485 N N . ALA A 1 325 ? 23.381 4.910 -0.074 1.00 92.94 325 ALA A N 1
ATOM 2486 C CA . ALA A 1 325 ? 23.864 5.609 -1.260 1.00 92.94 325 ALA A CA 1
ATOM 2487 C C . ALA A 1 325 ? 25.302 5.239 -1.669 1.00 92.94 325 ALA A C 1
ATOM 2489 O O . ALA A 1 325 ? 25.728 5.604 -2.760 1.00 92.94 325 ALA A O 1
ATOM 2490 N N . THR A 1 326 ? 26.056 4.547 -0.812 1.00 90.94 326 THR A N 1
ATOM 2491 C CA . THR A 1 326 ? 27.435 4.099 -1.081 1.00 90.94 326 THR A CA 1
ATOM 2492 C C . THR A 1 326 ? 27.562 2.585 -1.198 1.00 90.94 326 THR A C 1
ATOM 2494 O O . THR A 1 326 ? 28.683 2.084 -1.250 1.00 90.94 326 THR A O 1
ATOM 2497 N N . MET A 1 327 ? 26.440 1.856 -1.216 1.00 89.94 327 MET A N 1
ATOM 2498 C CA . MET A 1 327 ? 26.421 0.390 -1.179 1.00 89.94 327 MET A CA 1
ATOM 2499 C C . MET A 1 327 ? 27.199 -0.164 0.032 1.00 89.94 327 MET A C 1
ATOM 2501 O O . MET A 1 327 ? 27.996 -1.089 -0.089 1.00 89.94 327 MET A O 1
ATOM 2505 N N . CYS A 1 328 ? 26.976 0.436 1.207 1.00 89.88 328 CYS A N 1
ATOM 2506 C CA . CYS A 1 328 ? 27.591 0.086 2.492 1.00 89.88 328 CYS A CA 1
ATOM 2507 C C . CYS A 1 328 ? 29.114 0.277 2.566 1.00 89.88 328 CYS A C 1
ATOM 2509 O O . CYS A 1 328 ? 29.825 -0.492 3.218 1.00 89.88 328 CYS A O 1
ATOM 2511 N N . ALA A 1 329 ? 29.623 1.366 1.979 1.00 88.00 329 ALA A N 1
ATOM 2512 C CA . ALA A 1 329 ? 30.961 1.836 2.322 1.00 88.00 329 ALA A CA 1
ATOM 2513 C C . ALA A 1 329 ? 31.048 2.173 3.822 1.00 88.00 329 ALA A C 1
ATOM 2515 O O . ALA A 1 329 ? 30.070 2.567 4.458 1.00 88.00 329 ALA A O 1
ATOM 2516 N N . ILE A 1 330 ? 32.245 2.062 4.398 1.00 87.44 330 ILE A N 1
ATOM 2517 C CA . ILE A 1 330 ? 32.440 2.326 5.826 1.00 87.44 330 ILE A CA 1
ATOM 2518 C C . ILE A 1 330 ? 32.398 3.847 6.079 1.00 87.44 330 ILE A C 1
ATOM 2520 O O . ILE A 1 330 ? 33.221 4.584 5.515 1.00 87.44 330 ILE A O 1
ATOM 2524 N N . PRO A 1 331 ? 31.500 4.348 6.954 1.00 89.62 331 PRO A N 1
ATOM 2525 C CA . PRO A 1 331 ? 31.401 5.776 7.228 1.00 89.62 331 PRO A CA 1
ATOM 2526 C C . PRO A 1 331 ? 32.724 6.373 7.733 1.00 89.62 331 PRO A C 1
ATOM 2528 O O . PRO A 1 331 ? 33.386 5.820 8.620 1.00 89.62 331 PRO A O 1
ATOM 2531 N N . TYR A 1 332 ? 33.077 7.544 7.193 1.00 86.88 332 TYR A N 1
ATOM 2532 C CA . TYR A 1 332 ? 34.261 8.354 7.529 1.00 86.88 332 TYR A CA 1
ATOM 2533 C C . TYR A 1 332 ? 35.630 7.749 7.179 1.00 86.88 332 TYR A C 1
ATOM 2535 O O . TYR A 1 332 ? 36.651 8.281 7.609 1.00 86.88 332 TYR A O 1
ATOM 2543 N N . GLN A 1 333 ? 35.686 6.673 6.388 1.00 78.69 333 GLN A N 1
ATOM 2544 C CA . GLN A 1 333 ? 36.952 6.001 6.069 1.00 78.69 333 GLN A CA 1
ATOM 2545 C C . GLN A 1 333 ? 37.789 6.698 4.969 1.00 78.69 333 GLN A C 1
ATOM 2547 O O . GLN A 1 333 ? 38.969 6.395 4.805 1.00 78.69 333 GLN A O 1
ATOM 2552 N N . SER A 1 334 ? 37.239 7.660 4.219 1.00 63.50 334 SER A N 1
ATOM 2553 C CA . SER A 1 334 ? 37.942 8.290 3.087 1.00 63.50 334 SER A CA 1
ATOM 2554 C C . SER A 1 334 ? 39.057 9.272 3.505 1.00 63.50 334 SER A C 1
ATOM 2556 O O . SER A 1 334 ? 38.831 10.152 4.334 1.00 63.50 334 SER A O 1
ATOM 2558 N N . ASN A 1 335 ? 40.209 9.189 2.821 1.00 50.00 335 ASN A N 1
ATOM 2559 C CA . ASN A 1 335 ? 41.367 10.109 2.839 1.00 50.00 335 ASN A CA 1
ATOM 2560 C C . ASN A 1 335 ? 42.375 10.005 4.006 1.00 50.00 335 ASN A C 1
ATOM 2562 O O . ASN A 1 335 ? 43.144 10.939 4.211 1.00 50.00 335 ASN A O 1
ATOM 2566 N N . GLY A 1 336 ? 42.442 8.884 4.736 1.00 52.03 336 GLY A N 1
ATOM 2567 C CA . GLY A 1 336 ? 43.599 8.559 5.597 1.00 52.03 336 GLY A CA 1
ATOM 2568 C C . GLY A 1 336 ? 43.789 9.413 6.863 1.00 52.03 336 GLY A C 1
ATOM 2569 O O . GLY A 1 336 ? 44.839 9.332 7.492 1.00 52.03 336 GLY A O 1
ATOM 2570 N N . ILE A 1 337 ? 42.801 10.233 7.254 1.00 50.28 337 ILE A N 1
ATOM 2571 C CA . ILE A 1 337 ? 42.897 11.134 8.426 1.00 50.28 337 ILE A CA 1
ATOM 2572 C C . ILE A 1 337 ? 42.038 10.650 9.623 1.00 50.28 337 ILE A C 1
ATOM 2574 O O . ILE A 1 337 ? 42.287 11.068 10.752 1.00 50.28 337 ILE A O 1
ATOM 2578 N N . TYR A 1 338 ? 41.088 9.716 9.441 1.00 56.06 338 TYR A N 1
ATOM 2579 C CA . TYR A 1 338 ? 40.157 9.275 10.506 1.00 56.06 338 TYR A CA 1
ATOM 2580 C C . TYR A 1 338 ? 39.856 7.760 10.502 1.00 56.06 338 TYR A C 1
ATOM 2582 O O . TYR A 1 338 ? 38.703 7.338 10.582 1.00 56.06 338 TYR A O 1
ATOM 2590 N N . GLU A 1 339 ? 40.893 6.920 10.427 1.00 61.69 339 GLU A N 1
ATOM 2591 C CA . GLU A 1 339 ? 40.728 5.453 10.419 1.00 61.69 339 GLU A CA 1
ATOM 2592 C C . GLU A 1 339 ? 40.195 4.889 11.749 1.00 61.69 339 GLU A C 1
ATOM 2594 O O . GLU A 1 339 ? 39.484 3.885 11.748 1.00 61.69 339 GLU A O 1
ATOM 2599 N N . THR A 1 340 ? 40.453 5.548 12.884 1.00 79.50 340 THR A N 1
ATOM 2600 C CA . THR A 1 340 ? 40.038 5.069 14.213 1.00 79.50 340 THR A CA 1
ATOM 2601 C C . THR A 1 340 ? 38.741 5.717 14.699 1.00 79.50 340 THR A C 1
ATOM 2603 O O . THR A 1 340 ? 38.470 6.889 14.433 1.00 79.50 340 THR A O 1
ATOM 2606 N N . ASP A 1 341 ? 37.960 4.986 15.499 1.00 82.50 341 ASP A N 1
ATOM 2607 C CA . ASP A 1 341 ? 36.712 5.500 16.085 1.00 82.50 341 ASP A CA 1
ATOM 2608 C C . ASP A 1 341 ? 36.944 6.726 16.986 1.00 82.50 341 ASP A C 1
ATOM 2610 O O . ASP A 1 341 ? 36.116 7.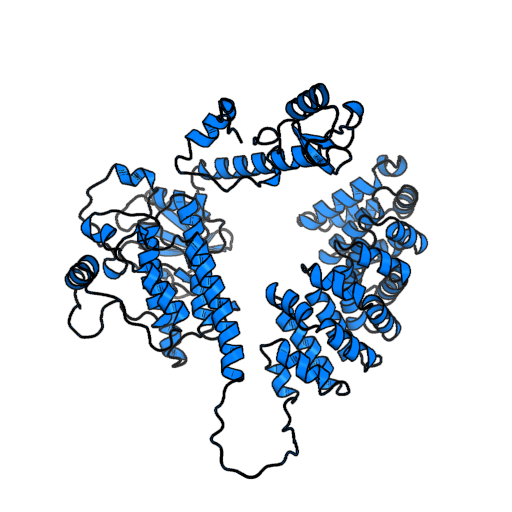633 17.024 1.00 82.50 341 A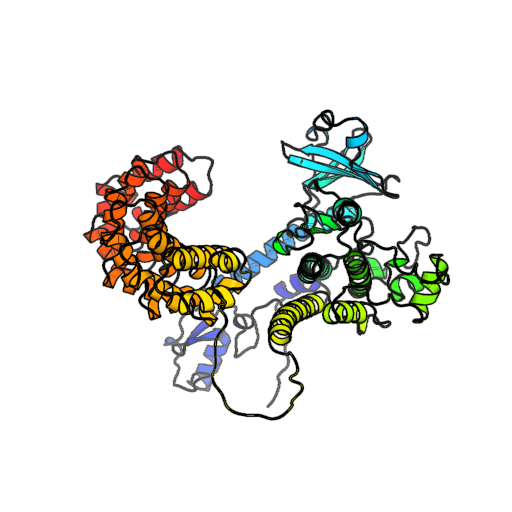SP A O 1
ATOM 2614 N N . GLN A 1 342 ? 38.111 6.817 17.637 1.00 84.50 342 GLN A N 1
ATOM 2615 C CA . GLN A 1 342 ? 38.523 8.002 18.403 1.00 84.50 342 GLN A CA 1
ATOM 2616 C C . GLN A 1 342 ? 38.703 9.237 17.508 1.00 84.50 342 GLN A C 1
ATOM 2618 O O . GLN A 1 342 ? 38.303 10.342 17.883 1.00 84.50 342 GLN A O 1
ATOM 2623 N N . GLY A 1 343 ? 39.284 9.057 16.317 1.00 85.38 343 GLY A N 1
ATOM 2624 C CA . GLY A 1 343 ? 39.428 10.122 15.326 1.00 85.38 343 GLY A CA 1
ATOM 2625 C C . GLY A 1 343 ? 38.073 10.596 14.805 1.00 85.38 343 GLY A C 1
ATOM 2626 O O . GLY A 1 343 ? 37.825 11.804 14.755 1.00 85.38 343 GLY A O 1
ATOM 2627 N N . VAL A 1 344 ? 37.174 9.655 14.493 1.00 86.88 344 VAL A N 1
ATOM 2628 C CA . VAL A 1 344 ? 35.794 9.959 14.080 1.00 86.88 344 VAL A CA 1
ATOM 2629 C C . VAL A 1 344 ? 35.059 10.731 15.172 1.00 86.88 344 VAL A C 1
ATOM 2631 O O . VAL A 1 344 ? 34.518 11.800 14.893 1.00 86.88 344 VAL A O 1
ATOM 2634 N N . GLN A 1 345 ? 35.108 10.258 16.420 1.00 88.12 345 GLN A N 1
ATOM 2635 C CA . GLN A 1 345 ? 34.536 10.948 17.577 1.00 88.12 345 GLN A CA 1
ATOM 2636 C C . GLN A 1 345 ? 35.050 12.389 17.681 1.00 88.12 345 GLN A C 1
ATOM 2638 O O . GLN A 1 345 ? 34.255 13.326 17.722 1.00 88.12 345 GLN A O 1
ATOM 2643 N N . ALA A 1 346 ? 36.369 12.600 17.673 1.00 88.12 346 ALA A N 1
ATOM 2644 C CA . ALA A 1 346 ? 36.948 13.937 17.797 1.00 88.12 346 ALA A CA 1
ATOM 2645 C C . ALA A 1 346 ? 36.563 14.868 16.628 1.00 88.12 346 ALA A C 1
ATOM 2647 O O . ALA A 1 346 ? 36.372 16.073 16.824 1.00 88.12 346 ALA A O 1
ATOM 2648 N N . GLY A 1 347 ? 36.455 14.328 15.410 1.00 89.00 347 GLY A N 1
ATOM 2649 C CA . GLY A 1 347 ? 36.053 15.067 14.214 1.00 89.00 347 GLY A CA 1
ATOM 2650 C C . GLY A 1 347 ? 34.574 15.460 14.215 1.00 89.00 347 GLY A C 1
ATOM 2651 O O . GLY A 1 347 ? 34.250 16.624 13.964 1.00 89.00 347 GLY A O 1
ATOM 2652 N N . VAL A 1 348 ? 33.688 14.508 14.523 1.00 91.19 348 VAL A N 1
ATOM 2653 C CA . VAL A 1 348 ? 32.227 14.695 14.569 1.00 91.19 348 VAL A CA 1
ATOM 2654 C C . VAL A 1 348 ? 31.837 15.647 15.699 1.00 91.19 348 VAL A C 1
ATOM 2656 O O . VAL A 1 348 ? 31.131 16.633 15.468 1.00 91.19 348 VAL A O 1
ATOM 2659 N N . CYS A 1 349 ? 32.353 15.419 16.909 1.00 90.56 349 CYS A N 1
ATOM 2660 C CA . CYS A 1 349 ? 32.079 16.263 18.071 1.00 90.56 349 CYS A CA 1
ATOM 2661 C C . CYS A 1 349 ? 32.605 17.693 17.887 1.00 90.56 349 CYS A C 1
ATOM 2663 O O . CYS A 1 349 ? 31.916 18.661 18.202 1.00 90.56 349 CYS A O 1
ATOM 2665 N N . GLY A 1 350 ? 33.786 17.836 17.275 1.00 88.62 350 GLY A N 1
ATOM 2666 C CA . GLY A 1 350 ? 34.371 19.135 16.944 1.00 88.62 350 GLY A CA 1
ATOM 2667 C C . GLY A 1 350 ? 33.740 19.848 15.743 1.00 88.62 350 GLY A C 1
ATOM 2668 O O . GLY A 1 350 ? 34.210 20.928 15.394 1.00 88.62 350 GLY A O 1
ATOM 2669 N N . GLY A 1 351 ? 32.742 19.255 15.075 1.00 87.06 351 GLY A N 1
ATOM 2670 C CA . GLY A 1 351 ? 32.087 19.830 13.893 1.00 87.06 351 GLY A CA 1
ATOM 2671 C C . GLY A 1 351 ? 32.971 19.913 12.642 1.00 87.06 351 GLY A C 1
ATOM 2672 O O . GLY A 1 351 ? 32.600 20.572 11.677 1.00 87.06 351 GLY A O 1
ATOM 2673 N N . ARG A 1 352 ? 34.141 19.261 12.647 1.00 85.25 352 ARG A N 1
ATOM 2674 C CA . ARG A 1 352 ? 35.126 19.296 11.550 1.00 85.25 352 ARG A CA 1
ATOM 2675 C C . ARG A 1 352 ? 34.942 18.168 10.540 1.00 85.25 352 ARG A C 1
ATOM 2677 O O . ARG A 1 352 ? 35.516 18.230 9.459 1.00 85.25 352 ARG A O 1
ATOM 2684 N N . LEU A 1 353 ? 34.181 17.137 10.903 1.00 85.69 353 LEU A N 1
ATOM 2685 C CA . LEU A 1 353 ? 33.976 15.947 10.088 1.00 85.69 353 LEU A CA 1
ATOM 2686 C C . LEU A 1 353 ? 32.501 15.805 9.701 1.00 85.69 353 LEU A C 1
ATOM 2688 O O . LEU A 1 353 ? 31.606 15.857 10.552 1.00 85.69 353 LEU A O 1
ATOM 2692 N N . ARG A 1 354 ? 32.268 15.634 8.400 1.00 85.75 354 ARG A N 1
ATOM 2693 C CA . ARG A 1 354 ? 30.978 15.331 7.774 1.00 85.75 354 ARG A CA 1
ATOM 2694 C C . ARG A 1 354 ? 31.204 14.337 6.646 1.00 85.75 354 ARG A C 1
ATOM 2696 O O . ARG A 1 354 ? 32.271 14.336 6.033 1.00 85.75 354 ARG A O 1
ATOM 2703 N N . LEU A 1 355 ? 30.210 13.495 6.396 1.00 91.25 355 LEU A N 1
ATOM 2704 C CA . LEU A 1 355 ? 30.258 12.561 5.281 1.00 91.25 355 LEU A CA 1
ATOM 2705 C C . LEU A 1 355 ? 30.091 13.332 3.957 1.00 91.25 355 LEU A C 1
ATOM 2707 O O . LEU A 1 355 ? 29.222 14.205 3.875 1.00 91.25 355 LEU A O 1
ATOM 2711 N N . PRO A 1 356 ? 30.924 13.058 2.937 1.00 91.38 356 PRO A N 1
ATOM 2712 C CA . PRO A 1 356 ? 30.806 13.705 1.634 1.00 91.38 356 PRO A CA 1
ATOM 2713 C C . PRO A 1 356 ? 29.580 13.186 0.875 1.00 91.38 356 PRO A C 1
ATOM 2715 O O . PRO A 1 356 ? 29.079 12.103 1.179 1.00 91.38 356 PRO A O 1
ATOM 2718 N N . GLN A 1 357 ? 29.125 13.918 -0.144 1.00 92.50 357 GLN A N 1
ATOM 2719 C CA . GLN A 1 357 ? 28.066 13.436 -1.036 1.00 92.50 357 GLN A CA 1
ATOM 2720 C C . GLN A 1 357 ? 28.516 12.150 -1.749 1.00 92.50 357 GLN A C 1
ATOM 2722 O O . GLN A 1 357 ? 29.552 12.171 -2.420 1.00 92.50 357 GLN A O 1
ATOM 2727 N N . PRO A 1 358 ? 27.771 11.037 -1.618 1.00 89.19 358 PRO A N 1
ATOM 2728 C CA . PRO A 1 358 ? 28.081 9.803 -2.330 1.00 89.19 358 PRO A CA 1
ATOM 2729 C C . PRO A 1 358 ? 28.027 9.972 -3.855 1.00 89.19 358 PRO A C 1
ATOM 2731 O O . PRO A 1 358 ? 27.162 10.700 -4.356 1.00 89.19 358 PRO A O 1
ATOM 2734 N N . PRO A 1 359 ? 28.887 9.273 -4.619 1.00 79.69 359 PRO A N 1
ATOM 2735 C CA . PRO A 1 359 ? 28.787 9.240 -6.075 1.00 79.69 359 PRO A CA 1
ATOM 2736 C C . PRO A 1 359 ? 27.413 8.727 -6.527 1.00 79.69 359 PRO A C 1
ATOM 2738 O O . PRO A 1 359 ? 27.000 7.646 -6.138 1.00 79.69 359 PRO A O 1
ATOM 2741 N N . GLY A 1 360 ? 26.700 9.479 -7.368 1.00 73.44 360 GLY A N 1
ATOM 2742 C CA . GLY A 1 360 ? 25.373 9.076 -7.863 1.00 73.44 360 GLY A CA 1
ATOM 2743 C C . GLY A 1 360 ? 24.204 9.345 -6.905 1.00 73.44 360 GLY A C 1
ATOM 2744 O O . GLY A 1 360 ? 23.059 9.069 -7.261 1.00 73.44 360 GLY A O 1
ATOM 2745 N N . CYS A 1 361 ? 24.451 9.932 -5.729 1.00 85.19 361 CYS A N 1
ATOM 2746 C CA . CYS A 1 361 ? 23.395 10.416 -4.843 1.00 85.19 361 CYS A CA 1
ATOM 2747 C C . CYS A 1 361 ? 22.870 11.777 -5.317 1.00 85.19 361 CYS A C 1
ATOM 2749 O O . CYS A 1 361 ? 23.639 12.726 -5.482 1.00 85.19 361 CYS A O 1
ATOM 2751 N N . GLY A 1 362 ? 21.554 11.883 -5.521 1.00 84.75 362 GLY A N 1
ATOM 2752 C CA . GLY A 1 362 ? 20.916 13.135 -5.927 1.00 84.75 362 GLY A CA 1
ATOM 2753 C C . GLY A 1 362 ? 21.011 14.218 -4.848 1.00 84.75 362 GLY A C 1
ATOM 2754 O O . GLY A 1 362 ? 20.835 13.935 -3.662 1.00 84.75 362 GLY A O 1
ATOM 2755 N N . ASP A 1 363 ? 21.226 15.466 -5.270 1.00 88.12 363 ASP A N 1
ATOM 2756 C CA . ASP A 1 363 ? 21.423 16.618 -4.376 1.00 88.12 363 ASP A CA 1
ATOM 2757 C C . ASP A 1 363 ? 20.316 16.768 -3.335 1.00 88.12 363 ASP A C 1
ATOM 2759 O O . ASP A 1 363 ? 20.574 17.127 -2.190 1.00 88.12 363 ASP A O 1
ATOM 2763 N N . GLU A 1 364 ? 19.078 16.472 -3.719 1.00 88.81 364 GLU A N 1
ATOM 2764 C CA . GLU A 1 364 ? 17.925 16.608 -2.835 1.00 88.81 364 GLU A CA 1
ATOM 2765 C C . GLU A 1 364 ? 17.953 15.618 -1.672 1.00 88.81 364 GLU A C 1
ATOM 2767 O O . GLU A 1 364 ? 17.721 15.999 -0.524 1.00 88.81 364 GLU A O 1
ATOM 2772 N N . LEU A 1 365 ? 18.319 14.362 -1.940 1.00 91.19 365 LEU A N 1
ATOM 2773 C CA . LEU A 1 365 ? 18.481 13.363 -0.889 1.00 91.19 365 LEU A CA 1
ATOM 2774 C C . LEU A 1 365 ? 19.692 13.701 -0.010 1.00 91.19 365 LEU A C 1
ATOM 2776 O O . LEU A 1 365 ? 19.607 13.608 1.214 1.00 91.19 365 LEU A O 1
ATOM 2780 N N . PHE A 1 366 ? 20.792 14.173 -0.604 1.00 95.56 366 PHE A N 1
ATOM 2781 C CA . PHE A 1 366 ? 21.962 14.597 0.164 1.00 95.56 366 PHE A CA 1
ATOM 2782 C C . PHE A 1 366 ? 21.672 15.811 1.064 1.00 95.56 366 PHE A C 1
ATOM 2784 O O . PHE A 1 366 ? 22.108 15.834 2.212 1.00 95.56 366 PHE A O 1
ATOM 2791 N N . ARG A 1 367 ? 20.857 16.779 0.621 1.00 95.31 367 ARG A N 1
ATOM 2792 C CA . ARG A 1 367 ? 20.404 17.898 1.472 1.00 95.31 367 ARG A CA 1
ATOM 2793 C C . ARG A 1 367 ? 19.623 17.417 2.689 1.00 95.31 367 ARG A C 1
ATOM 2795 O O . ARG A 1 367 ? 19.793 17.978 3.772 1.00 95.31 367 ARG A O 1
ATOM 2802 N N . VAL A 1 368 ? 18.798 16.379 2.538 1.00 96.12 368 VAL A N 1
ATOM 2803 C CA . VAL A 1 368 ? 18.122 15.741 3.678 1.00 96.12 368 VAL A CA 1
ATOM 2804 C C . VAL A 1 368 ? 19.154 15.136 4.635 1.00 96.12 368 VAL A C 1
ATOM 2806 O O . VAL A 1 368 ? 19.077 15.402 5.833 1.00 96.12 368 VAL A O 1
ATOM 2809 N N . MET A 1 369 ? 20.168 14.420 4.131 1.00 97.56 369 MET A N 1
ATOM 2810 C CA . MET A 1 369 ? 21.255 13.890 4.973 1.00 97.56 369 MET A CA 1
ATOM 2811 C C . MET A 1 369 ? 22.007 15.005 5.719 1.00 97.56 369 MET A C 1
ATOM 2813 O O . MET A 1 369 ? 22.241 14.895 6.920 1.00 97.56 369 MET A O 1
ATOM 2817 N N . CYS A 1 370 ? 22.326 16.120 5.053 1.00 96.88 370 CYS A N 1
ATOM 2818 C CA . CYS A 1 370 ? 22.973 17.266 5.694 1.00 96.88 370 CYS A CA 1
ATOM 2819 C C . CYS A 1 370 ? 22.131 17.849 6.838 1.00 96.88 370 CYS A C 1
ATOM 2821 O O . CYS A 1 370 ? 22.682 18.121 7.904 1.00 96.88 370 CYS A O 1
ATOM 2823 N N . LYS A 1 371 ? 20.807 17.979 6.656 1.00 97.12 371 LYS A N 1
ATOM 2824 C CA . LYS A 1 371 ? 19.886 18.421 7.720 1.00 97.12 371 LYS A CA 1
ATOM 2825 C C . LYS A 1 371 ? 19.892 17.467 8.920 1.00 97.12 371 LYS A C 1
ATOM 2827 O O . LYS A 1 371 ? 19.813 17.916 10.062 1.00 97.12 371 LYS A O 1
ATOM 2832 N N . CYS A 1 372 ? 20.026 16.160 8.687 1.00 98.06 372 CYS A N 1
ATOM 2833 C CA . CYS A 1 372 ? 20.185 15.175 9.760 1.00 98.06 372 CYS A CA 1
ATOM 2834 C C . CYS A 1 372 ? 21.488 15.362 10.555 1.00 98.06 372 CYS A C 1
ATOM 2836 O O . CYS A 1 372 ? 21.534 15.038 11.741 1.00 98.06 372 CYS A O 1
ATOM 2838 N N . TRP A 1 373 ? 22.538 15.906 9.932 1.00 97.06 373 TRP A N 1
ATOM 2839 C CA . TRP A 1 373 ? 23.856 16.112 10.543 1.00 97.06 373 TRP A CA 1
ATOM 2840 C C . TRP A 1 373 ? 24.108 17.543 11.031 1.00 97.06 373 TRP A C 1
ATOM 2842 O O . TRP A 1 373 ? 25.262 17.963 11.197 1.00 97.06 373 TRP A O 1
ATOM 2852 N N . GLU A 1 374 ? 23.051 18.308 11.303 1.00 97.12 374 GLU A N 1
ATOM 2853 C CA . GLU A 1 374 ? 23.183 19.585 12.000 1.00 97.12 374 GLU A CA 1
ATOM 2854 C C . GLU A 1 374 ? 23.837 19.384 13.375 1.00 97.12 374 GLU A C 1
ATOM 2856 O O . GLU A 1 374 ? 23.486 18.472 14.134 1.00 97.12 374 GLU A O 1
ATOM 2861 N N . GLN A 1 375 ? 24.826 20.222 13.708 1.00 95.00 375 GLN A N 1
ATOM 2862 C CA . GLN A 1 375 ? 25.612 20.029 14.935 1.00 95.00 375 GLN A CA 1
ATOM 2863 C C . GLN A 1 375 ? 24.730 20.177 16.180 1.00 95.00 375 GLN A C 1
ATOM 2865 O O . GLN A 1 375 ? 24.859 19.408 17.131 1.00 95.00 375 GLN A O 1
ATOM 2870 N N . GLN A 1 376 ? 23.813 21.148 16.165 1.00 91.69 376 GLN A N 1
ATOM 2871 C CA . GLN A 1 376 ? 22.827 21.310 17.224 1.00 91.69 376 GLN A CA 1
ATOM 2872 C C . GLN A 1 376 ? 21.616 20.409 16.973 1.00 91.69 376 GLN A C 1
ATOM 2874 O O . GLN A 1 376 ? 20.940 20.536 15.956 1.00 91.69 376 GLN A O 1
ATOM 2879 N N . ALA A 1 377 ? 21.292 19.554 17.946 1.00 92.62 377 ALA A N 1
ATOM 2880 C CA . ALA A 1 377 ? 20.162 18.625 17.864 1.00 92.62 377 ALA A CA 1
ATOM 2881 C C . ALA A 1 377 ? 18.810 19.317 17.588 1.00 92.62 377 ALA A C 1
ATOM 2883 O O . ALA A 1 377 ? 17.958 18.754 16.905 1.00 92.62 377 ALA A O 1
ATOM 2884 N N . GLY A 1 378 ? 18.616 20.546 18.082 1.00 89.62 378 GLY A N 1
ATOM 2885 C CA . GLY A 1 378 ? 17.397 21.329 17.851 1.00 89.62 378 GLY A CA 1
ATOM 2886 C C . GLY A 1 378 ? 17.158 21.692 16.382 1.00 89.62 378 GLY A C 1
ATOM 2887 O O . GLY A 1 378 ? 16.006 21.752 15.970 1.00 89.62 378 GLY A O 1
ATOM 2888 N N . ASN A 1 379 ? 18.226 21.846 15.592 1.00 93.19 379 ASN A N 1
ATOM 2889 C CA . ASN A 1 379 ? 18.151 22.229 14.177 1.00 93.19 379 ASN A CA 1
ATOM 2890 C C . ASN A 1 379 ? 17.904 21.037 13.244 1.00 93.19 379 ASN A C 1
ATOM 2892 O O . ASN A 1 379 ? 17.575 21.227 12.075 1.00 93.19 379 ASN A O 1
ATOM 2896 N N . ARG A 1 380 ? 18.080 19.809 13.743 1.00 97.69 380 ARG A N 1
ATOM 2897 C CA . ARG A 1 380 ? 17.749 18.602 12.984 1.00 97.69 380 ARG A CA 1
ATOM 2898 C C . ARG A 1 380 ? 16.228 18.479 12.886 1.00 97.69 380 ARG A C 1
ATOM 2900 O O . ARG A 1 380 ? 15.553 18.789 13.869 1.00 97.69 380 ARG A O 1
ATOM 2907 N N . PRO A 1 381 ? 15.672 17.990 11.773 1.00 94.38 381 PRO A N 1
ATOM 2908 C CA . PRO A 1 381 ? 14.246 17.691 11.690 1.00 94.38 381 PRO A CA 1
ATOM 2909 C C . PRO A 1 381 ? 13.850 16.567 12.665 1.00 94.38 381 PRO A C 1
ATOM 2911 O O . PRO A 1 381 ? 14.689 15.798 13.128 1.00 94.38 381 PRO A O 1
ATOM 2914 N N . THR A 1 382 ? 12.568 16.480 12.991 1.00 92.00 382 THR A N 1
ATOM 2915 C CA . THR A 1 382 ? 11.908 15.288 13.550 1.00 92.00 382 THR A CA 1
ATOM 2916 C C . THR A 1 382 ? 11.679 14.244 12.450 1.00 92.00 382 THR A C 1
ATOM 2918 O O . THR A 1 382 ? 11.724 14.569 11.264 1.00 92.00 382 THR A O 1
ATOM 2921 N N . PHE A 1 383 ? 11.370 12.993 12.793 1.00 92.69 383 PHE A N 1
ATOM 2922 C CA . PHE A 1 383 ? 10.971 11.979 11.811 1.00 92.69 383 PHE A CA 1
ATOM 2923 C C . PHE A 1 383 ? 9.650 12.335 11.109 1.00 92.69 383 PHE A C 1
ATOM 2925 O O . PHE A 1 383 ? 9.488 12.026 9.929 1.00 92.69 383 PHE A O 1
ATOM 2932 N N . ARG A 1 384 ? 8.729 13.054 11.777 1.00 88.06 384 ARG A N 1
ATOM 2933 C CA . ARG A 1 384 ? 7.516 13.606 11.134 1.00 88.06 384 ARG A CA 1
ATOM 2934 C C . ARG A 1 384 ? 7.891 14.582 10.017 1.00 88.06 384 ARG A C 1
ATOM 2936 O O . ARG A 1 384 ? 7.360 14.472 8.915 1.00 88.06 384 ARG A O 1
ATOM 2943 N N . GLU A 1 385 ? 8.811 15.504 10.288 1.00 85.62 385 GLU A N 1
ATOM 2944 C CA . GLU A 1 385 ? 9.301 16.478 9.304 1.00 85.62 385 GLU A CA 1
ATOM 2945 C C . GLU A 1 385 ? 10.149 15.814 8.213 1.00 85.62 385 GLU A C 1
ATOM 2947 O O . GLU A 1 385 ? 9.979 16.131 7.039 1.00 85.62 385 GLU A O 1
ATOM 2952 N N . LEU A 1 386 ? 11.011 14.849 8.559 1.00 91.25 386 LEU A N 1
ATOM 2953 C CA . LEU A 1 386 ? 11.780 14.072 7.580 1.00 91.25 386 LEU A CA 1
ATOM 2954 C C . LEU A 1 386 ? 10.875 13.344 6.595 1.00 91.25 386 LEU A C 1
ATOM 2956 O O . LEU A 1 386 ? 11.165 13.350 5.403 1.00 91.25 386 LEU A O 1
ATOM 2960 N N . ARG A 1 387 ? 9.764 12.760 7.055 1.00 88.19 387 ARG A N 1
ATOM 2961 C CA . ARG A 1 387 ? 8.800 12.102 6.167 1.00 88.19 387 ARG A CA 1
ATOM 2962 C C . ARG A 1 387 ? 8.241 13.076 5.128 1.00 88.19 387 ARG A C 1
ATOM 2964 O O . ARG A 1 387 ? 8.153 12.713 3.958 1.00 88.19 387 ARG A O 1
ATOM 2971 N N . LEU A 1 388 ? 7.907 14.303 5.534 1.00 82.25 388 LEU A N 1
ATOM 2972 C CA . LEU A 1 388 ? 7.439 15.352 4.619 1.00 82.25 388 LEU A CA 1
ATOM 2973 C C . LEU A 1 388 ? 8.546 15.780 3.646 1.00 82.25 388 LEU A C 1
ATOM 2975 O O . LEU A 1 388 ? 8.316 15.815 2.441 1.00 82.25 388 LEU A O 1
ATOM 2979 N N . LEU A 1 389 ? 9.769 15.997 4.141 1.00 89.69 389 LEU A N 1
ATOM 2980 C CA . LEU A 1 389 ? 10.922 16.331 3.299 1.00 89.69 389 LEU A CA 1
ATOM 2981 C C . LEU A 1 389 ? 11.198 15.239 2.258 1.00 89.69 389 LEU A C 1
ATOM 2983 O O . LEU A 1 389 ? 11.409 15.540 1.091 1.00 89.69 389 LEU A O 1
ATOM 2987 N N . LEU A 1 390 ? 11.158 13.960 2.637 1.00 88.31 390 LEU A N 1
ATOM 2988 C CA . LEU A 1 390 ? 11.354 12.847 1.704 1.00 88.31 390 LEU A CA 1
ATOM 2989 C C . LEU A 1 390 ? 10.246 12.785 0.642 1.00 88.31 390 LEU A C 1
ATOM 2991 O O . LEU A 1 390 ? 10.530 12.470 -0.512 1.00 88.31 390 LEU A O 1
ATOM 2995 N N . GLN A 1 391 ? 8.999 13.108 0.998 1.00 81.00 391 GLN A N 1
ATOM 2996 C CA . GLN A 1 391 ? 7.901 13.229 0.031 1.00 81.00 391 GLN A CA 1
ATOM 2997 C C . GLN A 1 391 ? 8.149 14.372 -0.964 1.00 81.00 391 GLN A C 1
ATOM 2999 O O . GLN A 1 391 ? 7.958 14.182 -2.166 1.00 81.00 391 GLN A O 1
ATOM 3004 N N . GLU A 1 392 ? 8.644 15.520 -0.499 1.00 80.06 392 GLU A N 1
ATOM 3005 C CA . GLU A 1 392 ? 9.053 16.631 -1.368 1.00 80.06 392 GLU A CA 1
ATOM 3006 C C . GLU A 1 392 ? 10.199 16.231 -2.303 1.00 80.06 392 GLU A C 1
ATOM 3008 O O . GLU A 1 392 ? 10.158 16.549 -3.491 1.00 80.06 392 GLU A O 1
ATOM 3013 N N . VAL A 1 393 ? 11.192 15.481 -1.810 1.00 82.00 393 VAL A N 1
ATOM 3014 C CA . VAL A 1 393 ? 12.289 14.970 -2.647 1.00 82.00 393 VAL A CA 1
ATOM 3015 C C . VAL A 1 393 ? 11.758 14.039 -3.737 1.00 82.00 393 VAL A C 1
ATOM 3017 O O . VAL A 1 393 ? 12.165 14.167 -4.892 1.00 82.00 393 VAL A O 1
ATOM 3020 N N . VAL A 1 394 ? 10.813 13.146 -3.419 1.00 77.56 394 VAL A N 1
ATOM 3021 C CA . VAL A 1 394 ? 10.162 12.295 -4.427 1.00 77.56 394 VAL A CA 1
ATOM 3022 C C . VAL A 1 394 ? 9.501 13.159 -5.500 1.00 77.56 394 VAL A C 1
ATOM 3024 O O . VAL A 1 394 ? 9.753 12.943 -6.685 1.00 77.56 394 VAL A O 1
ATOM 3027 N N . VAL A 1 395 ? 8.717 14.168 -5.116 1.00 71.69 395 VAL A N 1
ATOM 3028 C CA . VAL A 1 395 ? 8.080 15.093 -6.070 1.00 71.69 395 VAL A CA 1
ATOM 3029 C C . VAL A 1 395 ? 9.126 15.840 -6.905 1.00 71.69 395 VAL A C 1
ATOM 3031 O O . VAL A 1 395 ? 8.975 15.948 -8.124 1.00 71.69 395 VAL A O 1
ATOM 3034 N N . SER A 1 396 ? 10.211 16.307 -6.287 1.00 71.19 396 SER A N 1
ATOM 3035 C CA . SER A 1 396 ? 11.297 17.026 -6.958 1.00 71.19 396 SER A CA 1
ATOM 3036 C C . SER A 1 396 ? 12.028 16.159 -7.982 1.00 71.19 396 SER A C 1
ATOM 3038 O O . SER A 1 396 ? 12.277 16.620 -9.093 1.00 71.19 396 SER A O 1
ATOM 3040 N N . ILE A 1 397 ? 12.317 14.889 -7.677 1.00 70.88 397 ILE A N 1
ATOM 3041 C CA . ILE A 1 397 ? 12.936 13.962 -8.638 1.00 70.88 397 ILE A CA 1
ATOM 3042 C C . ILE A 1 397 ? 12.000 13.700 -9.819 1.00 70.88 397 ILE A C 1
ATOM 3044 O O . ILE A 1 397 ? 12.444 13.755 -10.965 1.00 70.88 397 ILE A O 1
ATOM 3048 N N . HIS A 1 398 ? 10.706 13.487 -9.567 1.00 67.38 398 HIS A N 1
ATOM 3049 C CA . HIS A 1 398 ? 9.721 13.323 -10.640 1.00 67.38 398 HIS A CA 1
ATOM 3050 C C . HIS A 1 398 ? 9.603 14.591 -11.507 1.00 67.38 398 HIS A C 1
ATOM 3052 O O . HIS A 1 398 ? 9.518 14.498 -12.731 1.00 67.38 398 HIS A O 1
ATOM 3058 N N . THR A 1 399 ? 9.679 15.776 -10.895 1.00 52.31 399 THR A N 1
ATOM 3059 C CA . THR A 1 399 ? 9.624 17.072 -11.595 1.00 52.31 399 THR A CA 1
ATOM 3060 C C . THR A 1 399 ? 10.913 17.357 -12.372 1.00 52.31 399 THR A C 1
ATOM 3062 O O . THR A 1 399 ? 10.865 17.782 -13.521 1.00 52.31 399 THR A O 1
ATOM 3065 N N . SER A 1 400 ? 12.079 17.078 -11.791 1.00 50.28 400 SER A N 1
ATOM 3066 C CA . SER A 1 400 ? 13.390 17.300 -12.414 1.00 50.28 400 SER A CA 1
ATOM 3067 C C . SER A 1 400 ? 13.637 16.328 -13.565 1.00 50.28 400 SER A C 1
ATOM 3069 O O . SER A 1 400 ? 14.188 16.728 -14.587 1.00 50.28 400 SER A O 1
ATOM 3071 N N . ALA A 1 401 ? 13.163 15.081 -13.458 1.00 50.97 401 ALA A N 1
ATOM 3072 C CA . ALA A 1 401 ? 13.139 14.141 -14.577 1.00 50.97 401 ALA A CA 1
ATOM 3073 C C . ALA A 1 401 ? 12.261 14.657 -15.733 1.00 50.97 401 ALA A C 1
ATOM 3075 O O . ALA A 1 401 ? 12.639 14.502 -16.892 1.00 50.97 401 ALA A O 1
ATOM 3076 N N . ALA A 1 402 ? 11.146 15.333 -15.433 1.00 36.59 402 ALA A N 1
ATOM 3077 C CA . ALA A 1 402 ? 10.294 15.968 -16.440 1.00 36.59 402 ALA A CA 1
ATOM 3078 C C . ALA A 1 402 ? 10.941 17.221 -17.072 1.00 36.59 402 ALA A C 1
ATOM 3080 O O . ALA A 1 402 ? 10.825 17.432 -18.277 1.00 36.59 402 ALA A O 1
ATOM 3081 N N . VAL A 1 403 ? 11.668 18.034 -16.294 1.00 35.06 403 VAL A N 1
ATOM 3082 C CA . VAL A 1 403 ? 12.345 19.253 -16.785 1.00 35.06 403 VAL A CA 1
ATOM 3083 C C . VAL A 1 403 ? 13.627 18.931 -17.564 1.00 35.06 403 VAL A C 1
ATOM 3085 O O . VAL A 1 403 ? 13.871 19.546 -18.601 1.00 35.06 403 VAL A O 1
ATOM 3088 N N . ALA A 1 404 ? 14.428 17.948 -17.141 1.00 35.66 404 ALA A N 1
ATOM 3089 C CA . ALA A 1 404 ? 15.639 17.523 -17.856 1.00 35.66 404 ALA A CA 1
ATOM 3090 C C . ALA A 1 404 ? 15.330 16.947 -19.251 1.00 35.66 404 ALA A C 1
ATOM 3092 O O . ALA A 1 404 ? 16.127 17.093 -20.171 1.00 35.66 404 ALA A O 1
ATOM 3093 N N . GLN A 1 405 ? 14.139 16.372 -19.438 1.00 36.97 405 GLN A N 1
ATOM 3094 C CA . GLN A 1 405 ? 13.633 15.937 -20.746 1.00 36.97 405 GLN A CA 1
ATOM 3095 C C . GLN A 1 405 ? 13.212 17.114 -21.654 1.00 36.97 405 GLN A C 1
ATOM 3097 O O . GLN A 1 405 ? 13.005 16.917 -22.848 1.00 36.97 405 GLN A O 1
ATOM 3102 N N . SER A 1 406 ? 13.127 18.341 -21.120 1.00 33.81 406 SER A N 1
ATOM 3103 C CA . SER A 1 406 ? 12.681 19.548 -21.838 1.00 33.81 406 SER A CA 1
ATOM 3104 C C . SER A 1 406 ? 13.799 20.525 -22.248 1.00 33.81 406 SER A C 1
ATOM 3106 O O . SER A 1 406 ? 13.547 21.424 -23.050 1.00 33.81 406 SER A O 1
ATOM 3108 N N . ALA A 1 407 ? 15.034 20.373 -21.745 1.00 30.38 407 ALA A N 1
ATOM 3109 C CA . ALA A 1 407 ? 16.104 21.367 -21.901 1.00 30.38 407 ALA A CA 1
ATOM 3110 C C . ALA A 1 407 ? 17.361 20.816 -22.612 1.00 30.38 407 ALA A C 1
ATOM 3112 O O . ALA A 1 407 ? 18.287 20.323 -21.972 1.00 30.38 407 ALA A O 1
ATOM 3113 N N . HIS A 1 408 ? 17.444 20.990 -23.937 1.00 33.41 408 HIS A N 1
ATOM 3114 C CA . HIS A 1 408 ? 18.703 20.952 -24.700 1.00 33.41 408 HIS A CA 1
ATOM 3115 C C . HIS A 1 408 ? 18.950 22.324 -25.369 1.00 33.41 408 HIS A C 1
ATOM 3117 O O . HIS A 1 408 ? 18.024 22.856 -25.987 1.00 33.41 408 HIS A O 1
ATOM 3123 N N . PRO A 1 409 ? 20.155 22.933 -25.273 1.00 34.97 409 PRO A N 1
ATOM 3124 C CA . PRO A 1 409 ? 20.393 24.286 -25.771 1.00 34.97 409 PRO A CA 1
ATOM 3125 C C . PRO A 1 409 ? 20.740 24.312 -27.265 1.00 34.97 409 PRO A C 1
ATOM 3127 O O . PRO A 1 409 ? 21.605 23.581 -27.745 1.00 34.97 409 PRO A O 1
ATOM 3130 N N . VAL A 1 410 ? 20.080 25.217 -27.990 1.00 29.95 410 VAL A N 1
ATOM 3131 C CA . VAL A 1 410 ? 20.277 25.497 -29.417 1.00 29.95 410 VAL A CA 1
ATOM 3132 C C . VAL A 1 410 ? 21.423 26.499 -29.588 1.00 29.95 410 VAL A C 1
ATOM 3134 O O . VAL A 1 410 ? 21.295 27.660 -29.201 1.00 29.95 410 VAL A O 1
ATOM 3137 N N . VAL A 1 411 ? 22.532 26.078 -30.202 1.00 29.58 411 VAL A N 1
ATOM 3138 C CA . VAL A 1 411 ? 23.540 27.004 -30.748 1.00 29.58 411 VAL A CA 1
ATOM 3139 C C . VAL A 1 411 ? 23.060 27.454 -32.125 1.00 29.58 411 VAL A C 1
ATOM 3141 O O . VAL A 1 411 ? 22.924 26.654 -33.048 1.00 29.58 411 VAL A O 1
ATOM 3144 N N . ALA A 1 412 ? 22.753 28.743 -32.236 1.00 30.02 412 ALA A N 1
ATOM 3145 C CA . ALA A 1 412 ? 22.208 29.358 -33.435 1.00 30.02 412 ALA A CA 1
ATOM 3146 C C . ALA A 1 412 ? 23.289 29.650 -34.490 1.00 30.02 412 ALA A C 1
ATOM 3148 O O . ALA A 1 412 ? 24.351 30.198 -34.197 1.00 30.02 412 ALA A O 1
ATOM 3149 N N . SER A 1 413 ? 22.965 29.366 -35.749 1.00 24.45 413 SER A N 1
ATOM 3150 C CA . SER A 1 413 ? 23.487 30.064 -36.929 1.00 24.45 413 SER A CA 1
ATOM 3151 C C . SER A 1 413 ? 22.373 30.148 -37.982 1.00 24.45 413 SER A C 1
ATOM 3153 O O . SER A 1 413 ? 21.491 29.287 -38.001 1.00 24.45 413 SER A O 1
ATOM 3155 N N . PRO A 1 414 ? 22.325 31.222 -38.787 1.00 32.62 414 PRO A N 1
ATOM 3156 C CA . PRO A 1 414 ? 21.072 31.828 -39.219 1.00 32.62 414 PRO A CA 1
ATOM 3157 C C . PRO A 1 414 ? 20.626 31.357 -40.605 1.00 32.62 414 PRO A C 1
ATOM 3159 O O . PRO A 1 414 ? 21.385 31.407 -41.569 1.00 32.62 414 PRO A O 1
ATOM 3162 N N . GLY A 1 415 ? 19.352 30.976 -40.697 1.00 25.78 415 GLY A N 1
ATOM 3163 C CA . GLY A 1 415 ? 18.670 30.656 -41.949 1.00 25.78 415 GLY A CA 1
ATOM 3164 C C . GLY A 1 415 ? 17.278 30.081 -41.698 1.00 25.78 415 GLY A C 1
ATOM 3165 O O . GLY A 1 415 ? 17.077 28.877 -41.806 1.00 25.78 415 GLY A O 1
ATOM 3166 N N . GLN A 1 416 ? 16.327 30.938 -41.310 1.00 30.28 416 GLN A N 1
ATOM 3167 C CA . GLN A 1 416 ? 14.888 30.627 -41.250 1.00 30.28 416 GLN A CA 1
ATOM 3168 C C . GLN A 1 416 ? 14.415 30.130 -42.645 1.00 30.28 416 GLN A C 1
ATOM 3170 O O . GLN A 1 416 ? 14.962 30.553 -43.658 1.00 30.28 416 GLN A O 1
ATOM 3175 N N . THR A 1 417 ? 13.439 29.230 -42.816 1.00 24.22 417 THR A N 1
ATOM 3176 C CA . THR A 1 417 ? 12.120 29.220 -42.172 1.00 24.22 417 THR A CA 1
ATOM 3177 C C . THR A 1 417 ? 11.446 27.839 -42.294 1.00 24.22 417 THR A C 1
ATOM 3179 O O . THR A 1 417 ? 11.190 27.348 -43.388 1.00 24.22 417 THR A O 1
ATOM 3182 N N . ILE A 1 418 ? 11.153 27.257 -41.129 1.00 36.56 418 ILE A N 1
ATOM 3183 C CA . ILE A 1 418 ? 9.990 26.442 -40.725 1.00 36.56 418 ILE A CA 1
ATOM 3184 C C . ILE A 1 418 ? 9.347 25.535 -41.797 1.00 36.56 418 ILE A C 1
ATOM 3186 O O . ILE A 1 418 ? 8.411 25.916 -42.499 1.00 36.56 418 ILE A O 1
ATOM 3190 N N . ARG A 1 419 ? 9.732 24.253 -41.765 1.00 26.17 419 ARG A N 1
ATOM 3191 C CA . ARG A 1 419 ? 8.822 23.115 -41.973 1.00 26.17 419 ARG A CA 1
ATOM 3192 C C . ARG A 1 419 ? 9.119 22.050 -40.922 1.00 26.17 419 ARG A C 1
ATOM 3194 O O . ARG A 1 419 ? 10.198 21.469 -40.912 1.00 26.17 419 ARG A O 1
ATOM 3201 N N . GLY A 1 420 ? 8.159 21.836 -40.026 1.00 30.16 420 GLY A N 1
ATOM 3202 C CA . GLY A 1 420 ? 8.193 20.753 -39.053 1.00 30.16 420 GLY A CA 1
ATOM 3203 C C . GLY A 1 420 ? 8.081 19.391 -39.736 1.00 30.16 420 GLY A C 1
ATOM 3204 O O . GLY A 1 420 ? 7.256 19.182 -40.624 1.00 30.16 420 GLY A O 1
ATOM 3205 N N . SER A 1 421 ? 8.930 18.467 -39.312 1.00 28.42 421 SER A N 1
ATOM 3206 C CA . SER A 1 421 ? 8.803 17.016 -39.471 1.00 28.42 421 SER A CA 1
ATOM 3207 C C . SER A 1 421 ? 9.546 16.440 -38.258 1.00 28.42 421 SER A C 1
ATOM 3209 O O . SER A 1 421 ? 10.766 16.525 -38.211 1.00 28.42 421 SER A O 1
ATOM 3211 N N . LEU A 1 422 ? 8.886 16.204 -37.115 1.00 39.09 422 LEU A N 1
ATOM 3212 C CA . LEU A 1 422 ? 8.122 14.988 -36.782 1.00 39.09 422 LEU A CA 1
ATOM 3213 C C . LEU A 1 422 ? 8.887 13.717 -37.174 1.00 39.09 422 LEU A C 1
ATOM 3215 O O . LEU A 1 422 ? 8.719 13.192 -38.271 1.00 39.09 422 LEU A O 1
ATOM 3219 N N . GLY A 1 423 ? 9.722 13.240 -36.249 1.00 28.88 423 GLY A N 1
ATOM 3220 C CA . GLY A 1 423 ? 10.309 11.904 -36.258 1.00 28.88 423 GLY A CA 1
ATOM 3221 C C . GLY A 1 423 ? 9.697 11.063 -35.137 1.00 28.88 423 GLY A C 1
ATOM 3222 O O . GLY A 1 423 ? 10.159 11.133 -34.009 1.00 28.88 423 GLY A O 1
ATOM 3223 N N . LEU A 1 424 ? 8.619 10.350 -35.475 1.00 37.66 424 LEU A N 1
ATOM 3224 C CA . LEU A 1 424 ? 8.139 9.071 -34.921 1.00 37.66 424 LEU A CA 1
ATOM 3225 C C . LEU A 1 424 ? 8.575 8.709 -33.482 1.00 37.66 424 LEU A C 1
ATOM 3227 O O . LEU A 1 424 ? 9.517 7.945 -33.297 1.00 37.66 424 LEU A O 1
ATOM 3231 N N . ALA A 1 425 ? 7.812 9.163 -32.486 1.00 40.97 425 ALA A N 1
ATOM 3232 C CA . ALA A 1 425 ? 7.658 8.458 -31.212 1.00 40.97 425 ALA A CA 1
ATOM 3233 C C . ALA A 1 425 ? 6.308 7.729 -31.258 1.00 40.97 425 ALA A C 1
ATOM 3235 O O . ALA A 1 425 ? 5.304 8.350 -31.612 1.00 40.97 425 ALA A O 1
ATOM 3236 N N . GLY A 1 426 ? 6.275 6.428 -30.968 1.00 50.91 426 GLY A N 1
ATOM 3237 C CA . GLY A 1 426 ? 5.035 5.646 -31.038 1.00 50.91 426 GLY A CA 1
ATOM 3238 C C . GLY A 1 426 ? 5.184 4.205 -31.519 1.00 50.91 426 GLY A C 1
ATOM 3239 O O . GLY A 1 426 ? 4.244 3.650 -32.090 1.00 50.91 426 GLY A O 1
ATOM 3240 N N . SER A 1 427 ? 6.340 3.565 -31.319 1.00 62.19 427 SER A N 1
ATOM 3241 C CA . SER A 1 427 ? 6.426 2.125 -31.588 1.00 62.19 427 SER A CA 1
ATOM 3242 C C . SER A 1 427 ? 5.725 1.325 -30.479 1.00 62.19 427 SER A C 1
ATOM 3244 O O . SER A 1 427 ? 5.776 1.675 -29.299 1.00 62.19 427 SER A O 1
ATOM 3246 N N . LEU A 1 428 ? 5.094 0.197 -30.832 1.00 58.62 428 LEU A N 1
ATOM 3247 C CA . LEU A 1 428 ? 4.512 -0.748 -29.862 1.00 58.62 428 LEU A CA 1
ATOM 3248 C C . LEU A 1 428 ? 5.529 -1.142 -28.769 1.00 58.62 428 LEU A C 1
ATOM 3250 O O . LEU A 1 428 ? 5.170 -1.375 -27.614 1.00 58.62 428 LEU A O 1
ATOM 3254 N N . HIS A 1 429 ? 6.817 -1.168 -29.132 1.00 63.53 429 HIS A N 1
ATOM 3255 C CA . HIS A 1 429 ? 7.923 -1.480 -28.232 1.00 63.53 429 HIS A CA 1
ATOM 3256 C C . HIS A 1 429 ? 8.140 -0.416 -27.152 1.00 63.53 429 HIS A C 1
ATOM 3258 O O . HIS A 1 429 ? 8.407 -0.758 -26.000 1.00 63.53 429 HIS A O 1
ATOM 3264 N N . GLU A 1 430 ? 8.004 0.859 -27.510 1.00 61.16 430 GLU A N 1
ATOM 3265 C CA . GLU A 1 430 ? 8.135 1.987 -26.584 1.00 61.16 430 GLU A CA 1
ATOM 3266 C C . GLU A 1 430 ? 7.012 1.985 -25.551 1.00 61.16 430 GLU A C 1
ATOM 3268 O O . GLU A 1 430 ? 7.273 2.173 -24.367 1.00 61.16 430 GLU A O 1
ATOM 3273 N N . ILE A 1 431 ? 5.783 1.662 -25.957 1.00 64.12 431 ILE A N 1
ATOM 3274 C CA . ILE A 1 431 ? 4.630 1.598 -25.043 1.00 64.12 431 ILE A CA 1
ATOM 3275 C C . ILE A 1 431 ? 4.779 0.462 -24.039 1.00 64.12 431 ILE A C 1
ATOM 3277 O O . ILE A 1 431 ? 4.516 0.646 -22.851 1.00 64.12 431 ILE A O 1
ATOM 3281 N N . CYS A 1 432 ? 5.276 -0.698 -24.477 1.00 62.75 432 CYS A N 1
ATOM 3282 C CA . CYS A 1 432 ? 5.548 -1.812 -23.566 1.00 62.75 432 CYS A CA 1
ATOM 3283 C C . CYS A 1 432 ? 6.556 -1.420 -22.469 1.00 62.75 432 CYS A C 1
ATOM 3285 O O . CYS A 1 432 ? 6.435 -1.861 -21.322 1.00 62.75 432 CYS A O 1
ATOM 3287 N N . ARG A 1 433 ? 7.521 -0.552 -22.800 1.00 61.41 433 ARG A N 1
ATOM 3288 C CA . ARG A 1 433 ? 8.548 -0.047 -21.876 1.00 61.41 433 ARG A CA 1
ATOM 3289 C C . ARG A 1 433 ? 8.188 1.265 -21.181 1.00 61.41 433 ARG A C 1
ATOM 3291 O O . ARG A 1 433 ? 8.936 1.691 -20.308 1.00 61.41 433 ARG A O 1
ATOM 3298 N N . ALA A 1 434 ? 7.065 1.891 -21.527 1.00 61.19 434 ALA A N 1
ATOM 3299 C CA . ALA A 1 434 ? 6.691 3.191 -20.989 1.00 61.19 434 ALA A CA 1
ATOM 3300 C C . ALA A 1 434 ? 6.500 3.118 -19.467 1.00 61.19 434 ALA A C 1
ATOM 3302 O O . ALA A 1 434 ? 5.610 2.436 -18.973 1.00 61.19 434 ALA A O 1
ATOM 3303 N N . SER A 1 435 ? 7.318 3.832 -18.702 1.00 69.62 435 SER A N 1
ATOM 3304 C CA . SER A 1 435 ? 7.179 3.926 -17.241 1.00 69.62 435 SER A CA 1
ATOM 3305 C C . SER A 1 435 ? 6.268 5.077 -16.799 1.00 69.62 435 SER A C 1
ATOM 3307 O O . SER A 1 435 ? 5.997 5.221 -15.612 1.00 69.62 435 SER A O 1
ATOM 3309 N N . SER A 1 436 ? 5.776 5.889 -17.743 1.00 80.69 436 SER A N 1
ATOM 3310 C CA . SER A 1 436 ? 4.955 7.075 -17.479 1.00 80.69 436 SER A CA 1
ATOM 3311 C C . SER A 1 436 ? 3.638 7.038 -18.248 1.00 80.69 436 SER A C 1
ATOM 3313 O O . SER A 1 436 ? 3.606 6.756 -19.448 1.00 80.69 436 SER A O 1
ATOM 3315 N N . LEU A 1 437 ? 2.559 7.398 -17.549 1.00 80.56 437 LEU A N 1
ATOM 3316 C CA . LEU A 1 437 ? 1.207 7.533 -18.092 1.00 80.56 437 LEU A CA 1
ATOM 3317 C C . LEU A 1 437 ? 1.111 8.598 -19.197 1.00 80.56 437 LEU A C 1
ATOM 3319 O O . LEU A 1 437 ? 0.283 8.462 -20.094 1.00 80.56 437 LEU A O 1
ATOM 3323 N N . MET A 1 438 ? 1.983 9.611 -19.178 1.00 80.81 438 MET A N 1
ATOM 3324 C CA . MET A 1 438 ? 2.023 10.672 -20.191 1.00 80.81 438 MET A CA 1
ATOM 3325 C C . MET A 1 438 ? 2.485 10.145 -21.557 1.00 80.81 438 MET A C 1
ATOM 3327 O O . MET A 1 438 ? 1.850 10.421 -22.569 1.00 80.81 438 MET A O 1
ATOM 3331 N N . HIS 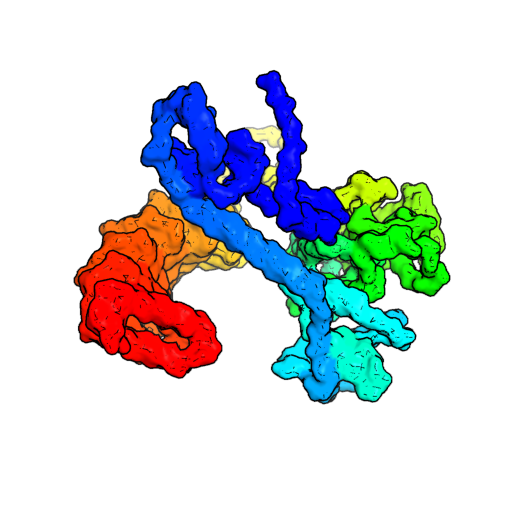A 1 439 ? 3.524 9.304 -21.596 1.00 77.94 439 HIS A N 1
ATOM 3332 C CA . HIS A 1 439 ? 3.976 8.684 -22.849 1.00 77.94 439 HIS A CA 1
ATOM 3333 C C . HIS A 1 439 ? 2.927 7.727 -23.420 1.00 77.94 439 HIS A C 1
ATOM 3335 O O . HIS A 1 439 ? 2.725 7.662 -24.632 1.00 77.94 439 HIS A O 1
ATOM 3341 N N . VAL A 1 440 ? 2.227 6.999 -22.543 1.00 82.94 440 VAL A N 1
ATOM 3342 C CA . VAL A 1 440 ? 1.120 6.134 -22.962 1.00 82.94 440 VAL A CA 1
ATOM 3343 C C . VAL A 1 440 ? -0.013 6.974 -23.557 1.00 82.94 440 VAL A C 1
ATOM 3345 O O . VAL A 1 440 ? -0.517 6.638 -24.625 1.00 82.94 440 VAL A O 1
ATOM 3348 N N . GLN A 1 441 ? -0.360 8.100 -22.929 1.00 90.88 441 GLN A N 1
ATOM 3349 C CA . GLN A 1 441 ? -1.345 9.049 -23.446 1.00 90.88 441 GLN A CA 1
ATOM 3350 C C . GLN A 1 441 ? -0.973 9.601 -24.827 1.00 90.88 441 GLN A C 1
ATOM 3352 O O . GLN A 1 441 ? -1.796 9.581 -25.743 1.00 90.88 441 GLN A O 1
ATOM 3357 N N . GLU A 1 442 ? 0.245 10.118 -24.986 1.00 83.50 442 GLU A N 1
ATOM 3358 C CA . GLU A 1 442 ? 0.697 10.700 -26.252 1.00 83.50 442 GLU A CA 1
ATOM 3359 C C . GLU A 1 442 ? 0.659 9.668 -27.376 1.00 83.50 442 GLU A C 1
ATOM 3361 O O . GLU A 1 442 ? 0.131 9.948 -28.454 1.00 83.50 442 GLU A O 1
ATOM 3366 N N . ALA A 1 443 ? 1.113 8.444 -27.098 1.00 82.31 443 ALA A N 1
ATOM 3367 C CA . ALA A 1 443 ? 1.056 7.358 -28.060 1.00 82.31 443 ALA A CA 1
ATOM 3368 C C . ALA A 1 443 ? -0.391 6.973 -28.415 1.00 82.31 443 ALA A C 1
ATOM 3370 O O . ALA A 1 443 ? -0.705 6.794 -29.595 1.00 82.31 443 ALA A O 1
ATOM 3371 N N . MET A 1 444 ? -1.298 6.906 -27.429 1.00 90.88 444 MET A N 1
ATOM 3372 C CA . MET A 1 444 ? -2.721 6.651 -27.682 1.00 90.88 444 MET A CA 1
ATOM 3373 C C . MET A 1 444 ? -3.333 7.708 -28.604 1.00 90.88 444 MET A C 1
ATOM 3375 O O . MET A 1 444 ? -4.087 7.359 -29.512 1.00 90.88 444 MET A O 1
ATOM 3379 N N . ARG A 1 445 ? -2.982 8.985 -28.415 1.00 89.75 445 ARG A N 1
ATOM 3380 C CA . ARG A 1 445 ? -3.475 10.098 -29.241 1.00 89.75 445 ARG A CA 1
ATOM 3381 C C . ARG A 1 445 ? -2.861 10.122 -30.634 1.00 89.75 445 ARG A C 1
ATOM 3383 O O . ARG A 1 445 ? -3.562 10.408 -31.601 1.00 89.75 445 ARG A O 1
ATOM 3390 N N . ALA A 1 446 ? -1.577 9.801 -30.753 1.00 83.19 446 ALA A N 1
ATOM 3391 C CA . ALA A 1 446 ? -0.888 9.743 -32.038 1.00 83.19 446 ALA A CA 1
ATOM 3392 C C . ALA A 1 446 ? -1.386 8.577 -32.911 1.00 83.19 446 ALA A C 1
ATOM 3394 O O . ALA A 1 446 ? -1.409 8.680 -34.138 1.00 83.19 446 ALA A O 1
ATOM 3395 N N . HIS A 1 447 ? -1.830 7.480 -32.288 1.00 84.38 447 HIS A N 1
ATOM 3396 C CA . HIS A 1 447 ? -2.145 6.231 -32.980 1.00 84.38 447 HIS A CA 1
ATOM 3397 C C . HIS A 1 447 ? -3.534 5.677 -32.638 1.00 84.38 447 HIS A C 1
ATOM 3399 O O . HIS A 1 447 ? -3.696 4.475 -32.415 1.00 84.38 447 HIS A O 1
ATOM 3405 N N . VAL A 1 448 ? -4.563 6.532 -32.652 1.00 87.81 448 VAL A N 1
ATOM 3406 C CA . VAL A 1 448 ? -5.962 6.164 -32.333 1.00 87.81 448 VAL A CA 1
ATOM 3407 C C . VAL A 1 448 ? -6.459 4.951 -33.133 1.00 87.81 448 VAL A C 1
ATOM 3409 O O . VAL A 1 448 ? -7.194 4.123 -32.604 1.00 87.81 448 VAL A O 1
ATOM 3412 N N . ASN A 1 449 ? -6.018 4.792 -34.384 1.00 87.12 449 ASN A N 1
ATOM 3413 C CA . ASN A 1 449 ? -6.476 3.720 -35.275 1.00 87.12 449 ASN A CA 1
ATOM 3414 C C . ASN A 1 449 ? -5.674 2.407 -35.175 1.00 87.12 449 ASN A C 1
ATOM 3416 O O . ASN A 1 449 ? -6.055 1.434 -35.821 1.00 87.12 449 ASN A O 1
ATOM 3420 N N . SER A 1 450 ? -4.577 2.343 -34.408 1.00 88.12 450 SER A N 1
ATOM 3421 C CA . SER A 1 450 ? -3.790 1.106 -34.284 1.00 88.12 450 SER A CA 1
ATOM 3422 C C . SER A 1 450 ? -4.342 0.218 -33.173 1.00 88.12 450 SER A C 1
ATOM 3424 O O . SER A 1 450 ? -4.276 0.562 -31.997 1.00 88.12 450 SER A O 1
ATOM 3426 N N . VAL A 1 451 ? -4.863 -0.948 -33.550 1.00 87.69 451 VAL A N 1
ATOM 3427 C CA . VAL A 1 451 ? -5.453 -1.918 -32.619 1.00 87.69 451 VAL A CA 1
ATOM 3428 C C . VAL A 1 451 ? -4.430 -2.404 -31.595 1.00 87.69 451 VAL A C 1
ATOM 3430 O O . VAL A 1 451 ? -4.697 -2.391 -30.393 1.00 87.69 451 VAL A O 1
ATOM 3433 N N . GLU A 1 452 ? -3.257 -2.821 -32.068 1.00 87.44 452 GLU A N 1
ATOM 3434 C CA . GLU A 1 452 ? -2.187 -3.386 -31.246 1.00 87.44 452 GLU A CA 1
ATOM 3435 C C . GLU A 1 452 ? -1.688 -2.354 -30.239 1.00 87.44 452 GLU A C 1
ATOM 3437 O O . GLU A 1 452 ? -1.493 -2.664 -29.064 1.00 87.44 452 GLU A O 1
ATOM 3442 N N . LEU A 1 453 ? -1.542 -1.111 -30.701 1.00 90.56 453 LEU A N 1
ATOM 3443 C CA . LEU A 1 453 ? -1.081 -0.003 -29.891 1.00 90.56 453 LEU A CA 1
ATOM 3444 C C . LEU A 1 453 ? -2.103 0.386 -28.826 1.00 90.56 453 LEU A C 1
ATOM 3446 O O . LEU A 1 453 ? -1.742 0.483 -27.657 1.00 90.56 453 LEU A O 1
ATOM 3450 N N . GLN A 1 454 ? -3.370 0.579 -29.206 1.00 91.81 454 GLN A N 1
ATOM 3451 C CA . GLN A 1 454 ? -4.423 0.945 -28.254 1.00 91.81 454 GLN A CA 1
ATOM 3452 C C . GLN A 1 454 ? -4.614 -0.139 -27.193 1.00 91.81 454 GLN A C 1
ATOM 3454 O O . GLN A 1 454 ? -4.740 0.173 -26.011 1.00 91.81 454 GLN A O 1
ATOM 3459 N N . LYS A 1 455 ? -4.560 -1.417 -27.591 1.00 92.12 455 LYS A N 1
ATOM 3460 C CA . LYS A 1 455 ? -4.598 -2.540 -26.652 1.00 92.12 455 LYS A CA 1
ATOM 3461 C C . LYS A 1 455 ? -3.432 -2.475 -25.659 1.00 92.12 455 LYS A C 1
ATOM 3463 O O . LYS A 1 455 ? -3.672 -2.446 -24.453 1.00 92.12 455 LYS A O 1
ATOM 3468 N N . ALA A 1 456 ? -2.193 -2.419 -26.155 1.00 88.44 456 ALA A N 1
ATOM 3469 C CA . ALA A 1 456 ? -0.999 -2.392 -25.308 1.00 88.44 456 ALA A CA 1
ATOM 3470 C C . ALA A 1 456 ? -0.970 -1.158 -24.397 1.00 88.44 456 ALA A C 1
ATOM 3472 O O . ALA A 1 456 ? -0.565 -1.245 -23.240 1.00 88.44 456 ALA A O 1
ATOM 3473 N N . ALA A 1 457 ? -1.445 -0.014 -24.889 1.00 91.38 457 ALA A N 1
ATOM 3474 C CA . ALA A 1 457 ? -1.566 1.201 -24.103 1.00 91.38 457 ALA A CA 1
ATOM 3475 C C . ALA A 1 457 ? -2.578 1.043 -22.959 1.00 91.38 457 ALA A C 1
ATOM 3477 O O . ALA A 1 457 ? -2.247 1.355 -21.818 1.00 91.38 457 ALA A O 1
ATOM 3478 N N . CYS A 1 458 ? -3.770 0.491 -23.210 1.00 94.31 458 CYS A N 1
ATOM 3479 C CA . CYS A 1 458 ? -4.743 0.215 -22.151 1.00 94.31 458 CYS A CA 1
ATOM 3480 C C . CYS A 1 458 ? -4.214 -0.795 -21.113 1.00 94.31 458 CYS A C 1
ATOM 3482 O O . CYS A 1 458 ? -4.369 -0.574 -19.911 1.00 94.31 458 CYS A O 1
ATOM 3484 N N . GLU A 1 459 ? -3.531 -1.861 -21.545 1.00 91.94 459 GLU A N 1
ATOM 3485 C CA . GLU A 1 459 ? -2.854 -2.807 -20.641 1.00 91.94 459 GLU A CA 1
ATOM 3486 C C . GLU A 1 459 ? -1.772 -2.109 -19.805 1.00 91.94 459 GLU A C 1
ATOM 3488 O O . GLU A 1 459 ? -1.641 -2.351 -18.602 1.00 91.94 459 GLU A O 1
ATOM 3493 N N . LYS A 1 460 ? -1.029 -1.181 -20.416 1.00 90.75 460 LYS A N 1
ATOM 3494 C CA . LYS A 1 460 ? 0.002 -0.419 -19.719 1.00 90.75 460 LYS A CA 1
ATOM 3495 C C . LYS A 1 460 ? -0.584 0.557 -18.705 1.00 90.75 460 LYS A C 1
ATOM 3497 O O . LYS A 1 460 ? -0.078 0.627 -17.589 1.00 90.75 460 LYS A O 1
ATOM 3502 N N . ILE A 1 461 ? -1.677 1.245 -19.039 1.00 92.00 461 ILE A N 1
ATOM 3503 C CA . ILE A 1 461 ? -2.431 2.077 -18.089 1.00 92.00 461 ILE A CA 1
ATOM 3504 C C . ILE A 1 461 ? -2.862 1.230 -16.899 1.00 92.00 461 ILE A C 1
ATOM 3506 O O . ILE A 1 461 ? -2.645 1.626 -15.757 1.00 92.00 461 ILE A O 1
ATOM 3510 N N . MET A 1 462 ? -3.426 0.050 -17.148 1.00 88.88 462 MET A N 1
ATOM 3511 C CA . MET A 1 462 ? -3.840 -0.872 -16.093 1.00 88.88 462 MET A CA 1
ATOM 3512 C C . MET A 1 462 ? -2.662 -1.251 -15.179 1.00 88.88 462 MET A C 1
ATOM 3514 O O . MET A 1 462 ? -2.790 -1.138 -13.959 1.00 88.88 462 MET A O 1
ATOM 3518 N N . SER A 1 463 ? -1.504 -1.598 -15.748 1.00 87.38 463 SER A N 1
ATOM 3519 C CA . SER A 1 463 ? -0.291 -1.937 -14.989 1.00 87.38 463 SER A CA 1
ATOM 3520 C C . SER A 1 463 ? 0.258 -0.765 -14.170 1.00 87.38 463 SER A C 1
ATOM 3522 O O . SER A 1 463 ? 0.707 -0.972 -13.044 1.00 87.38 463 SER A O 1
ATOM 3524 N N . LEU A 1 464 ? 0.236 0.451 -14.719 1.00 83.56 464 LEU A N 1
ATOM 3525 C CA . LEU A 1 464 ? 0.760 1.644 -14.054 1.00 83.56 464 LEU A CA 1
ATOM 3526 C C . LEU A 1 464 ? -0.205 2.166 -12.978 1.00 83.56 464 LEU A C 1
ATOM 3528 O O . LEU A 1 464 ? 0.235 2.718 -11.977 1.00 83.56 464 LEU A O 1
ATOM 3532 N N . THR A 1 465 ? -1.514 1.959 -13.128 1.00 86.00 465 THR A N 1
ATOM 3533 C CA . THR A 1 465 ? -2.556 2.460 -12.206 1.00 86.00 465 THR A CA 1
ATOM 3534 C C . THR A 1 465 ? -2.880 1.508 -11.049 1.00 86.00 465 THR A C 1
ATOM 3536 O O . THR A 1 465 ? -3.946 1.599 -10.444 1.00 86.00 465 THR A O 1
ATOM 3539 N N . THR A 1 466 ? -1.973 0.600 -10.684 1.00 77.25 466 THR A N 1
ATOM 3540 C CA . THR A 1 466 ? -2.114 -0.245 -9.482 1.00 77.25 466 THR A CA 1
ATOM 3541 C C . THR A 1 466 ? -1.946 0.567 -8.192 1.00 77.25 466 THR A C 1
ATOM 3543 O O . THR A 1 466 ? -2.677 0.353 -7.221 1.00 77.25 466 THR A O 1
ATOM 3546 N N . GLN A 1 467 ? -1.056 1.561 -8.208 1.00 71.44 467 GLN A N 1
ATOM 3547 C CA . GLN A 1 467 ? -0.786 2.460 -7.087 1.00 71.44 467 GLN A CA 1
ATOM 3548 C C . GLN A 1 467 ? -1.736 3.669 -7.066 1.00 71.44 467 GLN A C 1
ATOM 3550 O O . GLN A 1 467 ? -2.097 4.211 -8.111 1.00 71.44 467 GLN A O 1
ATOM 3555 N N . ALA A 1 468 ? -2.108 4.142 -5.871 1.00 67.88 468 ALA A N 1
ATOM 3556 C CA . ALA A 1 468 ? -3.009 5.289 -5.698 1.00 67.88 468 ALA A CA 1
ATOM 3557 C C . ALA A 1 468 ? -2.561 6.593 -6.412 1.00 67.88 468 ALA A C 1
ATOM 3559 O O . ALA A 1 468 ? -3.419 7.221 -7.036 1.00 67.88 468 ALA A O 1
ATOM 3560 N N . PRO A 1 469 ? -1.267 6.988 -6.417 1.00 70.25 469 PRO A N 1
ATOM 3561 C CA . PRO A 1 469 ? -0.825 8.223 -7.076 1.00 70.25 469 PRO A CA 1
ATOM 3562 C C . PRO A 1 469 ? -1.052 8.188 -8.589 1.00 70.25 469 PRO A C 1
ATOM 3564 O O . PRO A 1 469 ? -1.556 9.144 -9.174 1.00 70.25 469 PRO A O 1
ATOM 3567 N N . ASN A 1 470 ? -0.774 7.043 -9.217 1.00 77.62 470 ASN A N 1
ATOM 3568 C CA . ASN A 1 470 ? -0.932 6.868 -10.658 1.00 77.62 470 ASN A CA 1
ATOM 3569 C C . ASN A 1 470 ? -2.405 6.865 -11.086 1.00 77.62 470 ASN A C 1
ATOM 3571 O O . ASN A 1 470 ? -2.721 7.267 -12.202 1.00 77.62 470 ASN A O 1
ATOM 3575 N N . LYS A 1 471 ? -3.333 6.466 -10.207 1.00 86.06 471 LYS A N 1
ATOM 3576 C CA . LYS A 1 471 ? -4.777 6.571 -10.480 1.00 86.06 471 LYS A CA 1
ATOM 3577 C C . LYS A 1 471 ? -5.237 8.027 -10.536 1.00 86.06 471 LYS A C 1
ATOM 3579 O O . LYS A 1 471 ? -5.991 8.383 -11.439 1.00 86.06 471 LYS A O 1
ATOM 3584 N N . ALA A 1 472 ? -4.775 8.864 -9.605 1.00 80.62 472 ALA A N 1
ATOM 3585 C CA . ALA A 1 472 ? -5.062 10.299 -9.618 1.00 80.62 472 ALA A CA 1
ATOM 3586 C C . ALA A 1 472 ? -4.408 10.984 -10.829 1.00 80.62 472 ALA A C 1
ATOM 3588 O O . ALA A 1 472 ? -5.043 11.787 -11.511 1.00 80.62 472 ALA A O 1
ATOM 3589 N N . GLU A 1 473 ? -3.176 10.598 -11.153 1.00 84.00 473 GLU A N 1
ATOM 3590 C CA . GLU A 1 473 ? -2.451 11.097 -12.320 1.00 84.00 473 GLU A CA 1
ATOM 3591 C C . GLU A 1 473 ? -3.129 10.718 -13.643 1.00 84.00 473 GLU A C 1
ATOM 3593 O O . GLU A 1 473 ? -3.260 11.556 -14.532 1.00 84.00 473 GLU A O 1
ATOM 3598 N N . ALA A 1 474 ? -3.641 9.490 -13.768 1.00 87.19 474 ALA A N 1
ATOM 3599 C CA . ALA A 1 474 ? -4.390 9.072 -14.950 1.00 87.19 474 ALA A CA 1
ATOM 3600 C C . ALA A 1 474 ? -5.637 9.940 -15.181 1.00 87.19 474 ALA A C 1
ATOM 3602 O O . ALA A 1 474 ? -5.952 10.289 -16.321 1.00 87.19 474 ALA A O 1
ATOM 3603 N N . VAL A 1 475 ? -6.323 10.330 -14.102 1.00 89.06 475 VAL A N 1
ATOM 3604 C CA . VAL A 1 475 ? -7.451 11.269 -14.167 1.00 89.06 475 VAL A CA 1
ATOM 3605 C C . VAL A 1 475 ? -6.968 12.662 -14.571 1.00 89.06 475 VAL A C 1
ATOM 3607 O O . VAL A 1 475 ? -7.537 13.247 -15.488 1.00 89.06 475 VAL A O 1
ATOM 3610 N N . ARG A 1 476 ? -5.890 13.169 -13.956 1.00 86.31 476 ARG A N 1
ATOM 3611 C CA . ARG A 1 476 ? -5.326 14.501 -14.239 1.00 86.31 476 ARG A CA 1
ATOM 3612 C C . ARG A 1 476 ? -4.864 14.656 -15.687 1.00 86.31 476 ARG A C 1
ATOM 3614 O O . ARG A 1 476 ? -5.095 15.699 -16.291 1.00 86.31 476 ARG A O 1
ATOM 3621 N N . LEU A 1 477 ? -4.227 13.628 -16.244 1.00 85.88 477 LEU A N 1
ATOM 3622 C CA . LEU A 1 477 ? -3.810 13.613 -17.645 1.00 85.88 477 LEU A CA 1
ATOM 3623 C C . LEU A 1 477 ? -5.015 13.528 -18.592 1.00 85.88 477 LEU A C 1
ATOM 3625 O O . LEU A 1 477 ? -4.930 13.972 -19.734 1.00 85.88 477 LEU A O 1
ATOM 3629 N N . GLY A 1 478 ? -6.154 13.001 -18.139 1.00 91.88 478 GLY A N 1
ATOM 3630 C CA . GLY A 1 478 ? -7.328 12.770 -18.979 1.00 91.88 478 GLY A CA 1
ATOM 3631 C C . GLY A 1 478 ? -7.290 11.428 -19.709 1.00 91.88 478 GLY A C 1
ATOM 3632 O O . GLY A 1 478 ? -7.944 11.277 -20.736 1.00 91.88 478 GLY A O 1
ATOM 3633 N N . LEU A 1 479 ? -6.573 10.430 -19.178 1.00 95.06 479 LEU A N 1
ATOM 3634 C CA . LEU A 1 479 ? -6.466 9.102 -19.792 1.00 95.06 479 LEU A CA 1
ATOM 3635 C C . LEU A 1 479 ? -7.808 8.380 -19.924 1.00 95.06 479 LEU A C 1
ATOM 3637 O O . LEU A 1 479 ? -7.966 7.552 -20.814 1.00 95.06 479 LEU A O 1
ATOM 3641 N N . LEU A 1 480 ? -8.800 8.696 -19.088 1.00 96.56 480 LEU A N 1
ATOM 3642 C CA . LEU A 1 480 ? -10.155 8.164 -19.258 1.00 96.56 480 LEU A CA 1
ATOM 3643 C C . LEU A 1 480 ? -10.803 8.629 -20.575 1.00 96.56 480 LEU A C 1
ATOM 3645 O O . LEU A 1 480 ? -11.567 7.870 -21.168 1.00 96.56 480 LEU A O 1
ATOM 3649 N N . VAL A 1 481 ? -10.458 9.823 -21.074 1.00 96.75 481 VAL A N 1
ATOM 3650 C CA . VAL A 1 481 ? -10.882 10.313 -22.399 1.00 96.75 481 VAL A CA 1
ATOM 3651 C C . VAL A 1 481 ? -10.196 9.512 -23.503 1.00 96.75 481 VAL A C 1
ATOM 3653 O O . VAL A 1 481 ? -10.837 9.115 -24.475 1.00 96.75 481 VAL A O 1
ATOM 3656 N N . ASP A 1 482 ? -8.905 9.230 -23.342 1.00 97.12 482 ASP A N 1
ATOM 3657 C CA . ASP A 1 482 ? -8.126 8.479 -24.328 1.00 97.12 482 ASP A CA 1
ATOM 3658 C C . ASP A 1 482 ? -8.582 7.008 -24.393 1.00 97.12 482 ASP A C 1
ATOM 3660 O O . ASP A 1 482 ? -8.799 6.465 -25.478 1.00 97.12 482 ASP A O 1
ATOM 3664 N N . VAL A 1 483 ? -8.847 6.382 -23.240 1.00 97.94 483 VAL A N 1
ATOM 3665 C CA . VAL A 1 483 ? -9.443 5.038 -23.149 1.00 97.94 483 VAL A CA 1
ATOM 3666 C C . VAL A 1 483 ? -10.842 5.015 -23.775 1.00 97.94 483 VAL A C 1
ATOM 3668 O O . VAL A 1 483 ? -11.162 4.091 -24.522 1.00 97.94 483 VAL A O 1
ATOM 3671 N N . GLN A 1 484 ? -11.663 6.046 -23.552 1.00 98.00 484 GLN A N 1
ATOM 3672 C CA . GLN A 1 484 ? -12.967 6.170 -24.211 1.00 98.00 484 GLN A CA 1
ATOM 3673 C C . GLN A 1 484 ? -12.835 6.227 -25.737 1.00 98.00 484 GLN A C 1
ATOM 3675 O O . GLN A 1 484 ? -13.579 5.555 -26.458 1.00 98.00 484 GLN A O 1
ATOM 3680 N N . ALA A 1 485 ? -11.893 7.026 -26.240 1.00 95.69 485 ALA A N 1
ATOM 3681 C CA . ALA A 1 485 ? -11.632 7.140 -27.668 1.00 95.69 485 ALA A CA 1
ATOM 3682 C C . ALA A 1 485 ? -11.199 5.789 -28.260 1.00 95.69 485 ALA A C 1
ATOM 3684 O O . ALA A 1 485 ? -11.742 5.380 -29.289 1.00 95.69 485 ALA A O 1
ATOM 3685 N N . ALA A 1 486 ? -10.321 5.053 -27.569 1.00 96.56 486 ALA A N 1
ATOM 3686 C CA . ALA A 1 486 ? -9.902 3.706 -27.955 1.00 96.56 486 ALA A CA 1
ATOM 3687 C C . ALA A 1 486 ? -11.088 2.727 -28.028 1.00 96.56 486 ALA A C 1
ATOM 3689 O O . ALA A 1 486 ? -11.262 2.038 -29.037 1.00 96.56 486 ALA A O 1
ATOM 3690 N N . MET A 1 487 ? -11.957 2.713 -27.007 1.00 98.19 487 MET A N 1
ATOM 3691 C CA . MET A 1 487 ? -13.162 1.873 -26.996 1.00 98.19 487 MET A CA 1
ATOM 3692 C C . MET A 1 487 ? -14.090 2.184 -28.174 1.00 98.19 487 MET A C 1
ATOM 3694 O O . MET A 1 487 ? -14.659 1.271 -28.774 1.00 98.19 487 MET A O 1
ATOM 3698 N N . ARG A 1 488 ? -14.251 3.466 -28.523 1.00 97.25 488 ARG A N 1
ATOM 3699 C CA . ARG A 1 488 ? -15.138 3.901 -29.611 1.00 97.25 488 ARG A CA 1
ATOM 3700 C C . ARG A 1 488 ? -14.561 3.643 -30.996 1.00 97.25 488 ARG A C 1
ATOM 3702 O O . ARG A 1 488 ? -15.321 3.257 -31.881 1.00 97.25 488 ARG A O 1
ATOM 3709 N N . ALA A 1 489 ? -13.256 3.824 -31.175 1.00 94.81 489 ALA A N 1
ATOM 3710 C CA . ALA A 1 489 ? -12.573 3.528 -32.431 1.00 94.81 489 ALA A CA 1
ATOM 3711 C C . ALA A 1 489 ? -12.572 2.019 -32.729 1.00 94.81 489 ALA A C 1
ATOM 3713 O O . ALA A 1 489 ? -12.768 1.614 -33.872 1.00 94.81 489 ALA A O 1
ATOM 3714 N N . HIS A 1 490 ? -12.449 1.183 -31.691 1.00 95.38 490 HIS A N 1
ATOM 3715 C CA . HIS A 1 490 ? -12.253 -0.267 -31.819 1.00 95.38 490 HIS A CA 1
ATOM 3716 C C . HIS A 1 490 ? -13.382 -1.093 -31.189 1.00 95.38 490 HIS A C 1
ATOM 3718 O O . HIS A 1 490 ? -13.138 -2.106 -30.532 1.00 95.38 490 HIS A O 1
ATOM 3724 N N . ARG A 1 491 ? -14.643 -0.685 -31.390 1.00 94.56 491 ARG A N 1
ATOM 3725 C CA . ARG A 1 491 ? -15.836 -1.333 -30.789 1.00 94.56 491 ARG A CA 1
ATOM 3726 C C . ARG A 1 491 ? -15.930 -2.837 -31.053 1.00 94.56 491 ARG A C 1
ATOM 3728 O O . ARG A 1 491 ? -16.338 -3.596 -30.178 1.00 94.56 491 ARG A O 1
ATOM 3735 N N . GLY A 1 492 ? -15.547 -3.269 -32.254 1.00 91.69 492 GLY A N 1
ATOM 3736 C CA . GLY A 1 492 ? -15.589 -4.674 -32.669 1.00 91.69 492 GLY A CA 1
ATOM 3737 C C . GLY A 1 492 ? -14.397 -5.515 -32.205 1.00 91.69 492 GLY A C 1
ATOM 3738 O O . GLY A 1 492 ? -14.392 -6.720 -32.435 1.00 91.69 492 GLY A O 1
ATOM 3739 N N . VAL A 1 493 ? -13.387 -4.916 -31.565 1.00 95.38 493 VAL A N 1
ATOM 3740 C CA . VAL A 1 493 ? -12.137 -5.607 -31.235 1.00 95.38 493 VAL A CA 1
ATOM 3741 C C . VAL A 1 493 ? -12.120 -6.026 -29.772 1.00 95.38 493 VAL A C 1
ATOM 3743 O O . VAL A 1 493 ? -11.912 -5.205 -28.881 1.00 95.38 493 VAL A O 1
ATOM 3746 N N . VAL A 1 494 ? -12.266 -7.331 -29.538 1.00 94.56 494 VAL A N 1
ATOM 3747 C CA . VAL A 1 494 ? -12.312 -7.944 -28.201 1.00 94.56 494 VAL A CA 1
ATOM 3748 C C . VAL A 1 494 ? -11.164 -7.478 -27.302 1.00 94.56 494 VAL A C 1
ATOM 3750 O O . VAL A 1 494 ? -11.413 -6.981 -26.209 1.00 94.56 494 VAL A O 1
ATOM 3753 N N . GLY A 1 495 ? -9.918 -7.585 -27.779 1.00 89.94 495 GLY A N 1
ATOM 3754 C CA . GLY A 1 495 ? -8.739 -7.283 -26.962 1.00 89.94 495 GLY A CA 1
ATOM 3755 C C . GLY A 1 495 ? -8.646 -5.820 -26.520 1.00 89.94 495 GLY A C 1
ATOM 3756 O O . GLY A 1 495 ? -8.198 -5.555 -25.410 1.00 89.94 495 GLY A O 1
ATOM 3757 N N . VAL A 1 496 ? -9.103 -4.873 -27.348 1.00 96.00 496 VAL A N 1
ATOM 3758 C CA . VAL A 1 496 ? -9.129 -3.448 -26.972 1.00 96.00 496 VAL A CA 1
ATOM 3759 C C . VAL A 1 496 ? -10.242 -3.187 -25.961 1.00 96.00 496 VAL A C 1
ATOM 3761 O O . VAL A 1 496 ? -10.006 -2.497 -24.976 1.00 96.00 496 VAL A O 1
ATOM 3764 N N . GLN A 1 497 ? -11.433 -3.769 -26.157 1.00 98.00 497 GLN A N 1
ATOM 3765 C CA . GLN A 1 497 ? -12.543 -3.614 -25.208 1.00 98.00 497 GLN A CA 1
ATOM 3766 C C . GLN A 1 497 ? -12.208 -4.207 -23.835 1.00 98.00 497 GLN A C 1
ATOM 3768 O O . GLN A 1 497 ? -12.452 -3.569 -22.815 1.00 98.00 497 GLN A O 1
ATOM 3773 N N . GLU A 1 498 ? -11.602 -5.396 -23.801 1.00 97.50 498 GLU A N 1
ATOM 3774 C CA . GLU A 1 498 ? -11.136 -6.032 -22.567 1.00 97.50 498 GLU A CA 1
ATOM 3775 C C . GLU A 1 498 ? -10.112 -5.155 -21.834 1.00 97.50 498 GLU A C 1
ATOM 3777 O O . GLU A 1 498 ? -10.312 -4.819 -20.663 1.00 97.50 498 GLU A O 1
ATOM 3782 N N . ALA A 1 499 ? -9.041 -4.749 -22.526 1.00 96.69 499 ALA A N 1
ATOM 3783 C CA . ALA A 1 499 ? -7.974 -3.944 -21.940 1.00 96.69 499 ALA A CA 1
ATOM 3784 C C . ALA A 1 499 ? -8.492 -2.586 -21.444 1.00 96.69 499 ALA A C 1
ATOM 3786 O O . ALA A 1 499 ? -8.123 -2.138 -20.358 1.00 96.69 499 ALA A O 1
ATOM 3787 N N . ALA A 1 500 ? -9.385 -1.945 -22.201 1.00 98.12 500 ALA A N 1
ATOM 3788 C CA . ALA A 1 500 ? -9.994 -0.677 -21.824 1.00 98.12 500 ALA A CA 1
ATOM 3789 C C . ALA A 1 500 ? -10.893 -0.807 -20.585 1.00 98.12 500 ALA A C 1
ATOM 3791 O O . ALA A 1 500 ? -10.741 -0.036 -19.637 1.00 98.12 500 ALA A O 1
ATOM 3792 N N . CYS A 1 501 ? -11.783 -1.806 -20.533 1.00 98.06 501 CYS A N 1
ATOM 3793 C CA . CYS A 1 501 ? -12.604 -2.063 -19.347 1.00 98.06 501 CYS A CA 1
ATOM 3794 C C . CYS A 1 501 ? -11.738 -2.357 -18.113 1.00 98.06 501 CYS A C 1
ATOM 3796 O O . CYS A 1 501 ? -12.051 -1.910 -17.006 1.00 98.06 501 CYS A O 1
ATOM 3798 N N . TRP A 1 502 ? -10.618 -3.057 -18.291 1.00 96.81 502 TRP A N 1
ATOM 3799 C CA . TRP A 1 502 ? -9.690 -3.332 -17.201 1.00 96.81 502 TRP A CA 1
ATOM 3800 C C . TRP A 1 502 ? -8.946 -2.073 -16.726 1.00 96.81 502 TRP A C 1
ATOM 3802 O O . TRP A 1 502 ? -8.857 -1.832 -15.521 1.00 96.81 502 TRP A O 1
ATOM 3812 N N . ALA A 1 503 ? -8.501 -1.214 -17.647 1.00 97.19 503 ALA A N 1
ATOM 3813 C CA . ALA A 1 503 ? -7.917 0.085 -17.315 1.00 97.19 503 ALA A CA 1
ATOM 3814 C C . ALA A 1 503 ? -8.900 0.961 -16.518 1.00 97.19 503 ALA A C 1
ATOM 3816 O O . ALA A 1 503 ? -8.536 1.507 -15.476 1.00 97.19 503 ALA A O 1
ATOM 3817 N N . ILE A 1 504 ? -10.168 1.028 -16.944 1.00 97.94 504 ILE A N 1
ATOM 3818 C CA . ILE A 1 504 ? -11.232 1.753 -16.229 1.00 97.94 504 ILE A CA 1
ATOM 3819 C C . ILE A 1 504 ? -11.438 1.170 -14.827 1.00 97.94 504 ILE A C 1
ATOM 3821 O O . ILE A 1 504 ? -11.523 1.920 -13.853 1.00 97.94 504 ILE A O 1
ATOM 3825 N N . THR A 1 505 ? -11.474 -0.162 -14.712 1.00 95.44 505 THR A N 1
ATOM 3826 C CA . THR A 1 505 ? -11.606 -0.862 -13.426 1.00 95.44 505 THR A CA 1
ATOM 3827 C C . THR A 1 505 ? -10.522 -0.415 -12.446 1.00 95.44 505 THR A C 1
ATOM 3829 O O . THR A 1 505 ? -10.847 -0.061 -11.311 1.00 95.44 505 THR A O 1
ATOM 3832 N N . ASN A 1 506 ? -9.256 -0.377 -12.875 1.00 92.44 506 ASN A N 1
ATOM 3833 C CA . ASN A 1 506 ? -8.141 0.030 -12.018 1.00 92.44 506 ASN A CA 1
ATOM 3834 C C . ASN A 1 506 ? -8.164 1.526 -11.685 1.00 92.44 506 ASN A C 1
ATOM 3836 O O . ASN A 1 506 ? -7.998 1.878 -10.515 1.00 92.44 506 ASN A O 1
ATOM 3840 N N . ILE A 1 507 ? -8.425 2.399 -12.665 1.00 94.50 507 ILE A N 1
ATOM 3841 C CA . ILE A 1 507 ? -8.487 3.853 -12.440 1.00 94.50 507 ILE A CA 1
ATOM 3842 C C . ILE A 1 507 ? -9.588 4.208 -11.433 1.00 94.50 507 ILE A C 1
ATOM 3844 O O . ILE A 1 507 ? -9.378 5.090 -10.605 1.00 94.50 507 ILE A O 1
ATOM 3848 N N . ALA A 1 508 ? -10.734 3.520 -11.461 1.00 94.06 508 ALA A N 1
ATOM 3849 C CA . ALA A 1 508 ? -11.852 3.755 -10.543 1.00 94.06 508 ALA A CA 1
ATOM 3850 C C . ALA A 1 508 ? -11.707 3.050 -9.171 1.00 94.06 508 ALA A C 1
ATOM 3852 O O . ALA A 1 508 ? -12.498 3.295 -8.254 1.00 94.06 508 ALA A O 1
ATOM 3853 N N . ALA A 1 509 ? -10.728 2.157 -8.994 1.00 92.00 509 ALA A N 1
ATOM 3854 C CA . ALA A 1 509 ? -10.549 1.399 -7.754 1.00 92.00 509 ALA A CA 1
ATOM 3855 C C . ALA A 1 509 ? -9.928 2.266 -6.645 1.00 92.00 509 ALA A C 1
ATOM 3857 O O . ALA A 1 509 ? -8.775 2.680 -6.765 1.00 92.00 509 ALA A O 1
ATOM 3858 N N . ASN A 1 510 ? -10.640 2.472 -5.531 1.00 87.38 510 ASN A N 1
ATOM 3859 C CA . ASN A 1 510 ? -10.201 3.313 -4.402 1.00 87.38 510 ASN A CA 1
ATOM 3860 C C . ASN A 1 510 ? -9.768 4.730 -4.833 1.00 87.38 510 ASN A C 1
ATOM 3862 O O . ASN A 1 510 ? -8.803 5.272 -4.305 1.00 87.38 510 ASN A O 1
ATOM 3866 N N . ASN A 1 511 ? -10.449 5.298 -5.832 1.00 87.69 511 ASN A N 1
ATOM 3867 C CA . ASN A 1 511 ? -10.145 6.612 -6.391 1.00 87.69 511 ASN A CA 1
ATOM 3868 C C . ASN A 1 511 ? -11.444 7.339 -6.766 1.00 87.69 511 ASN A C 1
ATOM 3870 O O . ASN A 1 511 ? -11.977 7.147 -7.861 1.00 87.69 511 ASN A O 1
ATOM 3874 N N . ASP A 1 512 ? -11.954 8.173 -5.859 1.00 89.50 512 ASP A N 1
ATOM 3875 C CA . ASP A 1 512 ? -13.230 8.874 -6.050 1.00 89.50 512 ASP A CA 1
ATOM 3876 C C . ASP A 1 512 ? -13.199 9.840 -7.236 1.00 89.50 512 ASP A C 1
ATOM 3878 O O . ASP A 1 512 ? -14.161 9.895 -8.001 1.00 89.50 512 ASP A O 1
ATOM 3882 N N . GLY A 1 513 ? -12.063 10.506 -7.477 1.00 86.12 513 GLY A N 1
ATOM 3883 C CA . GLY A 1 513 ? -11.880 11.358 -8.655 1.00 86.12 513 GLY A CA 1
ATOM 3884 C C . GLY A 1 513 ? -12.053 10.583 -9.964 1.00 86.12 513 GLY A C 1
ATOM 3885 O O . GLY A 1 513 ? -12.747 11.040 -10.869 1.00 86.12 513 GLY A O 1
ATOM 3886 N N . GLY A 1 514 ? -11.507 9.364 -10.042 1.00 91.38 514 GLY A N 1
ATOM 3887 C CA . GLY A 1 514 ? -11.675 8.486 -11.204 1.00 91.38 514 GLY A CA 1
ATOM 3888 C C . GLY A 1 514 ? -13.109 7.999 -11.394 1.00 91.38 514 GLY A C 1
ATOM 3889 O O . GLY A 1 514 ? -13.578 7.907 -12.527 1.00 91.38 514 GLY A O 1
ATOM 3890 N N . ARG A 1 515 ? -13.834 7.733 -10.300 1.00 95.31 515 ARG A N 1
ATOM 3891 C CA . ARG A 1 515 ? -15.250 7.325 -10.342 1.00 95.31 515 ARG A CA 1
ATOM 3892 C C . ARG A 1 515 ? -16.142 8.449 -10.857 1.00 95.31 515 ARG A C 1
ATOM 3894 O O . ARG A 1 515 ? -16.967 8.213 -11.737 1.00 95.31 515 ARG A O 1
ATOM 3901 N N . VAL A 1 516 ? -15.963 9.661 -10.330 1.00 91.75 516 VAL A N 1
ATOM 3902 C CA . VAL A 1 516 ? -16.721 10.849 -10.747 1.00 91.75 516 VAL A CA 1
ATOM 3903 C C . VAL A 1 516 ? -16.425 11.185 -12.207 1.00 91.75 516 VAL A C 1
ATOM 3905 O O . VAL A 1 516 ? -17.354 11.377 -12.991 1.00 91.75 516 VAL A O 1
ATOM 3908 N N . GLU A 1 517 ? -15.151 11.174 -12.601 1.00 93.81 517 GLU A N 1
ATOM 3909 C CA . GLU A 1 517 ? -14.749 11.472 -13.976 1.00 93.81 517 GLU A CA 1
ATOM 3910 C C . GLU A 1 517 ? -15.279 10.433 -14.975 1.00 93.81 517 GLU A C 1
ATOM 3912 O O . GLU A 1 517 ? -15.777 10.794 -16.041 1.00 93.81 517 GLU A O 1
ATOM 3917 N N . ALA A 1 518 ? -15.268 9.145 -14.619 1.00 96.38 518 ALA A N 1
ATOM 3918 C CA . ALA A 1 518 ? -15.829 8.092 -15.462 1.00 96.38 518 ALA A CA 1
ATOM 3919 C C . ALA A 1 518 ? -17.329 8.290 -15.743 1.00 96.38 518 ALA A C 1
ATOM 3921 O O . ALA A 1 518 ? -17.782 8.073 -16.872 1.00 96.38 518 ALA A O 1
ATOM 3922 N N . VAL A 1 519 ? -18.096 8.734 -14.740 1.00 95.06 519 VAL A N 1
ATOM 3923 C CA . VAL A 1 519 ? -19.518 9.079 -14.907 1.00 95.06 519 VAL A CA 1
ATOM 3924 C C . VAL A 1 519 ? -19.669 10.331 -15.766 1.00 95.06 519 VAL A C 1
ATOM 3926 O O . VAL A 1 519 ? -20.450 10.314 -16.716 1.00 95.06 519 VAL A O 1
ATOM 3929 N N . ARG A 1 520 ? -18.886 11.386 -15.496 1.00 95.25 520 ARG A N 1
ATOM 3930 C CA . ARG A 1 520 ? -18.914 12.649 -16.253 1.00 95.25 520 ARG A CA 1
ATOM 3931 C C . ARG A 1 520 ? -18.660 12.439 -17.747 1.00 95.25 520 ARG A C 1
ATOM 3933 O O . ARG A 1 520 ? -19.298 13.084 -18.574 1.00 95.25 520 ARG A O 1
ATOM 3940 N N . LEU A 1 521 ? -17.744 11.536 -18.092 1.00 94.81 521 LEU A N 1
ATOM 3941 C CA . LEU A 1 521 ? -17.415 11.196 -19.477 1.00 94.81 521 LEU A CA 1
ATOM 3942 C C . LEU A 1 521 ? -18.450 10.276 -20.143 1.00 94.81 521 LEU A C 1
ATOM 3944 O O . LEU A 1 521 ? -18.428 10.124 -21.363 1.00 94.81 521 LEU A O 1
ATOM 3948 N N . GLY A 1 522 ? -19.356 9.658 -19.381 1.00 96.50 522 GLY A N 1
ATOM 3949 C CA . GLY A 1 522 ? -20.326 8.692 -19.899 1.00 96.50 522 GLY A CA 1
ATOM 3950 C C . GLY A 1 522 ? -19.734 7.307 -20.180 1.00 96.50 522 GLY A C 1
ATOM 3951 O O . GLY A 1 522 ? -20.284 6.567 -20.996 1.00 96.50 522 GLY A O 1
ATOM 3952 N N . LEU A 1 523 ? -18.640 6.924 -19.505 1.00 98.12 523 LEU A N 1
ATOM 3953 C CA . LEU A 1 523 ? -17.968 5.635 -19.728 1.00 98.12 523 LEU A CA 1
ATOM 3954 C C . LEU A 1 523 ? -18.866 4.426 -19.458 1.00 98.12 523 LEU A C 1
ATOM 3956 O O . LEU A 1 523 ? -18.681 3.387 -20.080 1.00 98.12 523 LEU A O 1
ATOM 3960 N N . LEU A 1 524 ? -19.864 4.546 -18.578 1.00 98.25 524 LEU A N 1
ATOM 3961 C CA . LEU A 1 524 ? -20.830 3.471 -18.333 1.00 98.25 524 LEU A CA 1
ATOM 3962 C C . LEU A 1 524 ? -21.611 3.081 -19.602 1.00 98.25 524 LEU A C 1
ATOM 3964 O O . LEU A 1 524 ? -21.888 1.900 -19.802 1.00 98.25 524 LEU A O 1
ATOM 3968 N N . ALA A 1 525 ? -21.907 4.034 -20.491 1.00 98.38 525 ALA A N 1
ATOM 3969 C CA . ALA A 1 525 ? -22.564 3.751 -21.768 1.00 98.38 525 ALA A CA 1
ATOM 3970 C C . ALA A 1 525 ? -21.611 3.063 -22.763 1.00 98.38 525 ALA A C 1
ATOM 3972 O O . ALA A 1 525 ? -22.024 2.189 -23.525 1.00 98.38 525 ALA A O 1
ATOM 3973 N N . ASP A 1 526 ? -20.323 3.417 -22.735 1.00 98.56 526 ASP A N 1
ATOM 3974 C CA . ASP A 1 526 ? -19.299 2.763 -23.554 1.00 98.56 526 ASP A CA 1
ATOM 3975 C C . ASP A 1 526 ? -19.025 1.326 -23.067 1.00 98.56 526 ASP A C 1
ATOM 3977 O O . ASP A 1 526 ? -18.965 0.401 -23.878 1.00 98.56 526 ASP A O 1
ATOM 3981 N N . VAL A 1 527 ? -18.972 1.105 -21.747 1.00 98.62 527 VAL A N 1
ATOM 3982 C CA . VAL A 1 527 ? -18.889 -0.235 -21.137 1.00 98.62 527 VAL A CA 1
ATOM 3983 C C . VAL A 1 527 ? -20.124 -1.073 -21.490 1.00 98.62 527 VAL A C 1
ATOM 3985 O O . VAL A 1 527 ? -19.988 -2.236 -21.869 1.00 98.62 527 VAL A O 1
ATOM 3988 N N . GLN A 1 528 ? -21.326 -0.487 -21.465 1.00 98.50 528 GLN A N 1
ATOM 3989 C CA . GLN A 1 528 ? -22.550 -1.163 -21.911 1.00 98.50 528 GLN A CA 1
ATOM 3990 C C . GLN A 1 528 ? -22.468 -1.602 -23.377 1.00 98.50 528 GLN A C 1
ATOM 3992 O O . GLN A 1 528 ? -22.833 -2.729 -23.723 1.00 98.50 528 GLN A O 1
ATOM 3997 N N . ALA A 1 529 ? -21.992 -0.715 -24.255 1.00 98.19 529 ALA A N 1
ATOM 3998 C CA . ALA A 1 529 ? -21.827 -1.025 -25.668 1.00 98.19 529 ALA A CA 1
ATOM 3999 C C . ALA A 1 529 ? -20.838 -2.186 -25.872 1.00 98.19 529 ALA A C 1
ATOM 4001 O O . ALA A 1 529 ? -21.125 -3.086 -26.663 1.00 98.19 529 ALA A O 1
ATOM 4002 N N . ALA A 1 530 ? -19.736 -2.214 -25.113 1.00 98.25 530 ALA A N 1
ATOM 4003 C CA . ALA A 1 530 ? -18.774 -3.315 -25.116 1.00 98.25 530 ALA A CA 1
ATOM 4004 C C . ALA A 1 530 ? -19.416 -4.643 -24.676 1.00 98.25 530 ALA A C 1
ATOM 4006 O O . ALA A 1 530 ? -19.297 -5.647 -25.383 1.00 98.25 530 ALA A O 1
ATOM 4007 N N . MET A 1 531 ? -20.174 -4.642 -23.571 1.00 98.44 531 MET A N 1
ATOM 4008 C CA . MET A 1 531 ? -20.893 -5.833 -23.094 1.00 98.44 531 MET A CA 1
ATOM 4009 C C . MET A 1 531 ? -21.874 -6.371 -24.139 1.00 98.44 531 MET A C 1
ATOM 4011 O O . MET A 1 531 ? -21.962 -7.582 -24.341 1.00 98.44 531 MET A O 1
ATOM 4015 N N . ARG A 1 532 ? -22.606 -5.488 -24.827 1.00 97.94 532 ARG A N 1
ATOM 4016 C CA . ARG A 1 532 ? -23.598 -5.879 -25.840 1.00 97.94 532 ARG A CA 1
ATOM 4017 C C . ARG A 1 532 ? -22.970 -6.363 -27.141 1.00 97.94 532 ARG A C 1
ATOM 4019 O O . ARG A 1 532 ? -23.496 -7.301 -27.735 1.00 97.94 532 ARG A O 1
ATOM 4026 N N . ALA A 1 533 ? -21.867 -5.756 -27.568 1.00 96.88 533 ALA A N 1
ATOM 4027 C CA . ALA A 1 533 ? -21.132 -6.190 -28.753 1.00 96.88 533 ALA A CA 1
ATOM 4028 C C . ALA A 1 533 ? -20.469 -7.562 -28.543 1.00 96.88 533 ALA A C 1
ATOM 4030 O O . ALA A 1 533 ? -20.415 -8.366 -29.469 1.00 96.88 533 ALA A O 1
ATOM 4031 N N . HIS A 1 534 ? -20.032 -7.853 -27.312 1.00 96.94 534 HIS A N 1
ATOM 4032 C CA . HIS A 1 534 ? -19.233 -9.036 -26.975 1.00 96.94 534 HIS A CA 1
ATOM 4033 C C . HIS A 1 534 ? -19.912 -9.936 -25.934 1.00 96.94 534 HIS A C 1
ATOM 4035 O O . HIS A 1 534 ? -19.264 -10.447 -25.020 1.00 96.94 534 HIS A O 1
ATOM 4041 N N . ARG A 1 535 ? -21.230 -10.154 -26.058 1.00 95.81 535 ARG A N 1
ATOM 4042 C CA . ARG A 1 535 ? -22.045 -10.931 -25.091 1.00 95.81 535 ARG A CA 1
ATOM 4043 C C . ARG A 1 535 ? -21.486 -12.322 -24.784 1.00 95.81 535 ARG A C 1
ATOM 4045 O O . ARG A 1 535 ? -21.501 -12.759 -23.638 1.00 95.81 535 ARG A O 1
ATOM 4052 N N . GLY A 1 536 ? -20.978 -13.009 -25.806 1.00 93.56 536 GLY A N 1
ATOM 4053 C CA . GLY A 1 536 ? -20.414 -14.357 -25.687 1.00 93.56 536 GLY A CA 1
ATOM 4054 C C . GLY A 1 536 ? -18.955 -14.407 -25.227 1.00 93.56 536 GLY A C 1
ATOM 4055 O O . GLY A 1 536 ? -18.413 -15.499 -25.094 1.00 93.56 536 GLY A O 1
ATOM 4056 N N . VAL A 1 537 ? -18.301 -13.265 -24.997 1.00 96.62 537 VAL A N 1
ATOM 4057 C CA . VAL A 1 537 ? -16.868 -13.217 -24.686 1.00 96.62 537 VAL A CA 1
ATOM 4058 C C . VAL A 1 537 ? -16.652 -13.035 -23.189 1.00 96.62 537 VAL A C 1
ATOM 4060 O O . VAL A 1 537 ? -16.860 -11.953 -22.645 1.00 96.62 537 VAL A O 1
ATOM 4063 N N . VAL A 1 538 ? -16.173 -14.095 -22.541 1.00 96.31 538 VAL A N 1
ATOM 4064 C CA . VAL A 1 538 ? -15.946 -14.165 -21.091 1.00 96.31 538 VAL A CA 1
ATOM 4065 C C . VAL A 1 538 ? -15.120 -12.991 -20.558 1.00 96.31 538 VAL A C 1
ATOM 4067 O O . VAL A 1 538 ? -15.566 -12.302 -19.642 1.00 96.31 538 VAL A O 1
ATOM 4070 N N . CYS A 1 539 ? -13.939 -12.744 -21.134 1.00 94.94 539 CYS A N 1
ATOM 4071 C CA . CYS A 1 539 ? -13.008 -11.745 -20.612 1.00 94.94 539 CYS A CA 1
ATOM 4072 C C . CYS A 1 539 ? -13.591 -10.323 -20.649 1.00 94.94 539 CYS A C 1
ATOM 4074 O O . CYS A 1 539 ? -13.483 -9.587 -19.671 1.00 94.94 539 CYS A O 1
ATOM 4076 N N . VAL A 1 540 ? -14.299 -9.960 -21.725 1.00 97.31 540 VAL A N 1
ATOM 4077 C CA . VAL A 1 540 ? -14.966 -8.654 -21.835 1.00 97.31 540 VAL A CA 1
ATOM 4078 C C . VAL A 1 540 ? -16.085 -8.528 -20.805 1.00 97.31 540 VAL A C 1
ATOM 4080 O O . VAL A 1 540 ? -16.161 -7.501 -20.137 1.00 97.31 540 VAL A O 1
ATOM 4083 N N . GLN A 1 541 ? -16.922 -9.558 -20.628 1.00 98.25 541 GLN A N 1
ATOM 4084 C CA . GLN A 1 541 ? -18.001 -9.517 -19.632 1.00 98.25 541 GLN A CA 1
ATOM 4085 C C . GLN A 1 541 ? -17.459 -9.372 -18.205 1.00 98.25 541 GLN A C 1
ATOM 4087 O O . GLN A 1 541 ? -17.974 -8.561 -17.437 1.00 98.25 541 GLN A O 1
ATOM 4092 N N . GLU A 1 542 ? -16.401 -10.109 -17.860 1.00 97.56 542 GLU A N 1
ATOM 4093 C CA . GLU A 1 542 ? -15.762 -10.029 -16.545 1.00 97.56 542 GLU A CA 1
ATOM 4094 C C . GLU A 1 542 ? -15.200 -8.625 -16.277 1.00 97.56 542 GLU A C 1
ATOM 4096 O O . GLU A 1 542 ? -15.538 -8.002 -15.267 1.00 97.56 542 GLU A O 1
ATOM 4101 N N . LYS A 1 543 ? -14.380 -8.090 -17.195 1.00 97.62 543 LYS A N 1
ATOM 4102 C CA . LYS A 1 543 ? -13.760 -6.767 -17.011 1.00 97.62 543 LYS A CA 1
ATOM 4103 C C . LYS A 1 543 ? -14.783 -5.635 -17.063 1.00 97.62 543 LYS A C 1
ATOM 4105 O O . LYS A 1 543 ? -14.644 -4.664 -16.324 1.00 97.62 543 LYS A O 1
ATOM 4110 N N . ALA A 1 544 ? -15.830 -5.757 -17.876 1.00 98.44 544 ALA A N 1
ATOM 4111 C CA . ALA A 1 544 ? -16.919 -4.788 -17.907 1.00 98.44 544 ALA A CA 1
ATOM 4112 C C . ALA A 1 544 ? -17.709 -4.766 -16.589 1.00 98.44 544 ALA A C 1
ATOM 4114 O O . ALA A 1 544 ? -17.963 -3.688 -16.052 1.00 98.44 544 ALA A O 1
ATOM 4115 N N . CYS A 1 545 ? -18.030 -5.932 -16.013 1.00 98.44 545 CYS A N 1
ATOM 4116 C CA . CYS A 1 545 ? -18.667 -6.002 -14.695 1.00 98.44 545 CYS A CA 1
ATOM 4117 C C . CYS A 1 545 ? -17.773 -5.393 -13.602 1.00 98.44 545 CYS A C 1
ATOM 4119 O O . CYS A 1 545 ? -18.266 -4.638 -12.764 1.00 98.44 545 CYS A O 1
ATOM 4121 N N . GLY A 1 546 ? -16.457 -5.636 -13.652 1.00 97.62 546 GLY A N 1
ATOM 4122 C CA . GLY A 1 546 ? -15.485 -5.000 -12.753 1.00 97.62 546 GLY A CA 1
ATOM 4123 C C . GLY A 1 546 ? -15.453 -3.469 -12.874 1.00 97.62 546 GLY A C 1
ATOM 4124 O O . GLY A 1 546 ? -15.436 -2.762 -11.861 1.00 97.62 546 GLY A O 1
ATOM 4125 N N . ALA A 1 547 ? -15.528 -2.937 -14.097 1.00 98.19 547 ALA A N 1
ATOM 4126 C CA . ALA A 1 547 ? -15.584 -1.496 -14.331 1.00 98.19 547 ALA A CA 1
ATOM 4127 C C . ALA A 1 547 ? -16.856 -0.887 -13.720 1.00 98.19 547 ALA A C 1
ATOM 4129 O O . ALA A 1 547 ? -16.783 0.103 -12.991 1.00 98.19 547 ALA A O 1
ATOM 4130 N N . ILE A 1 548 ? -18.011 -1.522 -13.950 1.00 98.50 548 ILE A N 1
ATOM 4131 C CA . ILE A 1 548 ? -19.302 -1.106 -13.383 1.00 98.50 548 ILE A CA 1
ATOM 4132 C C . ILE A 1 548 ? -19.256 -1.139 -11.852 1.00 98.50 548 ILE A C 1
ATOM 4134 O O . ILE A 1 548 ? -19.644 -0.166 -11.203 1.00 98.50 548 ILE A O 1
ATOM 4138 N N . GLN A 1 549 ? -18.736 -2.224 -11.270 1.00 96.62 549 GLN A N 1
ATOM 4139 C CA . GLN A 1 549 ? -18.562 -2.367 -9.826 1.00 96.62 549 GLN A CA 1
ATOM 4140 C C . GLN A 1 549 ? -17.791 -1.184 -9.238 1.00 96.62 549 GLN A C 1
ATOM 4142 O O . GLN A 1 549 ? -18.246 -0.589 -8.258 1.00 96.62 549 GLN A O 1
ATOM 4147 N N . ASN A 1 550 ? -16.629 -0.851 -9.798 1.00 96.19 550 ASN A N 1
ATOM 4148 C CA . ASN A 1 550 ? -15.764 0.171 -9.216 1.00 96.19 550 ASN A CA 1
ATOM 4149 C C . ASN A 1 550 ? -16.298 1.586 -9.435 1.00 96.19 550 ASN A C 1
ATOM 4151 O O . ASN A 1 550 ? -16.191 2.400 -8.521 1.00 96.19 550 ASN A O 1
ATOM 4155 N N . ILE A 1 551 ? -16.929 1.864 -10.582 1.00 97.00 551 ILE A N 1
ATOM 4156 C CA . ILE A 1 551 ? -17.573 3.159 -10.846 1.00 97.00 551 ILE A CA 1
ATOM 4157 C C . ILE A 1 551 ? -18.761 3.392 -9.902 1.00 97.00 551 ILE A C 1
ATOM 4159 O O . ILE A 1 551 ? -18.951 4.519 -9.451 1.00 97.00 551 ILE A O 1
ATOM 4163 N N . ALA A 1 552 ? -19.542 2.354 -9.580 1.00 95.12 552 ALA A N 1
ATOM 4164 C CA . ALA A 1 552 ? -20.706 2.454 -8.692 1.00 95.12 552 ALA A CA 1
ATOM 4165 C C . ALA A 1 552 ? -20.356 2.406 -7.188 1.00 95.12 552 ALA A C 1
ATOM 4167 O O . ALA A 1 552 ? -21.198 2.714 -6.340 1.00 95.12 552 ALA A O 1
ATOM 4168 N N . HIS A 1 553 ? -19.135 2.006 -6.819 1.00 93.25 553 HIS A N 1
ATOM 4169 C CA . HIS A 1 553 ? -18.728 1.898 -5.417 1.00 93.25 553 HIS A CA 1
ATOM 4170 C C . HIS A 1 553 ? -18.661 3.280 -4.758 1.00 93.25 553 HIS A C 1
ATOM 4172 O O . HIS A 1 553 ? -17.899 4.128 -5.209 1.00 93.25 553 HIS A O 1
ATOM 4178 N N . THR A 1 554 ? -19.435 3.489 -3.683 1.00 87.19 554 THR A N 1
ATOM 4179 C CA . THR A 1 554 ? -19.491 4.753 -2.909 1.00 87.19 554 THR A CA 1
ATOM 4180 C C . THR A 1 554 ? -19.699 6.019 -3.761 1.00 87.19 554 THR A C 1
ATOM 4182 O O . THR A 1 554 ? -19.364 7.110 -3.324 1.00 87.19 554 THR A O 1
ATOM 4185 N N . ASN A 1 555 ? -20.270 5.880 -4.963 1.00 88.94 555 ASN A N 1
ATOM 4186 C CA . ASN A 1 555 ? -20.492 6.967 -5.916 1.00 88.94 555 ASN A CA 1
ATOM 4187 C C . ASN A 1 555 ? -21.950 6.957 -6.393 1.00 88.94 555 ASN A C 1
ATOM 4189 O O . ASN A 1 555 ? -22.309 6.214 -7.310 1.00 88.94 555 ASN A O 1
ATOM 4193 N N . ASP A 1 556 ? -22.796 7.774 -5.767 1.00 90.50 556 ASP A N 1
ATOM 4194 C CA . ASP A 1 556 ? -24.241 7.771 -6.025 1.00 90.50 556 ASP A CA 1
ATOM 4195 C C . ASP A 1 556 ? -24.588 8.178 -7.461 1.00 90.50 556 ASP A C 1
ATOM 4197 O O . ASP A 1 556 ? -25.477 7.577 -8.065 1.00 90.50 556 ASP A O 1
ATOM 4201 N N . GLY A 1 557 ? -23.818 9.093 -8.063 1.00 88.12 557 GLY A N 1
ATOM 4202 C CA . GLY A 1 557 ? -23.967 9.446 -9.477 1.00 88.12 557 GLY A CA 1
ATOM 4203 C C . GLY A 1 557 ? -23.761 8.242 -10.402 1.00 88.12 557 GLY A C 1
ATOM 4204 O O . GLY A 1 557 ? -24.544 8.025 -11.325 1.00 88.12 557 GLY A O 1
ATOM 4205 N N . GLY A 1 558 ? -22.765 7.400 -10.109 1.00 92.69 558 GLY A N 1
ATOM 4206 C CA . GLY A 1 558 ? -22.516 6.164 -10.855 1.00 92.69 558 GLY A CA 1
ATOM 4207 C C . GLY A 1 558 ? -23.626 5.129 -10.691 1.00 92.69 558 GLY A C 1
ATOM 4208 O O . GLY A 1 558 ? -23.993 4.469 -11.662 1.00 92.69 558 GLY A O 1
ATOM 4209 N N . LYS A 1 559 ? -24.208 5.011 -9.492 1.00 94.50 559 LYS A N 1
ATOM 4210 C CA . LYS A 1 559 ? -25.335 4.099 -9.234 1.00 94.50 559 LYS A CA 1
ATOM 4211 C C . LYS A 1 559 ? -26.596 4.526 -9.985 1.00 94.50 559 LYS A C 1
ATOM 4213 O O . LYS A 1 559 ? -27.235 3.688 -10.617 1.00 94.50 559 LYS A O 1
ATOM 4218 N N . VAL A 1 560 ? -26.945 5.813 -9.932 1.00 92.94 560 VAL A N 1
ATOM 4219 C CA . VAL A 1 560 ? -28.117 6.368 -10.631 1.00 92.94 560 VAL A CA 1
ATOM 4220 C C . VAL A 1 560 ? -27.959 6.214 -12.141 1.00 92.94 560 VAL A C 1
ATOM 4222 O O . VAL A 1 560 ? -28.873 5.730 -12.808 1.00 92.94 560 VAL A O 1
ATOM 4225 N N . GLU A 1 561 ? -26.785 6.546 -12.678 1.00 95.50 561 GLU A N 1
ATOM 4226 C CA . GLU A 1 561 ? -26.515 6.422 -14.110 1.00 95.50 561 GLU A CA 1
ATOM 4227 C C . GLU A 1 561 ? -26.541 4.960 -14.579 1.00 95.50 561 GLU A C 1
ATOM 4229 O O . GLU A 1 561 ? -27.108 4.654 -15.628 1.00 95.50 561 GLU A O 1
ATOM 4234 N N . ALA A 1 562 ? -26.011 4.031 -13.776 1.00 97.25 562 ALA A N 1
ATOM 4235 C CA . ALA A 1 562 ? -26.075 2.604 -14.072 1.00 97.25 562 ALA A CA 1
ATOM 4236 C C . ALA A 1 562 ? -27.519 2.085 -14.185 1.00 97.25 562 ALA A C 1
ATOM 4238 O O . ALA A 1 562 ? -27.824 1.296 -15.085 1.00 97.25 562 ALA A O 1
ATOM 4239 N N . VAL A 1 563 ? -28.419 2.551 -13.310 1.00 96.19 563 VAL A N 1
ATOM 4240 C CA . VAL A 1 563 ? -29.855 2.233 -13.381 1.00 96.19 563 VAL A CA 1
ATOM 4241 C C . VAL A 1 563 ? -30.490 2.879 -14.611 1.00 96.19 563 VAL A C 1
ATOM 4243 O O . VAL A 1 563 ? -31.181 2.194 -15.360 1.00 96.19 563 VAL A O 1
ATOM 4246 N N . ARG A 1 564 ? -30.211 4.164 -14.874 1.00 96.75 564 ARG A N 1
ATOM 4247 C CA . ARG A 1 564 ? -30.748 4.903 -16.031 1.00 96.75 564 ARG A CA 1
ATOM 4248 C C . ARG A 1 564 ? -30.400 4.240 -17.367 1.00 96.75 564 ARG A C 1
ATOM 4250 O O . ARG A 1 564 ? -31.228 4.212 -18.273 1.00 96.75 564 ARG A O 1
ATOM 4257 N N . LEU A 1 565 ? -29.183 3.711 -17.493 1.00 97.12 565 LEU A N 1
ATOM 4258 C CA . LEU A 1 565 ? -28.725 2.993 -18.685 1.00 97.12 565 LEU A CA 1
ATOM 4259 C C . LEU A 1 565 ? -29.298 1.569 -18.788 1.00 97.12 565 LEU A C 1
ATOM 4261 O O . LEU A 1 565 ? -29.249 0.979 -19.866 1.00 97.12 565 LEU A O 1
ATOM 4265 N N . GLY A 1 566 ? -29.837 1.006 -17.703 1.00 97.12 566 GLY A N 1
ATOM 4266 C CA . GLY A 1 566 ? -30.311 -0.379 -17.655 1.00 97.12 566 GLY A CA 1
ATOM 4267 C C . GLY A 1 566 ? -29.187 -1.411 -17.518 1.00 97.12 566 GLY A C 1
ATOM 4268 O O . GLY A 1 566 ? -29.346 -2.546 -17.964 1.00 97.12 566 GLY A O 1
ATOM 4269 N N . LEU A 1 567 ? -28.054 -1.048 -16.900 1.00 98.31 567 LEU A N 1
ATOM 4270 C CA . LEU A 1 567 ? -26.888 -1.936 -16.773 1.00 98.31 567 LEU A CA 1
ATOM 4271 C C . LEU A 1 567 ? -27.177 -3.220 -15.992 1.00 98.31 567 LEU A C 1
ATOM 4273 O O . LEU A 1 567 ? -26.543 -4.236 -16.253 1.00 98.31 567 LEU A O 1
ATOM 4277 N N . LEU A 1 568 ? -28.138 -3.211 -15.066 1.00 97.81 568 LEU A N 1
ATOM 4278 C CA . LEU A 1 568 ? -28.528 -4.416 -14.328 1.00 97.81 568 LEU A CA 1
ATOM 4279 C C . LEU A 1 568 ? -29.054 -5.524 -15.255 1.00 97.81 568 LEU A C 1
ATOM 4281 O O . LEU A 1 568 ? -28.760 -6.693 -15.019 1.00 97.81 568 LEU A O 1
ATOM 4285 N N . ALA A 1 569 ? -29.749 -5.174 -16.342 1.00 98.19 569 ALA A N 1
ATOM 4286 C CA . ALA A 1 569 ? -30.203 -6.146 -17.338 1.00 98.19 569 ALA A CA 1
ATOM 4287 C C . ALA A 1 569 ? -29.035 -6.701 -18.173 1.00 98.19 569 ALA A C 1
ATOM 4289 O O . ALA A 1 569 ? -29.020 -7.878 -18.532 1.00 98.19 569 ALA A O 1
ATOM 4290 N N . ASP A 1 570 ? -28.027 -5.873 -18.460 1.00 98.56 570 ASP A N 1
ATOM 4291 C CA . ASP A 1 570 ? -26.817 -6.314 -19.159 1.00 98.56 570 ASP A CA 1
ATOM 4292 C C . ASP A 1 570 ? -25.946 -7.219 -18.265 1.00 98.56 570 ASP A C 1
ATOM 4294 O O . ASP A 1 570 ? -25.450 -8.246 -18.730 1.00 98.56 570 ASP A O 1
ATOM 4298 N N . VAL A 1 571 ? -25.831 -6.908 -16.967 1.00 98.44 571 VAL A N 1
ATOM 4299 C CA . VAL A 1 571 ? -25.172 -7.771 -15.969 1.00 98.44 571 VAL A CA 1
ATOM 4300 C C . VAL A 1 571 ? -25.916 -9.104 -15.820 1.00 98.44 571 VAL A C 1
ATOM 4302 O O . VAL A 1 571 ? -25.280 -10.157 -15.809 1.00 98.44 571 VAL A O 1
ATOM 4305 N N . GLN A 1 572 ? -27.253 -9.092 -15.800 1.00 98.06 572 GLN A N 1
ATOM 4306 C CA . GLN A 1 572 ? -28.063 -10.316 -15.801 1.00 98.06 572 GLN A CA 1
ATOM 4307 C C . GLN A 1 572 ? -27.788 -11.190 -17.029 1.00 98.06 572 GLN A C 1
ATOM 4309 O O . GLN A 1 572 ? -27.596 -12.403 -16.916 1.00 98.06 572 GLN A O 1
ATOM 4314 N N . ALA A 1 573 ? -27.737 -10.575 -18.214 1.00 97.81 573 ALA A N 1
ATOM 4315 C CA . ALA A 1 573 ? -27.436 -11.280 -19.453 1.00 97.81 573 ALA A CA 1
ATOM 4316 C C . ALA A 1 573 ? -26.032 -11.909 -19.418 1.00 97.81 573 ALA A C 1
ATOM 4318 O O . ALA A 1 573 ? -25.870 -13.047 -19.862 1.00 97.81 573 ALA A O 1
ATOM 4319 N N . ALA A 1 574 ? -25.042 -11.217 -18.842 1.00 98.00 574 ALA A N 1
ATOM 4320 C CA . ALA A 1 574 ? -23.697 -11.751 -18.635 1.00 98.00 574 ALA A CA 1
ATOM 4321 C C . ALA A 1 574 ? -23.696 -12.961 -17.685 1.00 98.00 574 ALA A C 1
ATOM 4323 O O . ALA A 1 574 ? -23.121 -14.000 -18.019 1.00 98.00 574 ALA A O 1
ATOM 4324 N N . MET A 1 575 ? -24.396 -12.871 -16.547 1.00 98.06 575 MET A N 1
ATOM 4325 C CA . MET A 1 575 ? -24.534 -13.989 -15.603 1.00 98.06 575 MET A CA 1
ATOM 4326 C C . MET A 1 575 ? -25.191 -15.205 -16.259 1.00 98.06 575 MET A C 1
ATOM 4328 O O . MET A 1 575 ? -24.724 -16.332 -16.086 1.00 98.06 575 MET A O 1
ATOM 4332 N N . SER A 1 576 ? -26.247 -14.981 -17.044 1.00 96.12 576 SER A N 1
ATOM 4333 C CA . SER A 1 576 ? -26.974 -16.041 -17.742 1.00 96.12 576 SER A CA 1
ATOM 4334 C C . SER A 1 576 ? -26.172 -16.683 -18.875 1.00 96.12 576 SER A C 1
ATOM 4336 O O . SER A 1 576 ? -26.247 -17.900 -19.045 1.00 96.12 576 SER A O 1
ATOM 4338 N N . ALA A 1 577 ? -25.391 -15.906 -19.627 1.00 96.12 577 ALA A N 1
ATOM 4339 C CA . ALA A 1 577 ? -24.541 -16.427 -20.697 1.00 96.12 577 ALA A CA 1
ATOM 4340 C C . ALA A 1 577 ? -23.336 -17.219 -20.160 1.00 96.12 577 ALA A C 1
ATOM 4342 O O . ALA A 1 577 ? -22.905 -18.181 -20.792 1.00 96.12 577 ALA A O 1
ATOM 4343 N N . HIS A 1 578 ? -22.825 -16.854 -18.978 1.00 96.69 578 HIS A N 1
ATOM 4344 C CA . HIS A 1 578 ? -21.570 -17.377 -18.420 1.00 96.69 578 HIS A CA 1
ATOM 4345 C C . HIS A 1 578 ? -21.754 -18.017 -17.039 1.00 96.69 578 HIS A C 1
ATOM 4347 O O . HIS A 1 578 ? -20.950 -17.812 -16.129 1.00 96.69 578 HIS A O 1
ATOM 4353 N N . ARG A 1 579 ? -22.813 -18.819 -16.864 1.00 95.31 579 ARG A N 1
ATOM 4354 C CA . ARG A 1 579 ? -23.178 -19.452 -15.575 1.00 95.31 579 ARG A CA 1
ATOM 4355 C C . ARG A 1 579 ? -22.041 -20.244 -14.927 1.00 95.31 579 ARG A C 1
ATOM 4357 O O . ARG A 1 579 ? -21.880 -20.214 -13.712 1.00 95.31 579 ARG A O 1
ATOM 4364 N N . GLY A 1 580 ? -21.244 -20.939 -15.737 1.00 93.12 580 GLY A N 1
ATOM 4365 C CA . GLY A 1 580 ? -20.128 -21.769 -15.274 1.00 93.12 580 GLY A CA 1
ATOM 4366 C C . GLY A 1 580 ? -18.817 -21.016 -15.030 1.00 93.12 580 GLY A C 1
ATOM 4367 O O . GLY A 1 580 ? -17.848 -21.637 -14.605 1.00 93.12 580 GLY A O 1
ATOM 4368 N N . VAL A 1 581 ? -18.753 -19.708 -15.297 1.00 96.50 581 VAL A N 1
ATOM 4369 C CA . VAL A 1 581 ? -17.500 -18.948 -15.214 1.00 96.50 581 VAL A CA 1
ATOM 4370 C C . VAL A 1 581 ? -17.428 -18.164 -13.912 1.00 96.50 581 VAL A C 1
ATOM 4372 O O . VAL A 1 581 ? -18.113 -17.158 -13.745 1.00 96.50 581 VAL A O 1
ATOM 4375 N N . VAL A 1 582 ? -16.536 -18.597 -13.023 1.00 95.94 582 VAL A N 1
ATOM 4376 C CA . VAL A 1 582 ? -16.332 -18.010 -11.691 1.00 95.94 582 VAL A CA 1
ATOM 4377 C C . VAL A 1 582 ? -16.130 -16.492 -11.742 1.00 95.94 582 VAL A C 1
ATOM 4379 O O . VAL A 1 582 ? -16.867 -15.763 -11.084 1.00 95.94 582 VAL A O 1
ATOM 4382 N N . GLY A 1 583 ? -15.178 -16.017 -12.556 1.00 92.75 583 GLY A N 1
ATOM 4383 C CA . GLY A 1 583 ? -14.819 -14.596 -12.622 1.00 92.75 583 GLY A CA 1
ATOM 4384 C C . GLY A 1 583 ? -15.986 -13.695 -13.032 1.00 92.75 583 GLY A C 1
ATOM 4385 O O . GLY A 1 583 ? -16.220 -12.663 -12.406 1.00 92.75 583 GLY A O 1
ATOM 4386 N N . VAL A 1 584 ? -16.786 -14.120 -14.018 1.00 97.56 584 VAL A N 1
ATOM 4387 C CA . VAL A 1 584 ? -17.975 -13.370 -14.457 1.00 97.56 584 VAL A CA 1
ATOM 4388 C C . VAL A 1 584 ? -19.036 -13.336 -13.359 1.00 97.56 584 VAL A C 1
ATOM 4390 O O . VAL A 1 584 ? -19.588 -12.270 -13.100 1.00 97.56 584 VAL A O 1
ATOM 4393 N N . GLN A 1 585 ? -19.306 -14.462 -12.690 1.00 98.12 585 GLN A N 1
ATOM 4394 C CA . GLN A 1 585 ? -20.298 -14.504 -11.609 1.00 98.12 585 GLN A CA 1
ATOM 4395 C C . GLN A 1 585 ? -19.884 -13.628 -10.419 1.00 98.12 585 GLN A C 1
ATOM 4397 O O . GLN A 1 585 ? -20.705 -12.883 -9.888 1.00 98.12 585 GLN A O 1
ATOM 4402 N N . GLU A 1 586 ? -18.612 -13.669 -10.019 1.00 97.69 586 GLU A N 1
ATOM 4403 C CA . GLU A 1 586 ? -18.094 -12.853 -8.918 1.00 97.69 586 GLU A CA 1
ATOM 4404 C C . GLU A 1 586 ? -18.163 -11.352 -9.236 1.00 97.69 586 GLU A C 1
ATOM 4406 O O . GLU A 1 586 ? -18.715 -10.575 -8.447 1.00 97.69 586 GLU A O 1
ATOM 4411 N N . ALA A 1 587 ? -17.673 -10.948 -10.413 1.00 97.56 587 ALA A N 1
ATOM 4412 C CA . ALA A 1 587 ? -17.694 -9.555 -10.853 1.00 97.56 587 ALA A CA 1
ATOM 4413 C C . ALA A 1 587 ? -19.131 -9.031 -11.015 1.00 97.56 587 ALA A C 1
ATOM 4415 O O . ALA A 1 587 ? -19.438 -7.915 -10.590 1.00 97.56 587 ALA A O 1
ATOM 4416 N N . ALA A 1 588 ? -20.035 -9.840 -11.575 1.00 98.25 588 ALA A N 1
ATOM 4417 C CA . ALA A 1 588 ? -21.444 -9.490 -11.732 1.00 98.25 588 ALA A CA 1
ATOM 4418 C C . ALA A 1 588 ? -22.148 -9.303 -10.379 1.00 98.25 588 ALA A C 1
ATOM 4420 O O . ALA A 1 588 ? -22.787 -8.272 -10.159 1.00 98.25 588 ALA A O 1
ATOM 4421 N N . CYS A 1 589 ? -21.975 -10.233 -9.433 1.00 98.06 589 CYS A N 1
ATOM 4422 C CA . CYS A 1 589 ? -22.516 -10.098 -8.078 1.00 98.06 589 CYS A CA 1
ATOM 4423 C C . CYS A 1 589 ? -21.987 -8.837 -7.377 1.00 98.06 589 CYS A C 1
ATOM 4425 O O . CYS A 1 589 ? -22.748 -8.112 -6.729 1.00 98.06 589 CYS A O 1
ATOM 4427 N N . CYS A 1 590 ? -20.701 -8.517 -7.541 1.00 97.81 590 CYS A N 1
ATOM 4428 C CA . CYS A 1 590 ? -20.132 -7.298 -6.976 1.00 97.81 590 CYS A CA 1
ATOM 4429 C C . CYS A 1 590 ? -20.667 -6.015 -7.637 1.00 97.81 590 CYS A C 1
ATOM 4431 O O . CYS A 1 590 ? -20.879 -5.019 -6.938 1.00 97.81 590 CYS A O 1
ATOM 4433 N N . ALA A 1 591 ? -20.918 -6.028 -8.950 1.00 98.06 591 ALA A N 1
ATOM 4434 C CA . ALA A 1 591 ? -21.559 -4.920 -9.655 1.00 98.06 591 ALA A CA 1
ATOM 4435 C C . ALA A 1 591 ? -22.990 -4.692 -9.143 1.00 98.06 591 ALA A C 1
ATOM 4437 O O . ALA A 1 591 ? -23.337 -3.570 -8.770 1.00 98.06 591 ALA A O 1
ATOM 4438 N N . ILE A 1 592 ? -23.783 -5.763 -9.020 1.00 97.62 592 ILE A N 1
ATOM 4439 C CA . ILE A 1 592 ? -25.149 -5.723 -8.474 1.00 97.62 592 ILE A CA 1
ATOM 4440 C C . ILE A 1 592 ? -25.147 -5.149 -7.052 1.00 97.62 592 ILE A C 1
ATOM 4442 O O . ILE A 1 592 ? -25.892 -4.210 -6.761 1.00 97.62 592 ILE A O 1
ATOM 4446 N N . ARG A 1 593 ? -24.266 -5.656 -6.175 1.00 95.06 593 ARG A N 1
ATOM 4447 C CA . ARG A 1 593 ? -24.103 -5.167 -4.796 1.00 95.06 593 ARG A CA 1
ATOM 4448 C C . ARG A 1 593 ? -23.897 -3.656 -4.744 1.00 95.06 593 ARG A C 1
ATOM 4450 O O . ARG A 1 593 ? -24.488 -2.989 -3.892 1.00 95.06 593 ARG A O 1
ATOM 4457 N N . ASN A 1 594 ? -23.020 -3.132 -5.597 1.00 95.69 594 ASN A N 1
ATOM 4458 C CA . ASN A 1 594 ? -22.635 -1.726 -5.558 1.00 95.69 594 ASN A CA 1
ATOM 4459 C C . ASN A 1 594 ? -23.721 -0.824 -6.160 1.00 95.69 594 ASN A C 1
ATOM 4461 O O . ASN A 1 594 ? -24.001 0.223 -5.581 1.00 95.69 594 ASN A O 1
ATOM 4465 N N . ILE A 1 595 ? -24.384 -1.250 -7.243 1.00 95.75 595 ILE A N 1
ATOM 4466 C CA . ILE A 1 595 ? -25.510 -0.510 -7.841 1.00 95.75 595 ILE A CA 1
ATOM 4467 C C . ILE A 1 595 ? -26.698 -0.427 -6.873 1.00 95.75 595 ILE A C 1
ATOM 4469 O O . ILE A 1 595 ? -27.320 0.628 -6.779 1.00 95.75 595 ILE A O 1
ATOM 4473 N N . ALA A 1 596 ? -27.012 -1.508 -6.150 1.00 91.44 596 ALA A N 1
ATOM 4474 C CA . ALA A 1 596 ? -28.137 -1.559 -5.210 1.00 91.44 596 ALA A CA 1
ATOM 4475 C C . ALA A 1 596 ? -27.828 -0.940 -3.828 1.00 91.44 596 ALA A C 1
ATOM 4477 O O . ALA A 1 596 ? -28.740 -0.625 -3.061 1.00 91.44 596 ALA A O 1
ATOM 4478 N N . GLY A 1 597 ? -26.548 -0.763 -3.482 1.00 88.88 597 GLY A N 1
ATOM 4479 C CA . GLY A 1 597 ? -26.121 -0.276 -2.169 1.00 88.88 597 GLY A CA 1
ATOM 4480 C C . GLY A 1 597 ? -26.579 1.158 -1.892 1.00 88.88 597 GLY A C 1
ATOM 4481 O O . GLY A 1 597 ? -26.093 2.096 -2.524 1.00 88.88 597 GLY A O 1
ATOM 4482 N N . ASN A 1 598 ? -27.480 1.330 -0.918 1.00 85.44 598 ASN A N 1
ATOM 4483 C CA . ASN A 1 598 ? -28.104 2.614 -0.561 1.00 85.44 598 ASN A CA 1
ATOM 4484 C C . ASN A 1 598 ? -28.737 3.350 -1.762 1.00 85.44 598 ASN A C 1
ATOM 4486 O O . ASN A 1 598 ? -28.760 4.573 -1.790 1.00 85.44 598 ASN A O 1
ATOM 4490 N N . ASN A 1 599 ? -29.226 2.613 -2.765 1.00 86.88 599 ASN A N 1
ATOM 4491 C CA . ASN A 1 599 ? -29.857 3.174 -3.960 1.00 86.88 599 ASN A CA 1
ATOM 4492 C C . ASN A 1 599 ? -31.172 2.443 -4.255 1.00 86.88 599 ASN A C 1
ATOM 4494 O O . ASN A 1 599 ? -31.171 1.367 -4.858 1.00 86.88 599 ASN A O 1
ATOM 4498 N N . ASP A 1 600 ? -32.294 3.028 -3.839 1.00 87.00 600 ASP A N 1
ATOM 4499 C CA . ASP A 1 600 ? -33.605 2.378 -3.933 1.00 87.00 600 ASP A CA 1
ATOM 4500 C C . ASP A 1 600 ? -34.036 2.118 -5.379 1.00 87.00 600 ASP A C 1
ATOM 4502 O O . ASP A 1 600 ? -34.602 1.063 -5.658 1.00 87.00 600 ASP A O 1
ATOM 4506 N N . GLY A 1 601 ? -33.668 2.991 -6.325 1.00 87.00 601 GLY A N 1
ATOM 4507 C CA . GLY A 1 601 ? -33.898 2.748 -7.752 1.00 87.00 601 GLY A CA 1
ATOM 4508 C C . GLY A 1 601 ? -33.191 1.481 -8.247 1.00 87.00 601 GLY A C 1
ATOM 4509 O O . GLY A 1 601 ? -33.781 0.675 -8.963 1.00 87.00 601 GLY A O 1
ATOM 4510 N N . GLY A 1 602 ? -31.954 1.253 -7.795 1.00 89.38 602 GLY A N 1
ATOM 4511 C CA . GLY A 1 602 ? -31.198 0.036 -8.100 1.00 89.38 602 GLY A CA 1
ATOM 4512 C C . GLY A 1 602 ? -31.806 -1.215 -7.472 1.00 89.38 602 GLY A C 1
ATOM 4513 O O . GLY A 1 602 ? -31.849 -2.260 -8.117 1.00 89.38 602 GLY A O 1
ATOM 4514 N N . LYS A 1 603 ? -32.326 -1.115 -6.242 1.00 88.94 603 LYS A N 1
ATOM 4515 C CA . LYS A 1 603 ? -33.012 -2.233 -5.573 1.00 88.94 603 LYS A CA 1
ATOM 4516 C C . LYS A 1 603 ? -34.315 -2.604 -6.280 1.00 88.94 603 LYS A C 1
ATOM 4518 O O . LYS A 1 603 ? -34.561 -3.783 -6.515 1.00 88.94 603 LYS A O 1
ATOM 4523 N N . VAL A 1 604 ? -35.140 -1.613 -6.624 1.00 87.62 604 VAL A N 1
ATOM 4524 C CA . VAL A 1 604 ? -36.411 -1.822 -7.335 1.00 87.62 604 VAL A CA 1
ATOM 4525 C C . VAL A 1 604 ? -36.161 -2.469 -8.694 1.00 87.62 604 VAL A C 1
ATOM 4527 O O . VAL A 1 604 ? -36.813 -3.455 -9.032 1.00 87.62 604 VAL A O 1
ATOM 4530 N N . GLU A 1 605 ? -35.177 -1.974 -9.444 1.00 90.88 605 GLU A N 1
ATOM 4531 C CA . GLU A 1 605 ? -34.833 -2.538 -10.748 1.00 90.88 605 GLU A CA 1
ATOM 4532 C C . GLU A 1 605 ? -34.269 -3.963 -10.635 1.00 90.88 605 GLU A C 1
ATOM 4534 O O . GLU A 1 605 ? -34.640 -4.838 -11.417 1.00 90.88 605 GLU A O 1
ATOM 4539 N N . ALA A 1 606 ? -33.440 -4.236 -9.622 1.00 90.88 606 ALA A N 1
ATOM 4540 C CA . ALA A 1 606 ? -32.934 -5.580 -9.349 1.00 90.88 606 ALA A CA 1
ATOM 4541 C C . ALA A 1 606 ? -34.061 -6.591 -9.078 1.00 90.88 606 ALA A C 1
ATOM 4543 O O . ALA A 1 606 ? -34.005 -7.723 -9.564 1.00 90.88 606 ALA A O 1
ATOM 4544 N N . VAL A 1 607 ? -35.098 -6.175 -8.342 1.00 85.94 607 VAL A N 1
ATOM 4545 C CA . VAL A 1 607 ? -36.304 -6.983 -8.104 1.00 85.94 607 VAL A CA 1
ATOM 4546 C C . VAL A 1 607 ? -37.101 -7.164 -9.393 1.00 85.94 607 VAL A C 1
ATOM 4548 O O . VAL A 1 607 ? -37.461 -8.290 -9.725 1.00 85.94 607 VAL A O 1
ATOM 4551 N N . ARG A 1 608 ? -37.332 -6.088 -10.158 1.00 89.69 608 ARG A N 1
ATOM 4552 C CA . ARG A 1 608 ? -38.079 -6.131 -11.427 1.00 89.69 608 ARG A CA 1
ATOM 4553 C C . ARG A 1 608 ? -37.467 -7.110 -12.433 1.00 89.69 608 ARG A C 1
ATOM 4555 O O . ARG A 1 608 ? -38.197 -7.761 -13.175 1.00 89.69 608 ARG A O 1
ATOM 4562 N N . LEU A 1 609 ? -36.138 -7.198 -12.464 1.00 92.50 609 LEU A N 1
ATOM 4563 C CA . LEU A 1 609 ? -35.391 -8.107 -13.333 1.00 92.50 609 LEU A CA 1
ATOM 4564 C C . LEU A 1 609 ? -35.308 -9.542 -12.791 1.00 92.50 609 LEU A C 1
ATOM 4566 O O . LEU A 1 609 ? -34.967 -10.446 -13.546 1.00 92.50 609 LEU A O 1
ATOM 4570 N N . GLY A 1 610 ? -35.620 -9.777 -11.513 1.00 91.12 610 GLY A N 1
ATOM 4571 C CA . GLY A 1 610 ? -35.505 -11.098 -10.893 1.00 91.12 610 GLY A CA 1
ATOM 4572 C C . GLY A 1 610 ? -34.067 -11.512 -10.559 1.00 91.12 610 GLY A C 1
ATOM 4573 O O . GLY A 1 610 ? -33.789 -12.706 -10.466 1.00 91.12 610 GLY A O 1
ATOM 4574 N N . LEU A 1 611 ? -33.157 -10.552 -10.331 1.00 92.75 611 LEU A N 1
ATOM 4575 C CA . LEU A 1 611 ? -31.720 -10.817 -10.136 1.00 92.75 611 LEU A CA 1
ATOM 4576 C C . LEU A 1 611 ? -31.400 -11.746 -8.961 1.00 92.75 611 LEU A C 1
ATOM 4578 O O . LEU A 1 611 ? -30.334 -12.352 -8.934 1.00 92.75 611 LEU A O 1
ATOM 4582 N N . LEU A 1 612 ? -32.292 -11.871 -7.978 1.00 89.44 612 LEU A N 1
ATOM 4583 C CA . LEU A 1 612 ? -32.094 -12.802 -6.869 1.00 89.44 612 LEU A CA 1
ATOM 4584 C C . LEU A 1 612 ? -32.028 -14.257 -7.320 1.00 89.44 612 LEU A C 1
ATOM 4586 O O . LEU A 1 612 ? -31.211 -15.005 -6.791 1.00 89.44 612 LEU A O 1
ATOM 4590 N N . ALA A 1 613 ? -32.839 -14.645 -8.305 1.00 92.19 613 ALA A N 1
ATOM 4591 C CA . ALA A 1 613 ? -32.792 -15.993 -8.856 1.00 92.19 613 ALA A CA 1
ATOM 4592 C C . ALA A 1 613 ? -31.456 -16.243 -9.576 1.00 92.19 613 ALA A C 1
ATOM 4594 O O . ALA A 1 613 ? -30.887 -17.329 -9.468 1.00 92.19 613 ALA A O 1
ATOM 4595 N N . ASP A 1 614 ? -30.910 -15.227 -10.252 1.00 95.62 614 ASP A N 1
ATOM 4596 C CA . ASP A 1 614 ? -29.591 -15.308 -10.885 1.00 95.62 614 ASP A CA 1
ATOM 4597 C C . ASP A 1 614 ? -28.459 -15.388 -9.848 1.00 95.62 614 ASP A C 1
ATOM 4599 O O . ASP A 1 614 ? -27.559 -16.219 -9.981 1.00 95.62 614 ASP A O 1
ATOM 4603 N N . VAL A 1 615 ? -28.517 -14.586 -8.778 1.00 95.75 615 VAL A N 1
ATOM 4604 C CA . VAL A 1 615 ? -27.546 -14.638 -7.668 1.00 95.75 615 VAL A CA 1
ATOM 4605 C C . VAL A 1 615 ? -27.613 -15.988 -6.946 1.00 95.75 615 VAL A C 1
ATOM 4607 O O . VAL A 1 615 ? -26.575 -16.581 -6.651 1.00 95.75 615 VAL A O 1
ATOM 4610 N N . GLN A 1 616 ? -28.812 -16.531 -6.730 1.00 94.25 616 GLN A N 1
ATOM 4611 C CA . GLN A 1 616 ? -29.013 -17.871 -6.176 1.00 94.25 616 GLN A CA 1
ATOM 4612 C C . GLN A 1 616 ? -28.422 -18.957 -7.082 1.00 94.25 616 GLN A C 1
ATOM 4614 O O . GLN A 1 616 ? -27.732 -19.866 -6.610 1.00 94.25 616 GLN A O 1
ATOM 4619 N N . ALA A 1 617 ? -28.652 -18.857 -8.394 1.00 94.62 617 ALA A N 1
ATOM 4620 C CA . ALA A 1 617 ? -28.084 -19.778 -9.369 1.00 94.62 617 ALA A CA 1
ATOM 4621 C C . ALA A 1 617 ? -26.547 -19.723 -9.360 1.00 94.62 617 ALA A C 1
ATOM 4623 O O . ALA A 1 617 ? -25.905 -20.774 -9.401 1.00 94.62 617 ALA A O 1
ATOM 4624 N N . ALA A 1 618 ? -25.956 -18.530 -9.228 1.00 96.31 618 ALA A N 1
ATOM 4625 C CA . ALA A 1 618 ? -24.513 -18.352 -9.082 1.00 96.31 618 ALA A CA 1
ATOM 4626 C C . ALA A 1 618 ? -23.978 -19.013 -7.799 1.00 96.31 618 ALA A C 1
ATOM 4628 O O . ALA A 1 618 ? -23.001 -19.764 -7.856 1.00 96.31 618 ALA A O 1
ATOM 4629 N N . MET A 1 619 ? -24.649 -18.813 -6.658 1.00 96.06 619 MET A N 1
ATOM 4630 C CA . MET A 1 619 ? -24.292 -19.470 -5.393 1.00 96.06 619 MET A CA 1
ATOM 4631 C C . MET A 1 619 ? -24.354 -20.994 -5.507 1.00 96.06 619 MET A C 1
ATOM 4633 O O . MET A 1 619 ? -23.453 -21.688 -5.033 1.00 96.06 619 MET A O 1
ATOM 4637 N N . SER A 1 620 ? -25.393 -21.514 -6.161 1.00 93.75 620 SER A N 1
ATOM 4638 C CA . SER A 1 620 ? -25.589 -22.950 -6.357 1.00 93.75 620 SER A CA 1
ATOM 4639 C C . SER A 1 620 ? -24.576 -23.569 -7.319 1.00 93.75 620 SER A C 1
ATOM 4641 O O . SER A 1 620 ? -24.100 -24.673 -7.059 1.00 93.75 620 SER A O 1
ATOM 4643 N N . ALA A 1 621 ? -24.217 -22.871 -8.397 1.00 94.50 621 ALA A N 1
ATOM 4644 C CA . ALA A 1 621 ? -23.219 -23.337 -9.357 1.00 94.50 621 ALA A CA 1
ATOM 4645 C C . ALA A 1 621 ? -21.794 -23.323 -8.776 1.00 94.50 621 ALA A C 1
ATOM 4647 O O . ALA A 1 621 ? -20.986 -24.184 -9.116 1.00 94.50 621 ALA A O 1
ATOM 4648 N N . HIS A 1 622 ? -21.499 -22.389 -7.863 1.00 95.62 622 HIS A N 1
ATOM 4649 C CA . HIS A 1 622 ? -20.148 -22.129 -7.348 1.00 95.62 622 HIS A CA 1
ATOM 4650 C C . HIS A 1 622 ? -20.045 -22.280 -5.826 1.00 95.62 622 HIS A C 1
ATOM 4652 O O . HIS A 1 622 ? -19.406 -21.477 -5.145 1.00 95.62 622 HIS A O 1
ATOM 4658 N N . ARG A 1 623 ? -20.660 -23.330 -5.265 1.00 93.44 623 ARG A N 1
ATOM 4659 C CA . ARG A 1 623 ? -20.710 -23.579 -3.806 1.00 93.44 623 ARG A CA 1
ATOM 4660 C C . ARG A 1 623 ? -19.338 -23.596 -3.132 1.00 93.44 623 ARG A C 1
ATOM 4662 O O . ARG A 1 623 ? -19.204 -23.126 -2.009 1.00 93.44 623 ARG A O 1
ATOM 4669 N N . GLY A 1 624 ? -18.323 -24.126 -3.814 1.00 91.19 624 GLY A N 1
ATOM 4670 C CA . GLY A 1 624 ? -16.957 -24.239 -3.293 1.00 91.19 624 GLY A CA 1
ATOM 4671 C C . GLY A 1 624 ? -16.097 -22.982 -3.449 1.00 91.19 624 GLY A C 1
ATOM 4672 O O . GLY A 1 624 ? -14.970 -22.971 -2.967 1.00 91.19 624 GLY A O 1
ATOM 4673 N N . VAL A 1 625 ? -16.591 -21.932 -4.111 1.00 95.06 625 VAL A N 1
ATOM 4674 C CA . VAL A 1 625 ? -15.787 -20.744 -4.422 1.00 95.06 625 VAL A CA 1
ATOM 4675 C C . VAL A 1 625 ? -16.088 -19.620 -3.440 1.00 95.06 625 VAL A C 1
ATOM 4677 O O . VAL A 1 625 ? -17.144 -18.997 -3.505 1.00 95.06 625 VAL A O 1
ATOM 4680 N N . VAL A 1 626 ? -15.123 -19.319 -2.570 1.00 93.56 626 VAL A N 1
ATOM 4681 C CA . VAL A 1 626 ? -15.232 -18.273 -1.539 1.00 93.56 626 VAL A CA 1
ATOM 4682 C C . VAL A 1 626 ? -15.659 -16.920 -2.122 1.00 93.56 626 VAL A C 1
ATOM 4684 O O . VAL A 1 626 ? -16.626 -16.339 -1.633 1.00 93.56 626 VAL A O 1
ATOM 4687 N N . GLY A 1 627 ? -14.991 -16.450 -3.184 1.00 91.94 627 GLY A N 1
ATOM 4688 C CA . GLY A 1 627 ? -15.249 -15.134 -3.785 1.00 91.94 627 GLY A CA 1
ATOM 4689 C C . GLY A 1 627 ? -16.687 -14.966 -4.283 1.00 91.94 627 GLY A C 1
ATOM 4690 O O . GLY A 1 627 ? -17.351 -13.984 -3.951 1.00 91.94 627 GLY A O 1
ATOM 4691 N N . VAL A 1 628 ? -17.228 -15.972 -4.982 1.00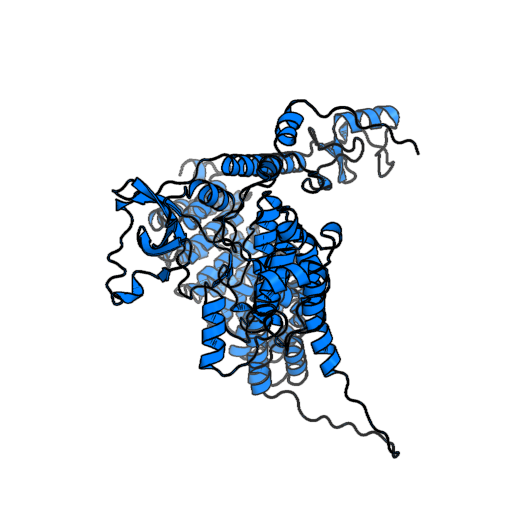 96.44 628 VAL A N 1
ATOM 4692 C CA . VAL A 1 628 ? -18.622 -15.952 -5.459 1.00 96.44 628 VAL A CA 1
ATOM 4693 C C . VAL A 1 628 ? -19.610 -15.961 -4.293 1.00 96.44 628 VAL A C 1
ATOM 4695 O O . VAL A 1 628 ? -20.570 -15.192 -4.318 1.00 96.44 628 VAL A O 1
ATOM 4698 N N . GLN A 1 629 ? -19.379 -16.777 -3.257 1.00 97.06 629 GLN A N 1
ATOM 4699 C CA . GLN A 1 629 ? -20.262 -16.811 -2.083 1.00 97.06 629 GLN A CA 1
ATOM 4700 C C . GLN A 1 629 ? -20.259 -15.473 -1.332 1.00 97.06 629 GLN A C 1
ATOM 4702 O O . GLN A 1 629 ? -21.322 -14.976 -0.959 1.00 97.06 629 GLN A O 1
ATOM 4707 N N . GLU A 1 630 ? -19.089 -14.856 -1.149 1.00 95.88 630 GLU A N 1
ATOM 4708 C CA . GLU A 1 630 ? -18.965 -13.548 -0.503 1.00 95.88 630 GLU A CA 1
ATOM 4709 C C . GLU A 1 630 ? -19.685 -12.451 -1.301 1.00 95.88 630 GLU A C 1
ATOM 4711 O O . GLU A 1 630 ? -20.492 -11.691 -0.746 1.00 95.88 630 GLU A O 1
ATOM 4716 N N . ALA A 1 631 ? -19.420 -12.383 -2.609 1.00 96.31 631 ALA A N 1
ATOM 4717 C CA . ALA A 1 631 ? -20.020 -11.406 -3.507 1.00 96.31 631 ALA A CA 1
ATOM 4718 C C . ALA A 1 631 ? -21.548 -11.548 -3.553 1.00 96.31 631 ALA A C 1
ATOM 4720 O O . ALA A 1 631 ? -22.263 -10.551 -3.421 1.00 96.31 631 ALA A O 1
ATOM 4721 N N . ALA A 1 632 ? -22.047 -12.781 -3.673 1.00 96.69 632 ALA A N 1
ATOM 4722 C CA . ALA A 1 632 ? -23.472 -13.086 -3.705 1.00 96.69 632 ALA A CA 1
ATOM 4723 C C . ALA A 1 632 ? -24.175 -12.733 -2.385 1.00 96.69 632 ALA A C 1
ATOM 4725 O O . ALA A 1 632 ? -25.186 -12.031 -2.405 1.00 96.69 632 ALA A O 1
ATOM 4726 N N . CYS A 1 633 ? -23.611 -13.117 -1.232 1.00 95.69 633 CYS A N 1
ATOM 4727 C CA . CYS A 1 633 ? -24.175 -12.761 0.075 1.00 95.69 633 CYS A CA 1
ATOM 4728 C C . CYS A 1 633 ? -24.246 -11.240 0.258 1.00 95.69 633 CYS A C 1
ATOM 4730 O O . CYS A 1 633 ? -25.247 -10.707 0.738 1.00 95.69 633 CYS A O 1
ATOM 4732 N N . CYS A 1 634 ? -23.216 -10.508 -0.175 1.00 94.56 634 CYS A N 1
ATOM 4733 C CA . CYS A 1 634 ? -23.255 -9.052 -0.122 1.00 94.56 634 CYS A CA 1
ATOM 4734 C C . CYS A 1 634 ? -24.304 -8.439 -1.059 1.00 94.56 634 CYS A C 1
ATOM 4736 O O . CYS A 1 634 ? -24.919 -7.435 -0.697 1.00 94.56 634 CYS A O 1
ATOM 4738 N N . ALA A 1 635 ? -24.476 -8.996 -2.262 1.00 94.50 635 ALA A N 1
ATOM 4739 C CA . ALA A 1 635 ? -25.496 -8.545 -3.202 1.00 94.50 635 ALA A CA 1
ATOM 4740 C C . ALA A 1 635 ? -26.890 -8.731 -2.594 1.00 94.50 635 ALA A C 1
ATOM 4742 O O . ALA A 1 635 ? -27.642 -7.763 -2.504 1.00 94.50 635 ALA A O 1
ATOM 4743 N N . ILE A 1 636 ? -27.177 -9.924 -2.061 1.00 93.12 636 ILE A N 1
ATOM 4744 C CA . ILE A 1 636 ? -28.425 -10.233 -1.350 1.00 93.12 636 ILE A CA 1
ATOM 4745 C C . ILE A 1 636 ? -28.652 -9.233 -0.215 1.00 93.12 636 ILE A C 1
ATOM 4747 O O . ILE A 1 636 ? -29.692 -8.582 -0.179 1.00 93.12 636 ILE A O 1
ATOM 4751 N N . ARG A 1 637 ? -27.661 -9.035 0.666 1.00 90.50 637 ARG A N 1
ATOM 4752 C CA . ARG A 1 637 ? -27.744 -8.081 1.783 1.00 90.50 637 ARG A CA 1
ATOM 4753 C C . ARG A 1 637 ? -28.130 -6.672 1.329 1.00 90.50 637 ARG A C 1
ATOM 4755 O O . ARG A 1 637 ? -28.963 -6.031 1.967 1.00 90.50 637 ARG A O 1
ATOM 4762 N N . ASN A 1 638 ? -27.498 -6.168 0.271 1.00 89.81 638 ASN A N 1
ATOM 4763 C CA . ASN A 1 638 ? -27.702 -4.794 -0.179 1.00 89.81 638 ASN A CA 1
ATOM 4764 C C . ASN A 1 638 ? -29.053 -4.604 -0.878 1.00 89.81 638 ASN A C 1
ATOM 4766 O O . ASN A 1 638 ? -29.694 -3.577 -0.663 1.00 89.81 638 ASN A O 1
ATOM 4770 N N . ILE A 1 639 ? -29.503 -5.584 -1.668 1.00 87.50 639 ILE A N 1
ATOM 4771 C CA . ILE A 1 639 ? -30.836 -5.527 -2.280 1.00 87.50 639 ILE A CA 1
ATOM 4772 C C . ILE A 1 639 ? -31.924 -5.667 -1.188 1.00 87.50 639 ILE A C 1
ATOM 4774 O O . ILE A 1 639 ? -32.952 -4.996 -1.264 1.00 87.50 639 ILE A O 1
ATOM 4778 N N . ALA A 1 640 ? -31.654 -6.440 -0.125 1.00 81.81 640 ALA A N 1
ATOM 4779 C CA . ALA A 1 640 ? -32.555 -6.658 1.012 1.00 81.81 640 ALA A CA 1
ATOM 4780 C C . ALA A 1 640 ? -32.787 -5.461 1.933 1.00 81.81 640 ALA A C 1
ATOM 4782 O O . ALA A 1 640 ? -33.809 -5.392 2.620 1.00 81.81 640 ALA A O 1
ATOM 4783 N N . GLY A 1 641 ? -31.841 -4.525 1.980 1.00 78.62 641 GLY A N 1
ATOM 4784 C CA . GLY A 1 641 ? -31.900 -3.402 2.908 1.00 78.62 641 GLY A CA 1
ATOM 4785 C C . GLY A 1 641 ? -33.106 -2.496 2.645 1.00 78.62 641 GLY A C 1
ATOM 4786 O O . GLY A 1 641 ? -33.184 -1.863 1.591 1.00 78.62 641 GLY A O 1
ATOM 4787 N N . ASN A 1 642 ? -34.000 -2.381 3.634 1.00 71.38 642 ASN A N 1
ATOM 4788 C CA . ASN A 1 642 ? -35.164 -1.481 3.641 1.00 71.38 642 ASN A CA 1
ATOM 4789 C C . ASN A 1 642 ? -36.132 -1.663 2.452 1.00 71.38 642 ASN A C 1
ATOM 4791 O O . ASN A 1 642 ? -36.726 -0.693 1.992 1.00 71.38 642 ASN A O 1
ATOM 4795 N N . ASN A 1 643 ? -36.291 -2.890 1.941 1.00 71.69 643 ASN A N 1
ATOM 4796 C CA . ASN A 1 643 ? -37.215 -3.194 0.844 1.00 71.69 643 ASN A CA 1
ATOM 4797 C C . ASN A 1 643 ? -38.097 -4.408 1.188 1.00 71.69 643 ASN A C 1
ATOM 4799 O O . ASN A 1 643 ? -37.643 -5.547 1.134 1.00 71.69 643 ASN A O 1
ATOM 4803 N N . ASP A 1 644 ? -39.360 -4.183 1.553 1.00 72.19 644 ASP A N 1
ATOM 4804 C CA . ASP A 1 644 ? -40.248 -5.262 2.016 1.00 72.19 644 ASP A CA 1
ATOM 4805 C C . ASP A 1 644 ? -40.745 -6.170 0.879 1.00 72.19 644 ASP A C 1
ATOM 4807 O O . ASP A 1 644 ? -40.843 -7.383 1.066 1.00 72.19 644 ASP A O 1
ATOM 4811 N N . GLY A 1 645 ? -40.958 -5.628 -0.329 1.00 66.94 645 GLY A N 1
ATOM 4812 C CA . GLY A 1 645 ? -41.291 -6.434 -1.513 1.00 66.94 645 GLY A CA 1
ATOM 4813 C C . GLY A 1 645 ? -40.179 -7.422 -1.877 1.00 66.94 645 GLY A C 1
ATOM 4814 O O . GLY A 1 645 ? -40.444 -8.540 -2.311 1.00 66.94 645 GLY A O 1
ATOM 4815 N N . PHE A 1 646 ? -38.929 -7.042 -1.616 1.00 72.19 646 PHE A N 1
ATOM 4816 C CA . PHE A 1 646 ? -37.772 -7.913 -1.779 1.00 72.19 646 PHE A CA 1
ATOM 4817 C C . PHE A 1 646 ? -37.741 -9.063 -0.762 1.00 72.19 646 PHE A C 1
ATOM 4819 O O . PHE A 1 646 ? -37.391 -10.186 -1.119 1.00 72.19 646 PHE A O 1
ATOM 4826 N N . LYS A 1 647 ? -38.065 -8.805 0.512 1.00 74.88 647 LYS A N 1
ATOM 4827 C CA . LYS A 1 647 ? -37.924 -9.817 1.576 1.00 74.88 647 LYS A CA 1
ATOM 4828 C C . LYS A 1 647 ? -38.873 -10.991 1.357 1.00 74.88 647 LYS A C 1
ATOM 4830 O O . LYS A 1 647 ? -38.509 -12.132 1.626 1.00 74.88 647 LYS A O 1
ATOM 4835 N N . VAL A 1 648 ? -40.056 -10.715 0.807 1.00 75.56 648 VAL A N 1
ATOM 4836 C CA . VAL A 1 648 ? -41.025 -11.739 0.392 1.00 75.56 648 VAL A CA 1
ATOM 4837 C C . VAL A 1 648 ? -40.446 -12.621 -0.716 1.00 75.56 648 VAL A C 1
ATOM 4839 O O . VAL A 1 648 ? -40.519 -13.845 -0.630 1.00 75.56 648 VAL A O 1
ATOM 4842 N N . GLU A 1 649 ? -39.823 -12.019 -1.729 1.00 78.56 649 GLU A N 1
ATOM 4843 C CA . GLU A 1 649 ? -39.212 -12.756 -2.839 1.00 78.56 649 GLU A CA 1
ATOM 4844 C C . GLU A 1 649 ? -37.995 -13.581 -2.393 1.00 78.56 649 GLU A C 1
ATOM 4846 O O . GLU A 1 649 ? -37.824 -14.720 -2.823 1.00 78.56 649 GLU A O 1
ATOM 4851 N N . ALA A 1 650 ? -37.183 -13.048 -1.475 1.00 80.88 650 ALA A N 1
ATOM 4852 C CA . ALA A 1 650 ? -36.049 -13.758 -0.888 1.00 80.88 650 ALA A CA 1
ATOM 4853 C C . ALA A 1 650 ? -36.472 -15.045 -0.157 1.00 80.88 650 ALA A C 1
ATOM 4855 O O . ALA A 1 650 ? -35.822 -16.082 -0.312 1.00 80.88 650 ALA A O 1
ATOM 4856 N N . VAL A 1 651 ? -37.580 -14.989 0.592 1.00 79.31 651 VAL A N 1
ATOM 4857 C CA . VAL A 1 651 ? -38.187 -16.158 1.251 1.00 79.31 651 VAL A CA 1
ATOM 4858 C C . VAL A 1 651 ? -38.786 -17.113 0.217 1.00 79.31 651 VAL A C 1
ATOM 4860 O O . VAL A 1 651 ? -38.540 -18.313 0.276 1.00 79.31 651 VAL A O 1
ATOM 4863 N N . ARG A 1 652 ? -39.502 -16.601 -0.796 1.00 83.25 652 ARG A N 1
ATOM 4864 C CA . ARG A 1 652 ? -40.089 -17.427 -1.870 1.00 83.25 652 ARG A CA 1
ATOM 4865 C C . ARG A 1 652 ? -39.041 -18.262 -2.609 1.00 83.25 652 ARG A C 1
ATOM 4867 O O . ARG A 1 652 ? -39.324 -19.390 -3.005 1.00 83.25 652 ARG A O 1
ATOM 4874 N N . LEU A 1 653 ? -37.853 -17.700 -2.817 1.00 84.69 653 LEU A N 1
ATOM 4875 C CA . LEU A 1 653 ? -36.732 -18.374 -3.468 1.00 84.69 653 LEU A CA 1
ATOM 4876 C C . LEU A 1 653 ? -35.968 -19.324 -2.531 1.00 84.69 653 LEU A C 1
ATOM 4878 O O . LEU A 1 653 ? -35.185 -20.130 -3.022 1.00 84.69 653 LEU A O 1
ATOM 4882 N N . GLY A 1 654 ? -36.185 -19.271 -1.212 1.00 87.50 654 GLY A N 1
ATOM 4883 C CA . GLY A 1 654 ? -35.450 -20.085 -0.238 1.00 87.50 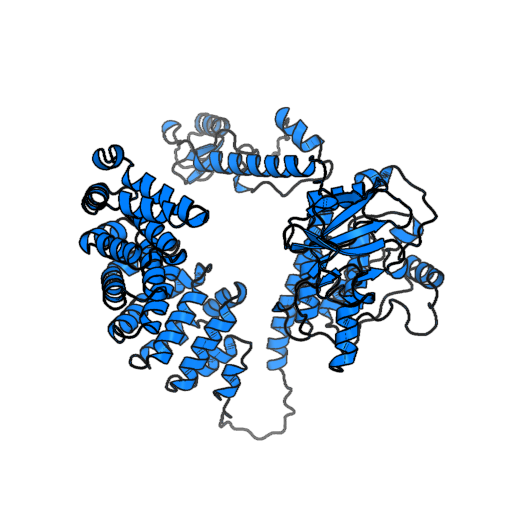654 GLY A CA 1
ATOM 4884 C C . GLY A 1 654 ? -34.010 -19.614 0.002 1.00 87.50 654 GLY A C 1
ATOM 4885 O O . GLY A 1 654 ? -33.151 -20.416 0.372 1.00 87.50 654 GLY A O 1
ATOM 4886 N N . LEU A 1 655 ? -33.722 -18.319 -0.191 1.00 87.88 655 LEU A N 1
ATOM 4887 C CA . LEU A 1 655 ? -32.358 -17.775 -0.103 1.00 87.88 655 LEU A CA 1
ATOM 4888 C C . LEU A 1 655 ? -31.716 -17.956 1.277 1.00 87.88 655 LEU A C 1
ATOM 4890 O O . LEU A 1 655 ? -30.495 -18.075 1.363 1.00 87.88 655 LEU A O 1
ATOM 4894 N N . LEU A 1 656 ? -32.504 -17.992 2.357 1.00 87.12 656 LEU A N 1
ATOM 4895 C CA . LEU A 1 656 ? -31.983 -18.253 3.703 1.00 87.12 656 LEU A CA 1
ATOM 4896 C C . LEU A 1 656 ? -31.298 -19.621 3.773 1.00 87.12 656 LEU A C 1
ATOM 4898 O O . LEU A 1 656 ? -30.195 -19.738 4.311 1.00 87.12 656 LEU A O 1
ATOM 4902 N N . THR A 1 657 ? -31.898 -20.638 3.153 1.00 89.56 657 THR A N 1
ATOM 4903 C CA . THR A 1 657 ? -31.325 -21.985 3.085 1.00 89.56 657 THR A CA 1
ATOM 4904 C C . THR A 1 657 ? -30.010 -21.996 2.300 1.00 89.56 657 THR A C 1
ATOM 4906 O O . THR A 1 657 ? -29.037 -22.613 2.746 1.00 89.56 657 THR A O 1
ATOM 4909 N N . ASP A 1 658 ? -29.935 -21.278 1.177 1.00 92.06 658 ASP A N 1
ATOM 4910 C CA . ASP A 1 658 ? -28.708 -21.177 0.374 1.00 92.06 658 ASP A CA 1
ATOM 4911 C C . ASP A 1 658 ? -27.590 -20.420 1.096 1.00 92.06 658 ASP A C 1
ATOM 4913 O O . ASP A 1 658 ? -26.440 -20.866 1.101 1.00 92.06 658 ASP A O 1
ATOM 4917 N N . VAL A 1 659 ? -27.914 -19.313 1.771 1.00 92.69 659 VAL A N 1
ATOM 4918 C CA . VAL A 1 659 ? -26.948 -18.545 2.571 1.00 92.69 659 VAL A CA 1
ATOM 4919 C C . VAL A 1 659 ? -26.422 -19.391 3.734 1.00 92.69 659 VAL A C 1
ATOM 4921 O O . VAL A 1 659 ? -25.213 -19.444 3.966 1.00 92.69 659 VAL A O 1
ATOM 4924 N N . GLN A 1 660 ? -27.286 -20.144 4.418 1.00 91.69 660 GLN A N 1
ATOM 4925 C CA . GLN A 1 660 ? -26.846 -21.098 5.437 1.00 91.69 660 GLN A CA 1
ATOM 4926 C C . GLN A 1 660 ? -25.980 -22.222 4.848 1.00 91.69 660 GLN A C 1
ATOM 4928 O O . GLN A 1 660 ? -25.016 -22.658 5.481 1.00 91.69 660 GLN A O 1
ATOM 4933 N N . ALA A 1 661 ? -26.295 -22.718 3.648 1.00 92.31 661 ALA A N 1
ATOM 4934 C CA . ALA A 1 661 ? -25.479 -23.724 2.974 1.00 92.31 661 ALA A CA 1
ATOM 4935 C C . ALA A 1 661 ? -24.076 -23.182 2.651 1.00 92.31 661 ALA A C 1
ATOM 4937 O O . ALA A 1 661 ? -23.090 -23.883 2.891 1.00 92.31 661 ALA A O 1
ATOM 4938 N N . ALA A 1 662 ? -23.974 -21.924 2.211 1.00 93.06 662 ALA A N 1
ATOM 4939 C CA . ALA A 1 662 ? -22.703 -21.234 2.007 1.00 93.06 662 ALA A CA 1
ATOM 4940 C C . ALA A 1 662 ? -21.900 -21.115 3.315 1.00 93.06 662 ALA A C 1
ATOM 4942 O O . ALA A 1 662 ? -20.714 -21.449 3.346 1.00 93.06 662 ALA A O 1
ATOM 4943 N N . MET A 1 663 ? -22.551 -20.742 4.424 1.00 95.62 663 MET A N 1
ATOM 4944 C CA . MET A 1 663 ? -21.910 -20.690 5.745 1.00 95.62 663 MET A CA 1
ATOM 4945 C C . MET A 1 663 ? -21.381 -22.055 6.195 1.00 95.62 663 MET A C 1
ATOM 4947 O O . MET A 1 663 ? -20.282 -22.138 6.744 1.00 95.62 663 MET A O 1
ATOM 4951 N N . ARG A 1 664 ? -22.136 -23.136 5.959 1.00 94.19 664 ARG A N 1
ATOM 4952 C CA . ARG A 1 664 ? -21.706 -24.504 6.297 1.00 94.19 664 ARG A CA 1
ATOM 4953 C C . ARG A 1 664 ? -20.520 -24.949 5.440 1.00 94.19 664 ARG A C 1
ATOM 4955 O O . ARG A 1 664 ? -19.578 -25.522 5.982 1.00 94.19 664 ARG A O 1
ATOM 4962 N N . ALA A 1 665 ? -20.550 -24.663 4.138 1.00 92.38 665 ALA A N 1
ATOM 4963 C CA . ALA A 1 665 ? -19.470 -25.000 3.211 1.00 92.38 665 ALA A CA 1
ATOM 4964 C C . ALA A 1 665 ? -18.158 -24.262 3.539 1.00 92.38 665 ALA A C 1
ATOM 4966 O O . ALA A 1 665 ? -17.081 -24.824 3.363 1.00 92.38 665 ALA A O 1
ATOM 4967 N N . HIS A 1 666 ? -18.247 -23.041 4.082 1.00 93.81 666 HIS A N 1
ATOM 4968 C CA . HIS A 1 666 ? -17.106 -22.156 4.350 1.00 93.81 666 HIS A CA 1
ATOM 4969 C C . HIS A 1 666 ? -16.959 -21.800 5.836 1.00 93.81 666 HIS A C 1
ATOM 4971 O O . HIS A 1 666 ? -16.698 -20.651 6.198 1.00 93.81 666 HIS A O 1
ATOM 4977 N N . ARG A 1 667 ? -17.121 -22.785 6.728 1.00 90.06 667 ARG A N 1
ATOM 4978 C CA . ARG A 1 667 ? -17.174 -22.582 8.193 1.00 90.06 667 ARG A CA 1
ATOM 4979 C C . ARG A 1 667 ? -15.942 -21.884 8.793 1.00 90.06 667 ARG A C 1
ATOM 4981 O O . ARG A 1 667 ? -16.064 -21.217 9.813 1.00 90.06 667 ARG A O 1
ATOM 4988 N N . GLY A 1 668 ? -14.767 -22.042 8.180 1.00 88.38 668 GLY A N 1
ATOM 4989 C CA . GLY A 1 668 ? -13.511 -21.423 8.628 1.00 88.38 668 GLY A CA 1
ATOM 4990 C C . GLY A 1 668 ? -13.185 -20.074 7.977 1.00 88.38 668 GLY A C 1
ATOM 4991 O O . GLY A 1 668 ? -12.164 -19.477 8.308 1.00 88.38 668 GLY A O 1
ATOM 4992 N N . VAL A 1 669 ? -14.008 -19.598 7.039 1.00 91.12 669 VAL A N 1
ATOM 4993 C CA . VAL A 1 669 ? -13.727 -18.391 6.255 1.00 91.12 669 VAL A CA 1
ATOM 4994 C C . VAL A 1 669 ? -14.513 -17.217 6.828 1.00 91.12 669 VAL A C 1
ATOM 4996 O O . VAL A 1 669 ? -15.707 -17.071 6.570 1.00 91.12 669 VAL A O 1
ATOM 4999 N N . VAL A 1 670 ? -13.832 -16.374 7.607 1.00 91.50 670 VAL A N 1
ATOM 5000 C CA . VAL A 1 670 ? -14.448 -15.266 8.360 1.00 91.50 670 VAL A CA 1
ATOM 5001 C C . VAL A 1 670 ? -15.270 -14.338 7.461 1.00 91.50 670 VAL A C 1
ATOM 5003 O O . VAL A 1 670 ? -16.412 -14.036 7.800 1.00 91.50 670 VAL A O 1
ATOM 5006 N N . CYS A 1 671 ? -14.752 -13.950 6.288 1.00 88.00 671 CYS A N 1
ATOM 5007 C CA . CYS A 1 671 ? -15.462 -13.027 5.398 1.00 88.00 671 CYS A CA 1
ATOM 5008 C C . CYS A 1 671 ? -16.818 -13.587 4.935 1.00 88.00 671 CYS A C 1
ATOM 5010 O O . CYS A 1 671 ? -17.820 -12.880 5.008 1.00 88.00 671 CYS A O 1
ATOM 5012 N N . VAL A 1 672 ? -16.894 -14.867 4.548 1.00 92.56 672 VAL A N 1
ATOM 5013 C CA . VAL A 1 672 ? -18.158 -15.503 4.135 1.00 92.56 672 VAL A CA 1
ATOM 5014 C C . VAL A 1 672 ? -19.159 -15.520 5.287 1.00 92.56 672 VAL A C 1
ATOM 5016 O O . VAL A 1 672 ? -20.321 -15.183 5.071 1.00 92.56 672 VAL A O 1
ATOM 5019 N N . GLN A 1 673 ? -18.717 -15.837 6.509 1.00 94.75 673 GLN A N 1
ATOM 5020 C CA . GLN A 1 673 ? -19.593 -15.825 7.686 1.00 94.75 673 GLN A CA 1
ATOM 5021 C C . GLN A 1 673 ? -20.162 -14.425 7.947 1.00 94.75 673 GLN A C 1
ATOM 5023 O O . GLN A 1 673 ? -21.369 -14.272 8.104 1.00 94.75 673 GLN A O 1
ATOM 5028 N N . GLU A 1 674 ? -19.319 -13.390 7.934 1.00 92.38 674 GLU A N 1
ATOM 5029 C CA . GLU A 1 674 ? -19.754 -12.008 8.160 1.00 92.38 674 GLU A CA 1
ATOM 5030 C C . GLU A 1 674 ? -20.770 -11.537 7.114 1.00 92.38 674 GLU A C 1
ATOM 5032 O O . GLU A 1 674 ? -21.808 -10.960 7.457 1.00 92.38 674 GLU A O 1
ATOM 5037 N N . LYS A 1 675 ? -20.492 -11.776 5.825 1.00 92.69 675 LYS A N 1
ATOM 5038 C CA . LYS A 1 675 ? -21.389 -11.330 4.749 1.00 92.69 675 LYS A CA 1
ATOM 5039 C C . LYS A 1 675 ? -22.703 -12.103 4.758 1.00 92.69 675 LYS A C 1
ATOM 5041 O O . LYS A 1 675 ? -23.751 -11.491 4.554 1.00 92.69 675 LYS A O 1
ATOM 5046 N N . ALA A 1 676 ? -22.655 -13.406 5.028 1.00 93.25 676 ALA A N 1
ATOM 5047 C CA . ALA A 1 676 ? -23.836 -14.251 5.150 1.00 93.25 676 ALA A CA 1
ATOM 5048 C C . ALA A 1 676 ? -24.724 -13.830 6.330 1.00 93.25 676 ALA A C 1
ATOM 5050 O O . ALA A 1 676 ? -25.924 -13.646 6.145 1.00 93.25 676 ALA A O 1
ATOM 5051 N N . CYS A 1 677 ? -24.146 -13.567 7.507 1.00 91.94 677 CYS A N 1
ATOM 5052 C CA . CYS A 1 677 ? -24.890 -13.042 8.657 1.00 91.94 677 CYS A CA 1
ATOM 5053 C C . CYS A 1 677 ? -25.598 -11.721 8.327 1.00 91.94 677 CYS A C 1
ATOM 5055 O O . CYS A 1 677 ? -26.770 -11.553 8.655 1.00 91.94 677 CYS A O 1
ATOM 5057 N N . GLY A 1 678 ? -24.921 -10.804 7.627 1.00 89.00 678 GLY A N 1
ATOM 5058 C CA . GLY A 1 678 ? -25.539 -9.554 7.179 1.00 89.00 678 GLY A CA 1
ATOM 5059 C C . GLY A 1 678 ? -26.688 -9.771 6.187 1.00 89.00 678 GLY A C 1
ATOM 5060 O O . GLY A 1 678 ? -27.699 -9.076 6.255 1.00 89.00 678 GLY A O 1
ATOM 5061 N N . ALA A 1 679 ? -26.562 -10.742 5.278 1.00 90.25 679 ALA A N 1
ATOM 5062 C CA . ALA A 1 679 ? -27.637 -11.104 4.354 1.00 90.25 679 ALA A CA 1
ATOM 5063 C C . ALA A 1 679 ? -28.867 -11.640 5.101 1.00 90.25 679 ALA A C 1
ATOM 5065 O O . ALA A 1 679 ? -29.971 -11.149 4.872 1.00 90.25 679 ALA A O 1
ATOM 5066 N N . ILE A 1 680 ? -28.667 -12.571 6.041 1.00 89.75 680 ILE A N 1
ATOM 5067 C CA . ILE A 1 680 ? -29.731 -13.127 6.894 1.00 89.75 680 ILE A CA 1
ATOM 5068 C C . ILE A 1 680 ? -30.409 -12.012 7.692 1.00 89.75 680 ILE A C 1
ATOM 5070 O O . ILE A 1 680 ? -31.634 -11.913 7.685 1.00 89.75 680 ILE A O 1
ATOM 5074 N N . GLN A 1 681 ? -29.623 -11.133 8.322 1.00 87.38 681 GLN A N 1
ATOM 5075 C CA . GLN A 1 681 ? -30.143 -10.008 9.096 1.00 87.38 681 GLN A CA 1
ATOM 5076 C C . GLN A 1 681 ? -31.092 -9.143 8.260 1.00 87.38 681 GLN A C 1
ATOM 5078 O O . GLN A 1 681 ? -32.200 -8.855 8.707 1.00 87.38 681 GLN A O 1
ATOM 5083 N N . ASN A 1 682 ? -30.698 -8.761 7.043 1.00 85.44 682 ASN A N 1
ATOM 5084 C CA . ASN A 1 682 ? -31.525 -7.891 6.207 1.00 85.44 682 ASN A CA 1
ATOM 5085 C C . ASN A 1 682 ? -32.745 -8.606 5.604 1.00 85.44 682 ASN A C 1
ATOM 5087 O O . ASN A 1 682 ? -33.765 -7.954 5.386 1.00 85.44 682 ASN A O 1
ATOM 5091 N N . ILE A 1 683 ? -32.671 -9.919 5.360 1.00 82.69 683 ILE A N 1
ATOM 5092 C CA . ILE A 1 683 ? -33.831 -10.719 4.933 1.00 82.69 683 ILE A CA 1
ATOM 5093 C C . ILE A 1 683 ? -34.866 -10.826 6.068 1.00 82.69 683 ILE A C 1
ATOM 5095 O O . ILE A 1 683 ? -36.064 -10.682 5.820 1.00 82.69 683 ILE A O 1
ATOM 5099 N N . ALA A 1 684 ? -34.409 -11.046 7.305 1.00 76.94 684 ALA A N 1
ATOM 5100 C CA . ALA A 1 684 ? -35.263 -11.241 8.480 1.00 76.94 684 ALA A CA 1
ATOM 5101 C C . ALA A 1 684 ? -35.799 -9.927 9.082 1.00 76.94 684 ALA A C 1
ATOM 5103 O O . ALA A 1 684 ? -36.834 -9.906 9.754 1.00 76.94 684 ALA A O 1
ATOM 5104 N N . HIS A 1 685 ? -35.112 -8.801 8.865 1.00 69.25 685 HIS A N 1
ATOM 5105 C CA . HIS A 1 685 ? -35.518 -7.512 9.419 1.00 69.25 685 HIS A CA 1
ATOM 5106 C C . HIS A 1 685 ? -36.888 -7.086 8.864 1.00 69.25 685 HIS A C 1
ATOM 5108 O O . HIS A 1 685 ? -37.051 -6.956 7.660 1.00 69.25 685 HIS A O 1
ATOM 5114 N N . THR A 1 686 ? -37.875 -6.879 9.742 1.00 58.78 686 THR A N 1
ATOM 5115 C CA . THR A 1 686 ? -39.276 -6.487 9.440 1.00 58.78 686 THR A CA 1
ATOM 5116 C C . THR A 1 686 ? -40.115 -7.433 8.555 1.00 58.78 686 THR A C 1
ATOM 5118 O O . THR A 1 686 ? -41.239 -7.072 8.226 1.00 58.78 686 THR A O 1
ATOM 5121 N N . ASN A 1 687 ? -39.658 -8.653 8.243 1.00 62.78 687 ASN A N 1
ATOM 5122 C CA . ASN A 1 687 ? -40.444 -9.662 7.512 1.00 62.78 687 ASN A CA 1
ATOM 5123 C C . ASN A 1 687 ? -40.800 -10.851 8.415 1.00 62.78 687 ASN A C 1
ATOM 5125 O O . ASN A 1 687 ? -39.921 -11.629 8.771 1.00 62.78 687 ASN A O 1
ATOM 5129 N N . ASP A 1 688 ? -42.077 -11.022 8.765 1.00 58.78 688 ASP A N 1
ATOM 5130 C CA . ASP A 1 688 ? -42.501 -12.083 9.689 1.00 58.78 688 ASP A CA 1
ATOM 5131 C C . ASP A 1 688 ? -42.244 -13.497 9.143 1.00 58.78 688 ASP A C 1
ATOM 5133 O O . ASP A 1 688 ? -41.918 -14.382 9.925 1.00 58.78 688 ASP A O 1
ATOM 5137 N N . GLY A 1 689 ? -42.270 -13.706 7.820 1.00 57.19 689 GLY A N 1
ATOM 5138 C CA . GLY A 1 689 ? -41.890 -14.991 7.218 1.00 57.19 689 GLY A CA 1
ATOM 5139 C C . GLY A 1 689 ? -40.399 -15.306 7.380 1.00 57.19 689 GLY A C 1
ATOM 5140 O O . GLY A 1 689 ? -40.043 -16.411 7.772 1.00 57.19 689 GLY A O 1
ATOM 5141 N N . GLY A 1 690 ? -39.532 -14.310 7.174 1.00 56.81 690 GLY A N 1
ATOM 5142 C CA . GLY A 1 690 ? -38.082 -14.441 7.364 1.00 56.81 690 GLY A CA 1
ATOM 5143 C C . GLY A 1 690 ? -37.617 -14.383 8.824 1.00 56.81 690 GLY A C 1
ATOM 5144 O O . GLY A 1 690 ? -36.441 -14.592 9.083 1.00 56.81 690 GLY A O 1
ATOM 5145 N N . LYS A 1 691 ? -38.500 -14.055 9.777 1.00 59.16 691 LYS A N 1
ATOM 5146 C CA . LYS A 1 691 ? -38.237 -14.223 11.219 1.00 59.16 691 LYS A CA 1
ATOM 5147 C C . LYS A 1 691 ? -38.545 -15.643 11.704 1.00 59.16 691 LYS A C 1
ATOM 5149 O O . LYS A 1 691 ? -38.068 -16.020 12.771 1.00 59.16 691 LYS A O 1
ATOM 5154 N N . VAL A 1 692 ? -39.423 -16.359 10.997 1.00 59.16 692 VAL A N 1
ATOM 5155 C CA . VAL A 1 692 ? -39.871 -17.717 11.346 1.00 59.16 692 VAL A CA 1
ATOM 5156 C C . VAL A 1 692 ? -38.927 -18.774 10.771 1.00 59.16 692 VAL A C 1
ATOM 5158 O O . VAL A 1 692 ? -38.643 -19.754 11.458 1.00 59.16 692 VAL A O 1
ATOM 5161 N N . GLU A 1 693 ? -38.476 -18.581 9.530 1.00 53.34 693 GLU A N 1
ATOM 5162 C CA . GLU A 1 693 ? -37.401 -19.351 8.878 1.00 53.34 693 GLU A CA 1
ATOM 5163 C C . GLU A 1 693 ? -36.017 -18.933 9.397 1.00 53.34 693 GLU A C 1
ATOM 5165 O O . GLU A 1 693 ? -35.164 -19.833 9.600 1.00 53.34 693 GLU A O 1
#

Organism: NCBI:txid63592

Sequence (693 aa):
GAFLPVTDMSLQHQVVMANSGSDVDDDLPASFFCPIVGEVFTDPVIAPDGYTYERSAILEWIGSSGTSPFTRDPLGVDDLCPNKAMRDTISEWEAALARRAAVLNSAPKRVRWEDLDFSASSSYGPRQRIVGMGGFKQVQRASLKGLDVAVSSCRNGESVEVEAGVMHRLGCHPHIVRFYGLASDPQGVQHLVTAFARYGSLDNVLAELLEEDGVPNLAPLVQLAIAQQVCEAMQALSFAGVVHRDLAARNVLVLRQLSPSEPDSVSVQICDFGLSKPQYYMRSQQGAAGDCLPVRYMAPEAIERNRWSEKSDVWAFGVLMWEVATMCAIPYQSNGIYETDQGVQAGVCGGRLRLPQPPGCGDELFRVMCKCWEQQAGNRPTFRELRLLLQEVVVSIHTSAAVAQSAHPVVASPGQTIRGSLGLAGSLHEICRASSLMHVQEAMRAHVNSVELQKAACEKIMSLTTQAPNKAEAVRLGLLVDVQAAMRAHRGVVGVQEAACWAITNIAANNDGGRVEAVRLGLLADVQAAMRAHRGVVCVQEKACGAIQNIAHTNDGGKVEAVRLGLLADVQAAMSAHRGVVGVQEAACCAIRNIAGNNDGGKVEAVRLGLLADVQAAMSAHRGVVGVQEAACCAIRNIAGNNDGFKVEAVRLGLLTDVQAAMRAHRGVVCVQEKACGAIQNIAHTNDGGKVE

Secondary structure (DSSP, 8-state):
--PPP-----HHHHHHHTTS-S---S-S-GGGB-TTT-SB-SSEEE-TTS-EEEHHHHHHHHHHHSB-TTT--B--GGGPEE-HHHHHHHHHHHHHHHHHHHHHTSPPPB--GGGEE-SGGGSS-GGGSEEEE-SSEEEEEEEETTEEEEEEEETT----HHHHHHHHHHTTSTTB--EEEEEE-TT--EEEEEE--TT-BHHHHHHHHHHHS---S--HHHHHHHHHHHHHHHHHHHHTTEE-S--SGGGEEE-SPPPSS-GGG--EEE---TT-EEGGGGGS----TTS---GGG--HHHHHH---SHHHHHHHHHHHHHHHHTTSPPTT-TTSS--SHHHHHHHHHTT---PPPPTT--HHHHHHHHHHT-SSGGGSPPHHHHHHHHHHHHHHHHHHHHHHTT---------------------HHHHHH--SHHHHHHHHHHTTT-HHHHHHHHHHHHHHTTSHHHHHHHHHHTHHHHHHHHHHHTTT-HHHHHHHHHHHHHHHTT-HHHHHHHHHTTHHHHHHHHHHHTTT-HHHHHHHHHHHHHHHTT-HHHHHHHHHHTHHHHHHHHHHHTTT-HHHHHHHHHHHHHHHTT-HHHHHHHHHHTHHHHHHHHHHHTTT-HHHHHHHHHHHHHHHTT-HHHHHHHHHTTHHHHHHHHHHHTTT-HHHHHHHHHHHHHHHTT-HHHHH-